Protein AF-A0A0W0WIA1-F1 (afdb_monomer)

Organism: NCBI:txid454

Nearest PDB structures (foldseek):
  8snb-assembly1_1G  TM=1.766E-01  e=4.966E-01  Strongylocentrotus purpuratus
  8otz-assembly1_DW  TM=2.487E-01  e=2.994E+00  Bos taurus
  8snb-assembly1_8K  TM=1.012E-01  e=5.108E+00  Strongylocentrotus purpuratus

Structure (mmCIF, N/CA/C/O backbone):
data_AF-A0A0W0WIA1-F1
#
_entry.id   AF-A0A0W0WIA1-F1
#
loop_
_atom_site.group_PDB
_atom_site.id
_atom_site.type_symbol
_atom_site.label_atom_id
_atom_site.label_alt_id
_atom_site.label_comp_id
_atom_site.label_asym_id
_atom_site.label_entity_id
_atom_site.label_seq_id
_atom_site.pdbx_PDB_ins_code
_atom_site.Cartn_x
_atom_site.Cartn_y
_atom_site.Cartn_z
_atom_site.occupancy
_atom_site.B_iso_or_equiv
_atom_site.auth_seq_id
_atom_site.auth_comp_id
_atom_site.auth_asym_id
_atom_site.auth_atom_id
_atom_site.pdbx_PDB_model_num
ATOM 1 N N . MET A 1 1 ? 5.884 21.053 -54.380 1.00 35.47 1 MET A N 1
ATOM 2 C CA . MET A 1 1 ? 6.391 19.941 -53.548 1.00 35.47 1 MET A CA 1
ATOM 3 C C . MET A 1 1 ? 7.434 19.181 -54.350 1.00 35.47 1 MET A C 1
ATOM 5 O O . MET A 1 1 ? 7.081 18.712 -55.430 1.00 35.47 1 MET A O 1
ATOM 9 N N . PRO A 1 2 ? 8.700 19.106 -53.910 1.00 33.28 2 PRO A N 1
ATOM 10 C CA . PRO A 1 2 ? 9.662 18.231 -54.563 1.00 33.28 2 PRO A CA 1
ATOM 11 C C . PRO A 1 2 ? 9.172 16.791 -54.382 1.00 33.28 2 PRO A C 1
ATOM 13 O O . PRO A 1 2 ? 8.945 16.342 -53.260 1.00 33.28 2 PRO A O 1
ATOM 16 N N . ARG A 1 3 ? 8.930 16.089 -55.493 1.00 38.84 3 ARG A N 1
ATOM 17 C CA . ARG A 1 3 ? 8.660 14.649 -55.464 1.00 38.84 3 ARG A CA 1
ATOM 18 C C . ARG A 1 3 ? 9.883 13.995 -54.819 1.00 38.84 3 ARG A C 1
ATOM 20 O O . ARG A 1 3 ? 10.984 14.177 -55.338 1.00 38.84 3 ARG A O 1
ATOM 27 N N . LYS A 1 4 ? 9.708 13.294 -53.688 1.00 46.59 4 LYS A N 1
ATOM 28 C CA . LYS A 1 4 ? 10.767 12.440 -53.128 1.00 46.59 4 LYS A CA 1
ATOM 29 C C . LYS A 1 4 ? 11.267 11.559 -54.275 1.00 46.59 4 LYS A C 1
ATOM 31 O O . LYS A 1 4 ? 10.454 10.902 -54.929 1.00 46.59 4 LYS A O 1
ATOM 36 N N . LYS A 1 5 ? 12.570 11.623 -54.577 1.00 51.78 5 LYS A N 1
ATOM 37 C CA . LYS A 1 5 ? 13.193 10.678 -55.511 1.00 51.78 5 LYS A CA 1
ATOM 38 C C . LYS A 1 5 ? 12.833 9.264 -55.030 1.00 51.78 5 LYS A C 1
ATOM 40 O O . LYS A 1 5 ? 12.842 9.053 -53.817 1.00 51.78 5 LYS A O 1
ATOM 45 N N . PRO A 1 6 ? 12.473 8.337 -55.932 1.00 51.72 6 PRO A N 1
ATOM 46 C CA . PRO A 1 6 ? 12.268 6.951 -55.537 1.00 51.72 6 PRO A CA 1
ATOM 47 C C . PRO A 1 6 ? 13.559 6.449 -54.883 1.00 51.72 6 PRO A C 1
ATOM 49 O O . PRO A 1 6 ? 14.628 6.578 -55.481 1.00 51.72 6 PRO A O 1
ATOM 52 N N . GLU A 1 7 ? 13.452 5.957 -53.647 1.00 66.31 7 GLU A N 1
ATOM 53 C CA . GLU A 1 7 ? 14.578 5.354 -52.932 1.00 66.31 7 GLU A CA 1
ATOM 54 C C . GLU A 1 7 ? 15.141 4.210 -53.772 1.00 66.31 7 GLU A C 1
ATOM 56 O O . GLU A 1 7 ? 14.407 3.369 -54.303 1.00 66.31 7 GLU A O 1
ATOM 61 N N . THR A 1 8 ? 16.459 4.193 -53.917 1.00 78.38 8 THR A N 1
ATOM 62 C CA . THR A 1 8 ? 17.151 3.087 -54.570 1.00 78.38 8 THR A CA 1
ATOM 63 C C . THR A 1 8 ? 16.994 1.810 -53.737 1.00 78.38 8 THR A C 1
ATOM 65 O O . THR A 1 8 ? 16.827 1.850 -52.516 1.00 78.38 8 THR A O 1
ATOM 68 N N . ILE A 1 9 ? 17.076 0.640 -54.381 1.00 72.25 9 ILE A N 1
ATOM 69 C CA . ILE A 1 9 ? 17.008 -0.661 -53.686 1.00 72.25 9 ILE A CA 1
ATOM 70 C C . ILE A 1 9 ? 18.070 -0.738 -52.571 1.00 72.25 9 ILE A C 1
ATOM 72 O O . ILE A 1 9 ? 17.806 -1.285 -51.504 1.00 72.25 9 ILE A O 1
ATOM 76 N N . GLN A 1 10 ? 19.242 -0.133 -52.788 1.00 74.94 10 GLN A N 1
ATOM 77 C CA . GLN A 1 10 ? 20.321 -0.054 -51.804 1.00 74.94 10 GLN A CA 1
ATOM 78 C C . GLN A 1 10 ? 19.952 0.803 -50.584 1.00 74.94 10 GLN A C 1
ATOM 80 O O . GLN A 1 10 ? 20.136 0.348 -49.458 1.00 74.94 10 GLN A O 1
ATOM 85 N N . GLU A 1 11 ? 19.385 1.997 -50.781 1.00 79.44 11 GLU A N 1
ATOM 86 C CA . GLU A 1 11 ? 18.930 2.863 -49.680 1.00 79.44 11 GLU A CA 1
ATOM 87 C C . GLU A 1 11 ? 17.856 2.178 -48.826 1.00 79.44 11 GLU A C 1
ATOM 89 O O . GLU A 1 11 ? 17.902 2.251 -47.598 1.00 79.44 11 GLU A O 1
ATOM 94 N N . ARG A 1 12 ? 16.938 1.437 -49.459 1.00 78.44 12 ARG A N 1
ATOM 95 C CA . ARG A 1 12 ? 15.895 0.684 -48.749 1.00 78.44 12 ARG A CA 1
ATOM 96 C C . ARG A 1 12 ? 16.471 -0.445 -47.891 1.00 78.44 12 ARG A C 1
ATOM 98 O O . ARG A 1 12 ? 16.040 -0.629 -46.757 1.00 78.44 12 ARG A O 1
ATOM 105 N N . VAL A 1 13 ? 17.453 -1.186 -48.408 1.00 82.00 13 VAL A N 1
ATOM 106 C CA . VAL A 1 13 ? 18.125 -2.259 -47.654 1.00 82.00 13 VAL A CA 1
ATOM 107 C C . VAL A 1 13 ? 18.899 -1.689 -46.462 1.00 82.00 13 VAL A C 1
ATOM 109 O O . VAL A 1 13 ? 18.760 -2.201 -45.355 1.00 82.00 13 VAL A O 1
ATOM 112 N N . LEU A 1 14 ? 19.654 -0.602 -46.652 1.00 84.06 14 LEU A N 1
ATOM 113 C CA . LEU A 1 14 ? 20.387 0.058 -45.564 1.00 84.06 14 LEU A CA 1
ATOM 114 C C . LEU A 1 14 ? 19.444 0.634 -44.500 1.00 84.06 14 LEU A C 1
ATOM 116 O O . LEU A 1 14 ? 19.722 0.529 -43.309 1.00 84.06 14 LEU A O 1
ATOM 120 N N . SER A 1 15 ? 18.304 1.190 -44.917 1.00 85.25 15 SER A N 1
ATOM 121 C CA . SER A 1 15 ? 17.262 1.662 -44.002 1.00 85.25 15 SER A CA 1
ATOM 122 C C . SER A 1 15 ? 16.699 0.519 -43.151 1.00 85.25 15 SER A C 1
ATOM 124 O O . SER A 1 15 ? 16.666 0.639 -41.931 1.00 85.25 15 SER A O 1
ATOM 126 N N . ASN A 1 16 ? 16.364 -0.628 -43.752 1.00 85.75 16 ASN A N 1
ATOM 127 C CA . ASN A 1 16 ? 15.855 -1.790 -43.010 1.00 85.75 16 ASN A CA 1
ATOM 128 C C . ASN A 1 16 ? 16.878 -2.353 -42.005 1.00 85.75 16 ASN A C 1
ATOM 130 O O . ASN A 1 16 ? 16.512 -2.785 -40.910 1.00 85.75 16 ASN A O 1
ATOM 134 N N . ILE A 1 17 ? 18.166 -2.355 -42.365 1.00 85.56 17 ILE A N 1
ATOM 135 C CA . ILE A 1 17 ? 19.243 -2.759 -41.450 1.00 85.56 17 ILE A CA 1
ATOM 136 C C . ILE A 1 17 ? 19.330 -1.769 -40.286 1.00 85.56 17 ILE A C 1
ATOM 138 O O . ILE A 1 17 ? 19.415 -2.181 -39.131 1.00 85.56 17 ILE A O 1
ATOM 142 N N . ALA A 1 18 ? 19.259 -0.468 -40.571 1.00 88.38 18 ALA A N 1
ATOM 143 C CA . ALA A 1 18 ? 19.249 0.556 -39.539 1.00 88.38 18 ALA A CA 1
ATOM 144 C C . ALA A 1 18 ? 18.020 0.428 -38.615 1.00 88.38 18 ALA A C 1
ATOM 146 O O . ALA A 1 18 ? 18.180 0.552 -37.407 1.00 88.38 18 ALA A O 1
ATOM 147 N N . ASP A 1 19 ? 16.833 0.102 -39.138 1.00 87.94 19 ASP A N 1
ATOM 148 C CA . ASP A 1 19 ? 15.641 -0.202 -38.325 1.00 87.94 19 ASP A CA 1
ATOM 149 C C . ASP A 1 19 ? 15.857 -1.401 -37.402 1.00 87.94 19 ASP A C 1
ATOM 151 O O . ASP A 1 19 ? 15.547 -1.338 -36.214 1.00 87.94 19 ASP A O 1
ATOM 155 N N . SER A 1 20 ? 16.436 -2.480 -37.932 1.00 88.12 20 SER A N 1
ATOM 156 C CA . SER A 1 20 ? 16.718 -3.695 -37.158 1.00 88.12 20 SER A CA 1
ATOM 157 C C . SER A 1 20 ? 17.734 -3.429 -36.044 1.00 88.12 20 SER A C 1
ATOM 159 O O . SER A 1 20 ? 17.595 -3.939 -34.934 1.00 88.12 20 SER A O 1
ATOM 161 N N . LEU A 1 21 ? 18.729 -2.580 -36.316 1.00 88.75 21 LEU A N 1
ATOM 162 C CA . LEU A 1 21 ? 19.681 -2.120 -35.311 1.00 88.75 21 LEU A CA 1
ATOM 163 C C . LEU A 1 21 ? 19.013 -1.265 -34.236 1.00 88.75 21 LEU A C 1
ATOM 165 O O . LEU A 1 21 ? 19.286 -1.479 -33.062 1.00 88.75 21 LEU A O 1
ATOM 169 N N . ILE A 1 22 ? 18.137 -0.324 -34.599 1.00 91.25 22 ILE A N 1
ATOM 170 C CA . ILE A 1 22 ? 17.403 0.458 -33.596 1.00 91.25 22 ILE A CA 1
ATOM 171 C C . ILE A 1 22 ? 16.539 -0.460 -32.734 1.00 91.25 22 ILE A C 1
ATOM 173 O O . ILE A 1 22 ? 16.640 -0.371 -31.516 1.00 91.25 22 ILE A O 1
ATOM 177 N N . ALA A 1 23 ? 15.798 -1.395 -33.336 1.00 89.56 23 ALA A N 1
ATOM 178 C CA . ALA A 1 23 ? 14.988 -2.367 -32.604 1.00 89.56 23 ALA A CA 1
ATOM 179 C C . ALA A 1 23 ? 15.821 -3.178 -31.595 1.00 89.56 23 ALA A C 1
ATOM 181 O O . ALA A 1 23 ? 15.417 -3.332 -30.443 1.00 89.56 23 ALA A O 1
ATOM 182 N N . PHE A 1 24 ? 17.012 -3.629 -32.002 1.00 89.88 24 PHE A N 1
ATOM 183 C CA . PHE A 1 24 ? 17.968 -4.299 -31.119 1.00 89.88 24 PHE A CA 1
ATOM 184 C C . PHE A 1 24 ? 18.454 -3.394 -29.980 1.00 89.88 24 PHE A C 1
ATOM 186 O O . PHE A 1 24 ? 18.481 -3.815 -28.827 1.00 89.88 24 PHE A O 1
ATOM 193 N N . LEU A 1 25 ? 18.801 -2.138 -30.269 1.00 88.06 25 LEU A N 1
ATOM 194 C CA . LEU A 1 25 ? 19.278 -1.195 -29.254 1.00 88.06 25 LEU A CA 1
ATOM 195 C C . LEU A 1 25 ? 18.180 -0.802 -28.252 1.00 88.06 25 LEU A C 1
ATOM 197 O O . LEU A 1 25 ? 18.484 -0.510 -27.091 1.00 88.06 25 LEU A O 1
ATOM 201 N N . THR A 1 26 ? 16.916 -0.838 -28.673 1.00 88.44 26 THR A N 1
ATOM 202 C CA . THR A 1 26 ? 15.736 -0.573 -27.837 1.00 88.44 26 THR A CA 1
ATOM 203 C C . THR A 1 26 ? 15.188 -1.803 -27.109 1.00 88.44 26 THR A C 1
ATOM 205 O O . THR A 1 26 ? 14.186 -1.680 -26.415 1.00 88.44 26 THR A O 1
ATOM 208 N N . ASP A 1 27 ? 15.815 -2.976 -27.234 1.00 87.00 27 ASP A N 1
ATOM 209 C CA . ASP A 1 27 ? 15.353 -4.197 -26.564 1.00 87.00 27 ASP A CA 1
ATOM 210 C C . ASP A 1 27 ? 15.426 -4.056 -25.028 1.00 87.00 27 ASP A C 1
ATOM 212 O O . ASP A 1 27 ? 16.507 -3.936 -24.444 1.00 87.00 27 ASP A O 1
ATOM 216 N N . GLU A 1 28 ? 14.269 -4.051 -24.361 1.00 83.19 28 GLU A N 1
ATOM 217 C CA . GLU A 1 28 ? 14.156 -3.922 -22.899 1.00 83.19 28 GLU A CA 1
ATOM 218 C C . GLU A 1 28 ? 14.545 -5.201 -22.147 1.00 83.19 28 GLU A C 1
ATOM 220 O O . GLU A 1 28 ? 14.686 -5.180 -20.923 1.00 83.19 28 GLU A O 1
ATOM 225 N N . SER A 1 29 ? 14.736 -6.320 -22.851 1.00 87.25 29 SER A N 1
ATOM 226 C CA . SER A 1 29 ? 15.112 -7.578 -22.221 1.00 87.25 29 SER A CA 1
ATOM 227 C C . SER A 1 29 ? 16.531 -7.534 -21.647 1.00 87.25 29 SER A C 1
ATOM 229 O O . SER A 1 29 ? 17.447 -6.897 -22.177 1.00 87.25 29 SER A O 1
ATOM 231 N N . GLU A 1 30 ? 16.739 -8.274 -20.557 1.00 84.44 30 GLU A N 1
ATOM 232 C CA . GLU A 1 30 ? 18.055 -8.411 -19.926 1.00 84.44 30 GLU A CA 1
ATOM 233 C C . GLU A 1 30 ? 19.088 -9.027 -20.885 1.00 84.44 30 GLU A C 1
ATOM 235 O O . GLU A 1 30 ? 20.228 -8.568 -20.949 1.00 84.44 30 GLU A O 1
ATOM 240 N N . ASN A 1 31 ? 18.652 -9.982 -21.712 1.00 85.25 31 ASN A N 1
ATOM 241 C CA . ASN A 1 31 ? 19.454 -10.594 -22.773 1.00 85.25 31 ASN A CA 1
ATOM 242 C C . ASN A 1 31 ? 19.851 -9.573 -23.857 1.00 85.25 31 ASN A C 1
ATOM 244 O O . ASN A 1 31 ? 21.008 -9.526 -24.274 1.00 85.25 31 ASN A O 1
ATOM 248 N N . GLY A 1 32 ? 18.920 -8.718 -24.296 1.00 84.12 32 GLY A N 1
ATOM 249 C CA . GLY A 1 32 ? 19.206 -7.631 -25.235 1.00 84.12 32 GLY A CA 1
ATOM 250 C C . GLY A 1 32 ? 20.250 -6.660 -24.683 1.00 84.12 32 GLY A C 1
ATOM 251 O O . GLY A 1 32 ? 21.238 -6.349 -25.353 1.00 84.12 32 GLY A O 1
ATOM 252 N N . ARG A 1 33 ? 20.105 -6.264 -23.412 1.00 84.50 33 ARG A N 1
ATOM 253 C CA . ARG A 1 33 ? 21.084 -5.419 -22.710 1.00 84.50 33 ARG A CA 1
ATOM 254 C C . ARG A 1 33 ? 22.470 -6.067 -22.642 1.00 84.50 33 ARG A C 1
ATOM 256 O O . ARG A 1 33 ? 23.455 -5.408 -22.972 1.00 84.50 33 ARG A O 1
ATOM 263 N N . GLU A 1 34 ? 22.565 -7.341 -22.257 1.00 87.44 34 GLU A N 1
ATOM 264 C CA . GLU A 1 34 ? 23.847 -8.061 -22.213 1.00 87.44 34 GLU A CA 1
ATOM 265 C C . GLU A 1 34 ? 24.524 -8.122 -23.584 1.00 87.44 34 GLU A C 1
ATOM 267 O O . GLU A 1 34 ? 25.736 -7.917 -23.681 1.00 87.44 34 GLU A O 1
ATOM 272 N N . LYS A 1 35 ? 23.764 -8.350 -24.660 1.00 88.19 35 LYS A N 1
ATOM 273 C CA . LYS A 1 35 ? 24.311 -8.360 -26.025 1.00 88.19 35 LYS A CA 1
ATOM 274 C C . LYS A 1 35 ? 24.894 -7.004 -26.420 1.00 88.19 35 LYS A C 1
ATOM 276 O O . LYS A 1 35 ? 25.988 -6.961 -26.983 1.00 88.19 35 LYS A O 1
ATOM 281 N N . ILE A 1 36 ? 24.210 -5.908 -26.090 1.00 88.06 36 ILE A N 1
ATOM 282 C CA . ILE A 1 36 ? 24.698 -4.542 -26.343 1.00 88.06 36 ILE A CA 1
ATOM 283 C C . ILE A 1 36 ? 25.981 -4.276 -25.545 1.00 88.06 36 ILE A C 1
ATOM 285 O O . ILE A 1 36 ? 26.971 -3.810 -26.111 1.00 88.06 36 ILE A O 1
ATOM 289 N N . LEU A 1 37 ? 25.997 -4.616 -24.253 1.00 88.25 37 LEU A N 1
ATOM 290 C CA . LEU A 1 37 ? 27.172 -4.446 -23.391 1.00 88.25 37 LEU A CA 1
ATOM 291 C C . LEU A 1 37 ? 28.364 -5.274 -23.881 1.00 88.25 37 LEU A C 1
ATOM 293 O O . LEU A 1 37 ? 29.489 -4.776 -23.929 1.00 88.25 37 LEU A O 1
ATOM 297 N N . ASN A 1 38 ? 28.131 -6.519 -24.293 1.00 89.00 38 ASN A N 1
ATOM 298 C CA . ASN A 1 38 ? 29.171 -7.378 -24.849 1.00 89.00 38 ASN A CA 1
ATOM 299 C C . ASN A 1 38 ? 29.735 -6.811 -26.156 1.00 89.00 38 ASN A C 1
ATOM 301 O O . ASN A 1 38 ? 30.953 -6.780 -26.320 1.00 89.00 38 ASN A O 1
ATOM 305 N N . ALA A 1 39 ? 28.887 -6.292 -27.048 1.00 87.88 39 ALA A N 1
ATOM 306 C CA . ALA A 1 39 ? 29.333 -5.632 -28.272 1.00 87.88 39 ALA A CA 1
ATOM 307 C C . ALA A 1 39 ? 30.189 -4.384 -27.984 1.00 87.88 39 ALA A C 1
ATOM 309 O O . ALA A 1 39 ? 31.233 -4.203 -28.609 1.00 87.88 39 ALA A O 1
ATOM 310 N N . ILE A 1 40 ? 29.814 -3.568 -26.991 1.00 87.44 40 ILE A N 1
ATOM 311 C CA . ILE A 1 40 ? 30.606 -2.404 -26.551 1.00 87.44 40 ILE A CA 1
ATOM 312 C C . ILE A 1 40 ? 31.963 -2.842 -25.986 1.00 87.44 40 ILE A C 1
ATOM 314 O O . ILE A 1 40 ? 32.997 -2.281 -26.354 1.00 87.44 40 ILE A O 1
ATOM 318 N N . LYS A 1 41 ? 31.984 -3.879 -25.139 1.00 86.69 41 LYS A N 1
ATOM 319 C CA . LYS A 1 41 ? 33.218 -4.436 -24.560 1.00 86.69 41 LYS A CA 1
ATOM 320 C C . LYS A 1 41 ? 34.159 -4.977 -25.635 1.00 86.69 41 LYS A C 1
ATOM 322 O O . LYS A 1 41 ? 35.362 -4.726 -25.568 1.00 86.69 41 LYS A O 1
ATOM 327 N N . LEU A 1 42 ? 33.630 -5.711 -26.614 1.00 86.12 42 LEU A N 1
ATOM 328 C CA . LEU A 1 42 ? 34.411 -6.255 -27.728 1.00 86.12 42 LEU A CA 1
ATOM 329 C C . LEU A 1 42 ? 34.953 -5.133 -28.622 1.00 86.12 42 LEU A C 1
ATOM 331 O O . LEU A 1 42 ? 36.154 -5.090 -28.875 1.00 86.12 42 LEU A O 1
ATOM 335 N N . ALA A 1 43 ? 34.118 -4.154 -28.983 1.00 85.06 43 ALA A N 1
ATOM 336 C CA . ALA A 1 43 ? 34.552 -2.984 -29.745 1.00 85.06 43 ALA A CA 1
ATOM 337 C C . ALA A 1 43 ? 35.655 -2.190 -29.028 1.00 85.06 43 ALA A C 1
ATOM 339 O O . ALA A 1 43 ? 36.611 -1.739 -29.657 1.00 85.06 43 ALA A O 1
ATOM 340 N N . GLY A 1 44 ? 35.550 -2.039 -27.704 1.00 82.00 44 GLY A N 1
ATOM 341 C CA . GLY A 1 44 ? 36.556 -1.369 -26.881 1.00 82.00 44 GLY A CA 1
ATOM 342 C C . GLY A 1 44 ? 37.894 -2.109 -26.809 1.00 82.00 44 GLY A C 1
ATOM 343 O O . GLY A 1 44 ? 38.934 -1.458 -26.701 1.00 82.00 44 GLY A O 1
ATOM 344 N N . ARG A 1 45 ? 37.889 -3.448 -26.881 1.00 81.19 45 ARG A N 1
ATOM 345 C CA . ARG A 1 45 ? 39.109 -4.278 -26.912 1.00 81.19 45 ARG A CA 1
ATOM 346 C C . ARG A 1 45 ? 39.798 -4.239 -28.274 1.00 81.19 45 ARG A C 1
ATOM 348 O O . ARG A 1 45 ? 41.021 -4.123 -28.324 1.00 81.19 45 ARG A O 1
ATOM 355 N N . ASP A 1 46 ? 39.019 -4.299 -29.348 1.00 78.12 46 ASP A N 1
ATOM 356 C CA . ASP A 1 46 ? 39.540 -4.436 -30.713 1.00 78.12 46 ASP A CA 1
ATOM 357 C C . ASP A 1 46 ? 39.909 -3.095 -31.356 1.00 78.12 46 ASP A C 1
ATOM 359 O O . ASP A 1 46 ? 40.641 -3.048 -32.347 1.00 78.12 46 ASP A O 1
ATOM 363 N N . TYR A 1 47 ? 39.484 -1.984 -30.752 1.00 73.31 47 TYR A N 1
ATOM 364 C CA . TYR A 1 47 ? 39.902 -0.644 -31.143 1.00 73.31 47 TYR A CA 1
ATOM 365 C C . TYR A 1 47 ? 41.388 -0.385 -30.823 1.00 73.31 47 TYR A C 1
ATOM 367 O O . TYR A 1 47 ? 41.762 0.163 -29.781 1.00 73.31 47 TYR A O 1
ATOM 375 N N . LYS A 1 48 ? 42.249 -0.757 -31.775 1.00 63.91 48 LYS A N 1
ATOM 376 C CA . LYS A 1 48 ? 43.673 -0.404 -31.833 1.00 63.91 48 LYS A CA 1
ATOM 377 C C . LYS A 1 48 ? 43.805 0.952 -32.532 1.00 63.91 48 LYS A C 1
ATOM 379 O O . LYS A 1 48 ? 43.769 1.025 -33.755 1.00 63.91 48 LYS A O 1
ATOM 384 N N . GLY A 1 49 ? 43.872 2.038 -31.763 1.00 55.56 49 GLY A N 1
ATOM 385 C CA . GLY A 1 49 ? 44.070 3.378 -32.326 1.00 55.56 49 GLY A CA 1
ATOM 386 C C . GLY A 1 49 ? 45.384 3.473 -33.115 1.00 55.56 49 GLY A C 1
ATOM 387 O O . GLY A 1 49 ? 46.357 2.813 -32.764 1.00 55.56 49 GLY A O 1
ATOM 388 N N . GLU A 1 50 ? 45.422 4.288 -34.170 1.00 50.12 50 GLU A N 1
ATOM 389 C CA . GLU A 1 50 ? 46.655 4.567 -34.921 1.00 50.12 50 GLU A CA 1
ATOM 390 C C . GLU A 1 50 ? 47.712 5.193 -33.985 1.00 50.12 50 GLU A C 1
ATOM 392 O O . GLU A 1 50 ? 47.477 6.236 -33.366 1.00 50.12 50 GLU A O 1
ATOM 397 N N . GLU A 1 51 ? 48.867 4.534 -33.850 1.00 44.50 51 GLU A N 1
ATOM 398 C CA . GLU A 1 51 ? 49.970 4.922 -32.963 1.00 44.50 51 GLU A CA 1
ATOM 399 C C . GLU A 1 51 ? 50.697 6.175 -33.481 1.00 44.50 51 GLU A C 1
ATOM 401 O O . GLU A 1 51 ? 51.744 6.097 -34.117 1.00 44.50 51 GLU A O 1
ATOM 406 N N . TYR A 1 52 ? 50.169 7.363 -33.180 1.00 49.25 52 TYR A N 1
ATOM 407 C CA . TYR A 1 52 ? 50.930 8.610 -33.298 1.00 49.25 52 TYR A CA 1
ATOM 408 C C . TYR A 1 52 ? 50.816 9.436 -32.012 1.00 49.25 52 TYR A C 1
ATOM 410 O O . TYR A 1 52 ? 49.752 9.575 -31.421 1.00 49.25 52 TYR A O 1
ATOM 418 N N . ASN A 1 53 ? 51.928 10.011 -31.554 1.00 45.47 53 ASN A N 1
ATOM 419 C CA . ASN A 1 53 ? 52.092 10.547 -30.192 1.00 45.47 53 ASN A CA 1
ATOM 420 C C . ASN A 1 53 ? 51.150 11.719 -29.809 1.00 45.47 53 ASN A C 1
ATOM 422 O O . ASN A 1 53 ? 50.936 11.978 -28.629 1.00 45.47 53 ASN A O 1
ATOM 426 N N . TRP A 1 54 ? 50.534 12.406 -30.780 1.00 51.25 54 TRP A N 1
ATOM 427 C CA . TRP A 1 54 ? 49.499 13.428 -30.541 1.00 51.25 54 TRP A CA 1
ATOM 428 C C . TRP A 1 54 ? 48.068 12.847 -30.466 1.00 51.25 54 TRP A C 1
ATOM 430 O O . TRP A 1 54 ? 47.159 13.524 -29.990 1.00 51.25 54 TRP A O 1
ATOM 440 N N . LEU A 1 55 ? 47.868 11.579 -30.861 1.00 49.72 55 LEU A N 1
ATOM 441 C CA . LEU A 1 55 ? 46.627 10.815 -30.672 1.00 49.72 55 LEU A CA 1
ATOM 442 C C . LEU A 1 55 ? 46.461 10.265 -29.245 1.00 49.72 55 LEU A C 1
ATOM 444 O O . LEU A 1 55 ? 45.369 9.811 -28.914 1.00 49.72 55 LEU A O 1
ATOM 448 N N . PHE A 1 56 ? 47.468 10.338 -28.365 1.00 49.81 56 PHE A N 1
ATOM 449 C CA . PHE A 1 56 ? 47.359 9.841 -26.980 1.00 49.81 56 PHE A CA 1
ATOM 450 C C . PHE A 1 56 ? 46.228 10.519 -26.180 1.00 49.81 56 PHE A C 1
ATOM 452 O O . PHE A 1 56 ? 45.532 9.866 -25.399 1.00 49.81 56 PHE A O 1
ATOM 459 N N . THR A 1 57 ? 45.991 11.817 -26.400 1.00 53.00 57 THR A N 1
ATOM 460 C CA . THR A 1 57 ? 44.871 12.568 -25.802 1.00 53.00 57 THR A CA 1
ATOM 461 C C . THR A 1 57 ? 43.523 12.232 -26.445 1.00 53.00 57 THR A C 1
ATOM 463 O O . THR A 1 57 ? 42.509 12.207 -25.750 1.00 53.00 57 THR A O 1
ATOM 466 N N . TYR A 1 58 ? 43.492 11.932 -27.745 1.00 52.38 58 TYR A N 1
ATOM 467 C CA . TYR A 1 58 ? 42.279 11.530 -28.467 1.00 52.38 58 TYR A CA 1
ATOM 468 C C . TYR A 1 58 ? 41.852 10.088 -28.121 1.00 52.38 58 TYR A C 1
ATOM 470 O O . TYR A 1 58 ? 40.670 9.814 -27.913 1.00 52.38 58 TYR A O 1
ATOM 478 N N . TRP A 1 59 ? 42.818 9.179 -27.956 1.00 54.09 59 TRP A N 1
ATOM 479 C CA . TRP A 1 59 ? 42.598 7.786 -27.560 1.00 54.09 59 TRP A CA 1
ATOM 480 C C . TRP A 1 59 ? 42.057 7.663 -26.131 1.00 54.09 59 TRP A C 1
ATOM 482 O O . TRP A 1 59 ? 41.076 6.949 -25.916 1.00 54.09 59 TRP A O 1
ATOM 492 N N . ARG A 1 60 ? 42.613 8.418 -25.167 1.00 53.94 60 ARG A N 1
ATOM 493 C CA . ARG A 1 60 ? 42.071 8.470 -23.795 1.00 53.94 60 ARG A CA 1
ATOM 494 C C . ARG A 1 60 ? 40.618 8.935 -23.769 1.00 53.94 60 ARG A C 1
ATOM 496 O O . ARG A 1 60 ? 39.796 8.255 -23.168 1.00 53.94 60 ARG A O 1
ATOM 503 N N . LYS A 1 61 ? 40.280 10.002 -24.503 1.00 63.34 61 LYS A N 1
ATOM 504 C CA . LYS A 1 61 ? 38.903 10.521 -24.567 1.00 63.34 61 LYS A CA 1
ATOM 505 C C . LYS A 1 61 ? 37.905 9.495 -25.105 1.00 63.34 61 LYS A C 1
ATOM 507 O O . LYS A 1 61 ? 36.809 9.379 -24.573 1.00 63.34 61 LYS A O 1
ATOM 512 N N . ARG A 1 62 ? 38.262 8.720 -26.135 1.00 67.50 62 ARG A N 1
ATOM 513 C CA . ARG A 1 62 ? 37.339 7.733 -26.731 1.00 67.50 62 ARG A CA 1
ATOM 514 C C . ARG A 1 62 ? 37.227 6.451 -25.910 1.00 67.50 62 ARG A C 1
ATOM 516 O O . ARG A 1 62 ? 36.129 5.916 -25.797 1.00 67.50 62 ARG A O 1
ATOM 523 N N . LYS A 1 63 ? 38.316 6.009 -25.273 1.00 67.50 63 LYS A N 1
ATOM 524 C CA . LYS A 1 63 ? 38.266 4.919 -24.290 1.00 67.50 63 LYS A CA 1
ATOM 525 C C . LYS A 1 63 ? 37.417 5.308 -23.078 1.00 67.50 63 LYS A C 1
ATOM 527 O O . LYS A 1 63 ? 36.591 4.518 -22.646 1.00 67.50 63 LYS A O 1
ATOM 532 N N . GLU A 1 64 ? 37.557 6.539 -22.587 1.00 69.69 64 GLU A N 1
ATOM 533 C CA . GLU A 1 64 ? 36.704 7.084 -21.528 1.00 69.69 64 GLU A CA 1
ATOM 534 C C . GLU A 1 64 ? 35.236 7.141 -21.961 1.00 69.69 64 GLU A C 1
ATOM 536 O O . GLU A 1 64 ? 34.385 6.686 -21.206 1.00 69.69 64 GLU A O 1
ATOM 541 N N . ILE A 1 65 ? 34.921 7.619 -23.171 1.00 72.25 65 ILE A N 1
ATOM 542 C CA . ILE A 1 65 ? 33.549 7.614 -23.709 1.00 72.25 65 ILE A CA 1
ATOM 543 C C . ILE A 1 65 ? 32.982 6.188 -23.775 1.00 72.25 65 ILE A C 1
ATOM 545 O O . ILE A 1 65 ? 31.830 5.985 -23.400 1.00 72.25 65 ILE A O 1
ATOM 549 N N . ALA A 1 66 ? 33.775 5.195 -24.190 1.00 73.75 66 ALA A N 1
ATOM 550 C CA . ALA A 1 66 ? 33.360 3.792 -24.203 1.00 73.75 66 ALA A CA 1
ATOM 551 C C . ALA A 1 66 ? 33.067 3.264 -22.788 1.00 73.75 66 ALA A C 1
ATOM 553 O O . ALA A 1 66 ? 31.996 2.709 -22.568 1.00 73.75 66 ALA A O 1
ATOM 554 N N . THR A 1 67 ? 33.952 3.512 -21.814 1.00 75.81 67 THR A N 1
ATOM 555 C CA . THR A 1 67 ? 33.735 3.115 -20.409 1.00 75.81 67 THR A CA 1
ATOM 556 C C . THR A 1 67 ? 32.527 3.822 -19.782 1.00 75.81 67 THR A C 1
ATOM 558 O O . THR A 1 67 ? 31.796 3.215 -19.006 1.00 75.81 67 THR A O 1
ATOM 561 N N . HIS A 1 68 ? 32.292 5.097 -20.109 1.00 78.12 68 HIS A N 1
ATOM 562 C CA . HIS A 1 68 ? 31.107 5.825 -19.640 1.00 78.12 68 HIS A CA 1
ATOM 563 C C . HIS A 1 68 ? 29.830 5.300 -20.294 1.00 78.12 68 HIS A C 1
ATOM 565 O O . HIS A 1 68 ? 28.831 5.144 -19.611 1.00 78.12 68 HIS A O 1
ATOM 571 N N . THR A 1 69 ? 29.868 4.974 -21.587 1.00 78.50 69 THR A N 1
ATOM 572 C CA . THR A 1 69 ? 28.725 4.383 -22.299 1.00 78.50 69 THR A CA 1
ATOM 573 C C . THR A 1 69 ? 28.391 3.001 -21.743 1.00 78.50 69 THR A C 1
ATOM 575 O O . THR A 1 69 ? 27.225 2.690 -21.549 1.00 78.50 69 THR A O 1
ATOM 578 N N . GLU A 1 70 ? 29.402 2.182 -21.446 1.00 81.69 70 GLU A N 1
ATOM 579 C CA . GLU A 1 70 ? 29.226 0.890 -20.780 1.00 81.69 70 GLU A CA 1
ATOM 580 C C . GLU A 1 70 ? 28.545 1.060 -19.419 1.00 81.69 70 GLU A C 1
ATOM 582 O O . GLU A 1 70 ? 27.533 0.415 -19.168 1.00 81.69 70 GLU A O 1
ATOM 587 N N . ARG A 1 71 ? 29.039 1.985 -18.586 1.00 80.94 71 ARG A N 1
ATOM 588 C CA . ARG A 1 71 ? 28.450 2.286 -17.275 1.00 80.94 71 ARG A CA 1
ATOM 589 C C . ARG A 1 71 ? 27.012 2.803 -17.386 1.00 80.94 71 ARG A C 1
ATOM 591 O O . ARG A 1 71 ? 26.136 2.282 -16.714 1.00 80.94 71 ARG A O 1
ATOM 598 N N . ASP A 1 72 ? 26.755 3.773 -18.265 1.00 80.81 72 ASP A N 1
ATOM 599 C CA . ASP A 1 72 ? 25.424 4.367 -18.462 1.00 80.81 72 ASP A CA 1
ATOM 600 C C . ASP A 1 72 ? 24.382 3.310 -18.904 1.00 80.81 72 ASP A C 1
ATOM 602 O O . ASP A 1 72 ? 23.197 3.418 -18.575 1.00 80.81 72 ASP A O 1
ATOM 606 N N . ILE A 1 73 ? 24.811 2.280 -19.644 1.00 81.44 73 ILE A N 1
ATOM 607 C CA . ILE A 1 73 ? 23.954 1.179 -20.113 1.00 81.44 73 ILE A CA 1
ATOM 608 C C . ILE A 1 73 ? 23.809 0.070 -19.059 1.00 81.44 73 ILE A C 1
ATOM 610 O O . ILE A 1 73 ? 22.747 -0.546 -18.979 1.00 81.44 73 ILE A O 1
ATOM 614 N N . ASP A 1 74 ? 24.840 -0.187 -18.254 1.00 81.25 74 ASP A N 1
ATOM 615 C CA . ASP A 1 74 ? 24.797 -1.172 -17.165 1.00 81.25 74 ASP A CA 1
ATOM 616 C C . ASP A 1 74 ? 23.909 -0.683 -16.006 1.00 81.25 74 ASP A C 1
ATOM 618 O O . ASP A 1 74 ? 23.011 -1.397 -15.551 1.00 81.25 74 ASP A O 1
ATOM 622 N N . ASP A 1 75 ? 24.071 0.590 -15.627 1.00 78.81 75 ASP A N 1
ATOM 623 C CA . ASP A 1 75 ? 23.381 1.235 -14.504 1.00 78.81 75 ASP A CA 1
ATOM 624 C C . ASP A 1 75 ? 21.893 1.528 -14.784 1.00 78.81 75 ASP A C 1
ATOM 626 O O . ASP A 1 75 ? 21.133 1.821 -13.856 1.00 78.81 75 ASP A O 1
ATOM 630 N N . SER A 1 76 ? 21.440 1.467 -16.045 1.00 70.94 76 SER A N 1
ATOM 631 C CA . SER A 1 76 ? 20.064 1.816 -16.416 1.00 70.94 76 SER A CA 1
ATOM 632 C C . SER A 1 76 ? 19.346 0.732 -17.231 1.00 70.94 76 SER A C 1
ATOM 634 O O . SER A 1 76 ? 19.742 0.341 -18.326 1.00 70.94 76 SER A O 1
ATOM 636 N N . LEU A 1 77 ? 18.203 0.272 -16.711 1.00 70.69 77 LEU A N 1
ATOM 637 C CA . LEU A 1 77 ? 17.284 -0.627 -17.430 1.00 70.69 77 LEU A CA 1
ATOM 638 C C . LEU A 1 77 ? 16.433 0.105 -18.480 1.00 70.69 77 LEU A C 1
ATOM 640 O O . LEU A 1 77 ? 15.794 -0.527 -19.313 1.00 70.69 77 LEU A O 1
ATOM 644 N N . SER A 1 78 ? 16.409 1.437 -18.451 1.00 80.44 78 SER A N 1
ATOM 645 C CA . SER A 1 78 ? 15.537 2.239 -19.311 1.00 80.44 78 SER A CA 1
ATOM 646 C C . SER A 1 78 ? 16.147 2.527 -20.689 1.00 80.44 78 SER A C 1
ATOM 648 O O . SER A 1 78 ? 17.346 2.775 -20.810 1.00 80.44 78 SER A O 1
ATOM 650 N N . ILE A 1 79 ? 15.302 2.577 -21.724 1.00 86.06 79 ILE A N 1
ATOM 651 C CA . ILE A 1 79 ? 15.704 2.810 -23.124 1.00 86.06 79 ILE A CA 1
ATOM 652 C C . ILE A 1 79 ? 16.343 4.195 -23.328 1.00 86.06 79 ILE A C 1
ATOM 654 O O . ILE A 1 79 ? 17.316 4.330 -24.066 1.00 86.06 79 ILE A O 1
ATOM 658 N N . ILE A 1 80 ? 15.819 5.241 -22.679 1.00 86.12 80 ILE A N 1
ATOM 659 C CA . ILE A 1 80 ? 16.226 6.632 -22.951 1.00 86.12 80 ILE A CA 1
ATOM 660 C C . ILE A 1 80 ? 17.701 6.895 -22.603 1.00 86.12 80 ILE A C 1
ATOM 662 O O . ILE A 1 80 ? 18.422 7.352 -23.490 1.00 86.12 80 ILE A O 1
ATOM 666 N N . PRO A 1 81 ? 18.203 6.602 -21.386 1.00 86.06 81 PRO A N 1
ATOM 667 C CA . PRO A 1 81 ? 19.617 6.794 -21.061 1.00 86.06 81 PRO A CA 1
ATOM 668 C C . PRO A 1 81 ? 20.543 5.960 -21.949 1.00 86.06 81 PRO A C 1
ATOM 670 O O . PRO A 1 81 ? 21.588 6.452 -22.367 1.00 86.06 81 PRO A O 1
ATOM 673 N N . ARG A 1 82 ? 20.125 4.747 -22.332 1.00 86.50 82 ARG A N 1
ATOM 674 C CA . ARG A 1 82 ? 20.854 3.898 -23.280 1.00 86.50 82 ARG A CA 1
ATOM 675 C C . ARG A 1 82 ? 20.972 4.551 -24.659 1.00 86.50 82 ARG A C 1
ATOM 677 O O . ARG A 1 82 ? 22.079 4.685 -25.179 1.00 86.50 82 ARG A O 1
ATOM 684 N N . LEU A 1 83 ? 19.861 5.003 -25.243 1.00 87.94 83 LEU A N 1
ATOM 685 C CA . LEU A 1 83 ? 19.872 5.712 -26.526 1.00 87.94 83 LEU A CA 1
ATOM 686 C C . LEU A 1 83 ? 20.647 7.032 -26.438 1.00 87.94 83 LEU A C 1
ATOM 688 O O . LEU A 1 83 ? 21.350 7.379 -27.380 1.00 87.94 83 LEU A O 1
ATOM 692 N N . GLN A 1 84 ? 20.586 7.748 -25.311 1.00 87.94 84 GLN A N 1
ATOM 693 C CA . GLN A 1 84 ? 21.384 8.956 -25.076 1.00 87.94 84 GLN A CA 1
ATOM 694 C C . GLN A 1 84 ? 22.884 8.652 -25.017 1.00 87.94 84 GLN A C 1
ATOM 696 O O . GLN A 1 84 ? 23.673 9.388 -25.608 1.00 87.94 84 GLN A O 1
ATOM 701 N N . ALA A 1 85 ? 23.287 7.581 -24.332 1.00 87.06 85 ALA A N 1
ATOM 702 C CA . ALA A 1 85 ? 24.677 7.149 -24.261 1.00 87.06 85 ALA A CA 1
ATOM 703 C C . ALA A 1 85 ? 25.203 6.779 -25.657 1.00 87.06 85 ALA A C 1
ATOM 705 O O . ALA A 1 85 ? 26.244 7.275 -26.083 1.00 87.06 85 ALA A O 1
ATOM 706 N N . LEU A 1 86 ? 24.431 6.016 -26.434 1.00 87.81 86 LEU A N 1
ATOM 707 C CA . LEU A 1 86 ? 24.785 5.653 -27.811 1.00 87.81 86 LEU A CA 1
ATOM 708 C C . LEU A 1 86 ? 24.786 6.864 -28.756 1.00 87.81 86 LEU A C 1
ATOM 710 O O . LEU A 1 86 ? 25.688 7.006 -29.582 1.00 87.81 86 LEU A O 1
ATOM 714 N N . ALA A 1 87 ? 23.833 7.783 -28.605 1.00 87.25 87 ALA A N 1
ATOM 715 C CA . ALA A 1 87 ? 23.792 9.039 -29.345 1.00 87.25 87 ALA A CA 1
ATOM 716 C C . ALA A 1 87 ? 25.054 9.881 -29.094 1.00 87.25 87 ALA A C 1
ATOM 718 O O . ALA A 1 87 ? 25.635 10.394 -30.050 1.00 87.25 87 ALA A O 1
ATOM 719 N N . LYS A 1 88 ? 25.544 9.958 -27.846 1.00 86.56 88 LYS A N 1
ATOM 720 C CA . LYS A 1 88 ? 26.825 10.618 -27.525 1.00 86.56 88 LYS A CA 1
ATOM 721 C C . LYS A 1 88 ? 28.013 9.962 -28.234 1.00 86.56 88 LYS A C 1
ATOM 723 O O . LYS A 1 88 ? 28.971 10.653 -28.541 1.00 86.56 88 LYS A O 1
ATOM 728 N N . VAL A 1 89 ? 27.980 8.658 -28.509 1.00 85.69 89 VAL A N 1
ATOM 729 C CA . VAL A 1 89 ? 29.075 7.965 -29.212 1.00 85.69 89 VAL A CA 1
ATOM 730 C C . VAL A 1 89 ? 29.036 8.227 -30.720 1.00 85.69 89 VAL A C 1
ATOM 732 O O . VAL A 1 89 ? 30.057 8.597 -31.310 1.00 85.69 89 VAL A O 1
ATOM 735 N N . PHE A 1 90 ? 27.867 8.037 -31.342 1.00 86.31 90 PHE A N 1
ATOM 736 C CA . PHE A 1 90 ? 27.713 8.026 -32.802 1.00 86.31 90 PHE A CA 1
ATOM 737 C C . PHE A 1 90 ? 27.468 9.396 -33.435 1.00 86.31 90 PHE A C 1
ATOM 739 O O . PHE A 1 90 ? 27.786 9.582 -34.614 1.00 86.31 90 PHE A O 1
ATOM 746 N N . LEU A 1 91 ? 26.901 10.341 -32.681 1.00 84.38 91 LEU A N 1
ATOM 747 C CA . LEU A 1 91 ? 26.583 11.691 -33.159 1.00 84.38 91 LEU A CA 1
ATOM 748 C C . LEU A 1 91 ? 27.638 12.726 -32.759 1.00 84.38 91 LEU A C 1
ATOM 750 O O . LEU A 1 91 ? 27.545 13.877 -33.179 1.00 84.38 91 LEU A O 1
ATOM 754 N N . ASP A 1 92 ? 28.632 12.335 -31.960 1.00 81.06 92 ASP A N 1
ATOM 755 C CA . ASP A 1 92 ? 29.744 13.209 -31.605 1.00 81.06 92 ASP A CA 1
ATOM 756 C C . ASP A 1 92 ? 30.543 13.581 -32.869 1.00 81.06 92 ASP A C 1
ATOM 758 O O . ASP A 1 92 ? 31.063 12.688 -33.550 1.00 81.06 92 ASP A O 1
ATOM 762 N N . PRO A 1 93 ? 30.672 14.884 -33.193 1.00 72.50 93 PRO A N 1
ATOM 763 C CA . PRO A 1 93 ? 31.396 15.349 -34.374 1.00 72.50 93 PRO A CA 1
ATOM 764 C C . PRO A 1 93 ? 32.888 14.999 -34.334 1.00 72.50 93 PRO A C 1
ATOM 766 O O . PRO A 1 93 ? 33.551 15.011 -35.370 1.00 72.50 93 PRO A O 1
ATOM 769 N N . THR A 1 94 ? 33.432 14.674 -33.158 1.00 69.56 94 THR A N 1
ATOM 770 C CA . THR A 1 94 ? 34.811 14.205 -33.020 1.00 69.56 94 THR A CA 1
ATOM 771 C C . THR A 1 94 ? 34.973 12.730 -33.390 1.00 69.56 94 THR A C 1
ATOM 773 O O . THR A 1 94 ? 36.102 12.292 -33.595 1.00 69.56 94 THR A O 1
ATOM 776 N N . GLY A 1 95 ? 33.884 11.962 -33.517 1.00 68.94 95 GLY A N 1
ATOM 777 C CA . GLY A 1 95 ? 33.889 10.550 -33.892 1.00 68.94 95 GLY A CA 1
ATOM 778 C C . GLY A 1 95 ? 33.994 10.338 -35.405 1.00 68.94 95 GLY A C 1
ATOM 779 O O . GLY A 1 95 ? 33.054 10.602 -36.153 1.00 68.94 95 GLY A O 1
ATOM 780 N N . GLY A 1 96 ? 35.132 9.814 -35.867 1.00 76.94 96 GLY A N 1
ATOM 781 C CA . GLY A 1 96 ? 35.308 9.416 -37.267 1.00 76.94 96 GLY A CA 1
ATOM 782 C C . GLY A 1 96 ? 34.501 8.165 -37.646 1.00 76.94 96 GLY A C 1
ATOM 783 O O . GLY A 1 96 ? 34.060 7.427 -36.772 1.00 76.94 96 GLY A O 1
ATOM 784 N N . TRP A 1 97 ? 34.362 7.928 -38.955 1.00 79.75 97 TRP A N 1
ATOM 785 C CA . TRP A 1 97 ? 33.724 6.740 -39.561 1.00 79.75 97 TRP A CA 1
ATOM 786 C C . TRP A 1 97 ? 34.674 5.976 -40.496 1.00 79.75 97 TRP A C 1
ATOM 788 O O . TRP A 1 97 ? 34.263 5.258 -41.403 1.00 79.75 97 TRP A O 1
ATOM 798 N N . LYS A 1 98 ? 35.984 6.154 -40.301 1.00 78.69 98 LYS A N 1
ATOM 799 C CA . LYS A 1 98 ? 37.016 5.412 -41.040 1.00 78.69 98 LYS A CA 1
ATOM 800 C C . LYS A 1 98 ? 37.001 3.937 -40.625 1.00 78.69 98 LYS A C 1
ATOM 802 O O . LYS A 1 98 ? 36.534 3.616 -39.534 1.00 78.69 98 LYS A O 1
ATOM 807 N N . SER A 1 99 ? 37.566 3.053 -41.444 1.00 69.00 99 SER A N 1
ATOM 808 C CA . SER A 1 99 ? 37.689 1.615 -41.135 1.00 69.00 99 SER A CA 1
ATOM 809 C C . SER A 1 99 ? 38.382 1.332 -39.794 1.00 69.00 99 SER A C 1
ATOM 811 O O . SER A 1 99 ? 38.070 0.344 -39.144 1.00 69.00 99 SER A O 1
ATOM 813 N N . THR A 1 100 ? 39.274 2.224 -39.354 1.00 70.12 100 THR A N 1
ATOM 814 C CA . THR A 1 100 ? 39.998 2.152 -38.074 1.00 70.12 100 THR A CA 1
ATOM 815 C C . THR A 1 100 ? 39.297 2.875 -36.919 1.00 70.12 100 THR A C 1
ATOM 817 O O . THR A 1 100 ? 39.836 2.944 -35.819 1.00 70.12 100 THR A O 1
ATOM 820 N N . SER A 1 101 ? 38.115 3.462 -37.139 1.00 78.88 101 SER A N 1
ATOM 821 C CA . SER A 1 101 ? 37.428 4.279 -36.134 1.00 78.88 101 SER A CA 1
ATOM 822 C C . SER A 1 101 ? 36.559 3.455 -35.185 1.00 78.88 101 SER A C 1
ATOM 824 O O . SER A 1 101 ? 35.890 2.510 -35.596 1.00 78.88 101 SER A O 1
ATOM 826 N N . TYR A 1 102 ? 36.481 3.895 -33.926 1.00 82.00 102 TYR A N 1
ATOM 827 C CA . TYR A 1 102 ? 35.663 3.237 -32.904 1.00 82.00 102 TYR A CA 1
ATOM 828 C C . TYR A 1 102 ? 34.179 3.137 -33.288 1.00 82.00 102 TYR A C 1
ATOM 830 O O . TYR A 1 102 ? 33.548 2.137 -32.978 1.00 82.00 102 TYR A O 1
ATOM 838 N N . ASN A 1 103 ? 33.617 4.132 -33.990 1.00 85.69 103 ASN A N 1
ATOM 839 C CA . ASN A 1 103 ? 32.210 4.090 -34.414 1.00 85.69 103 ASN A CA 1
ATOM 840 C C . ASN A 1 103 ? 31.963 2.975 -35.433 1.00 85.69 103 ASN A C 1
ATOM 842 O O . ASN A 1 103 ? 30.990 2.238 -35.305 1.00 85.69 103 ASN A O 1
ATOM 846 N N . THR A 1 104 ? 32.856 2.831 -36.414 1.00 83.31 104 THR A N 1
ATOM 847 C CA . THR A 1 104 ? 32.781 1.765 -37.420 1.00 83.31 104 THR A CA 1
ATOM 848 C C . THR A 1 104 ? 32.957 0.397 -36.767 1.00 83.31 104 THR A C 1
ATOM 850 O O . THR A 1 104 ? 32.158 -0.501 -37.015 1.00 83.31 104 THR A O 1
ATOM 853 N N . THR A 1 105 ? 33.937 0.253 -35.868 1.00 84.31 105 THR A N 1
ATOM 854 C CA . THR A 1 105 ? 34.153 -0.981 -35.096 1.00 84.31 105 THR A CA 1
ATOM 855 C C . THR A 1 105 ? 32.939 -1.326 -34.231 1.00 84.31 105 THR A C 1
ATOM 857 O O . THR A 1 105 ? 32.479 -2.461 -34.239 1.00 84.31 105 THR A O 1
ATOM 860 N N . LEU A 1 106 ? 32.367 -0.355 -33.519 1.00 87.38 106 LEU A N 1
ATOM 861 C CA . LEU A 1 106 ? 31.208 -0.579 -32.658 1.00 87.38 106 LEU A CA 1
ATOM 862 C C . LEU A 1 106 ? 29.954 -0.951 -33.457 1.00 87.38 106 LEU A C 1
ATOM 864 O O . LEU A 1 106 ? 29.262 -1.900 -33.096 1.00 87.38 106 LEU A O 1
ATOM 868 N N . LEU A 1 107 ? 29.680 -0.247 -34.559 1.00 86.81 107 LEU A N 1
ATOM 869 C CA . LEU A 1 107 ? 28.546 -0.564 -35.430 1.00 86.81 107 LEU A CA 1
ATOM 870 C C . LEU A 1 107 ? 28.682 -1.969 -36.031 1.00 86.81 107 LEU A C 1
ATOM 872 O O . LEU A 1 107 ? 27.700 -2.697 -36.144 1.00 86.81 107 LEU A O 1
ATOM 876 N N . PHE A 1 108 ? 29.910 -2.378 -36.344 1.00 85.69 108 PHE A N 1
ATOM 877 C CA . PHE A 1 108 ? 30.219 -3.724 -36.804 1.00 85.69 108 PHE A CA 1
ATOM 878 C C . PHE A 1 108 ? 29.928 -4.796 -35.740 1.00 85.69 108 PHE A C 1
ATOM 880 O O . PHE A 1 108 ? 29.274 -5.793 -36.045 1.00 85.69 108 PHE A O 1
ATOM 887 N N . TYR A 1 109 ? 30.314 -4.576 -34.478 1.00 87.25 109 TYR A N 1
ATOM 888 C CA . TYR A 1 109 ? 29.951 -5.494 -33.391 1.00 87.25 109 TYR A CA 1
ATOM 889 C C . TYR A 1 109 ? 28.452 -5.521 -33.096 1.00 87.25 109 TYR A C 1
ATOM 891 O O . TYR A 1 109 ? 27.941 -6.576 -32.730 1.00 87.25 109 TYR A O 1
ATOM 899 N N . PHE A 1 110 ? 27.724 -4.417 -33.282 1.00 88.94 110 PHE A N 1
ATOM 900 C CA . PHE A 1 110 ? 26.263 -4.439 -33.170 1.00 88.94 110 PHE A CA 1
ATOM 901 C C . PHE A 1 110 ? 25.601 -5.260 -34.274 1.00 88.94 110 PHE A C 1
ATOM 903 O O . PHE A 1 110 ? 24.684 -6.022 -33.981 1.00 88.94 110 PHE A O 1
ATOM 910 N N . LEU A 1 111 ? 26.090 -5.172 -35.514 1.00 85.00 111 LEU A N 1
ATOM 911 C CA . LEU A 1 111 ? 25.618 -6.030 -36.604 1.00 85.00 111 LEU A CA 1
ATOM 912 C C . LEU A 1 111 ? 25.918 -7.511 -36.328 1.00 85.00 111 LEU A C 1
ATOM 914 O O . LEU A 1 111 ? 25.036 -8.349 -36.480 1.00 85.00 111 LEU A O 1
ATOM 918 N N . GLY A 1 112 ? 27.122 -7.830 -35.840 1.00 83.31 112 GLY A N 1
ATOM 919 C CA . GLY A 1 112 ? 27.461 -9.194 -35.422 1.00 83.31 112 GLY A CA 1
ATOM 920 C C . GLY A 1 112 ? 26.570 -9.697 -34.281 1.00 83.31 112 GLY A C 1
ATOM 921 O O . GLY A 1 112 ? 26.039 -10.803 -34.346 1.00 83.31 112 GLY A O 1
ATOM 922 N N . ALA A 1 113 ? 26.327 -8.866 -33.265 1.00 84.81 113 ALA A N 1
ATOM 923 C CA . ALA A 1 113 ? 25.459 -9.206 -32.139 1.00 84.81 113 ALA A CA 1
ATOM 924 C C . ALA A 1 113 ? 23.993 -9.420 -32.556 1.00 84.81 113 ALA A C 1
ATOM 926 O O . ALA A 1 113 ? 23.339 -10.316 -32.017 1.00 84.81 113 ALA A O 1
ATOM 927 N N . LEU A 1 114 ? 23.497 -8.651 -33.532 1.00 82.12 114 LEU A N 1
ATOM 928 C CA . LEU A 1 114 ? 22.174 -8.833 -34.134 1.00 82.12 114 LEU A CA 1
ATOM 929 C C . LEU A 1 114 ? 22.046 -10.215 -34.801 1.00 82.12 114 LEU A C 1
ATOM 931 O O . LEU A 1 114 ? 21.025 -10.882 -34.651 1.00 82.12 114 LEU A O 1
ATOM 935 N N . GLU A 1 115 ? 23.102 -10.677 -35.475 1.00 77.50 115 GLU A N 1
ATOM 936 C CA . GLU A 1 115 ? 23.171 -11.993 -36.130 1.00 77.50 115 GLU A CA 1
ATOM 937 C C . GLU A 1 115 ? 23.560 -13.142 -35.175 1.00 77.50 115 GLU A C 1
ATOM 939 O O . GLU A 1 115 ? 23.690 -14.290 -35.598 1.00 77.50 115 GLU A O 1
ATOM 944 N N . ASN A 1 116 ? 23.740 -12.864 -33.876 1.00 76.56 116 ASN A N 1
ATOM 945 C CA . ASN A 1 116 ? 24.321 -13.781 -32.881 1.00 76.56 116 ASN A CA 1
ATOM 946 C C . ASN A 1 116 ? 25.728 -14.298 -33.251 1.00 76.56 116 ASN A C 1
ATOM 948 O O . ASN A 1 116 ? 26.159 -15.347 -32.769 1.00 76.56 116 ASN A O 1
ATOM 952 N N . ASN A 1 117 ? 26.464 -13.555 -34.078 1.00 68.88 117 ASN A N 1
ATOM 953 C CA . ASN A 1 117 ? 27.848 -13.831 -34.424 1.00 68.88 117 ASN A CA 1
ATOM 954 C C . ASN A 1 117 ? 28.785 -12.982 -33.553 1.00 68.88 117 ASN A C 1
ATOM 956 O O . ASN A 1 117 ? 28.918 -11.772 -33.733 1.00 68.88 117 ASN A O 1
ATOM 960 N N . THR A 1 118 ? 29.451 -13.625 -32.596 1.00 57.66 118 THR A N 1
ATOM 961 C CA . THR A 1 118 ? 30.355 -12.962 -31.644 1.00 57.66 118 THR A CA 1
ATOM 962 C C . THR A 1 118 ? 31.714 -12.591 -32.239 1.00 57.66 118 THR A C 1
ATOM 964 O O . THR A 1 118 ? 32.413 -11.770 -31.649 1.00 57.66 118 THR A O 1
ATOM 967 N N . ASN A 1 119 ? 32.068 -13.136 -33.410 1.00 61.69 119 ASN A N 1
ATOM 968 C CA . ASN A 1 119 ? 33.323 -12.868 -34.115 1.00 61.69 119 ASN A CA 1
ATOM 969 C C . ASN A 1 119 ? 33.049 -12.498 -35.584 1.00 61.69 119 ASN A C 1
ATOM 971 O O . ASN A 1 119 ? 33.333 -13.287 -36.494 1.00 61.69 119 ASN A O 1
ATOM 975 N N . PRO A 1 120 ? 32.475 -11.313 -35.840 1.00 60.12 120 PRO A N 1
ATOM 976 C CA . PRO A 1 120 ? 32.188 -10.884 -37.198 1.00 60.12 120 PRO A CA 1
ATOM 977 C C . PRO A 1 120 ? 33.501 -10.762 -38.001 1.00 60.12 120 PRO A C 1
ATOM 979 O O . PRO A 1 120 ? 34.494 -10.199 -37.542 1.00 60.12 120 PRO A O 1
ATOM 982 N N . THR A 1 121 ? 33.541 -11.372 -39.190 1.00 56.22 121 THR A N 1
ATOM 983 C CA . THR A 1 121 ? 34.751 -11.460 -40.029 1.00 56.22 121 THR A CA 1
ATOM 984 C C . THR A 1 121 ? 35.119 -10.083 -40.580 1.00 56.22 121 THR A C 1
ATOM 986 O O . THR A 1 121 ? 34.286 -9.445 -41.217 1.00 56.22 121 THR A O 1
ATOM 989 N N . THR A 1 122 ? 36.361 -9.631 -40.378 1.00 58.19 122 THR A N 1
ATOM 990 C CA . THR A 1 122 ? 36.920 -8.349 -40.863 1.00 58.19 122 THR A CA 1
ATOM 991 C C . THR A 1 122 ? 37.142 -8.333 -42.383 1.00 58.19 122 THR A C 1
ATOM 993 O O . THR A 1 122 ? 38.227 -8.041 -42.883 1.00 58.19 122 THR A O 1
ATOM 996 N N . ASP A 1 123 ? 36.103 -8.662 -43.146 1.00 61.59 123 ASP A N 1
ATOM 997 C CA . ASP A 1 123 ? 36.104 -8.562 -44.599 1.00 61.59 123 ASP A CA 1
ATOM 998 C C . ASP A 1 123 ? 36.103 -7.070 -45.011 1.00 61.59 123 ASP A C 1
ATOM 1000 O O . ASP A 1 123 ? 35.240 -6.301 -44.567 1.00 61.59 123 ASP A O 1
ATOM 1004 N N . PRO A 1 124 ? 37.039 -6.627 -45.872 1.00 60.72 124 PRO A N 1
ATOM 1005 C CA . PRO A 1 124 ? 37.035 -5.289 -46.464 1.00 60.72 124 PRO A CA 1
ATOM 1006 C C . PRO A 1 124 ? 35.686 -4.867 -47.070 1.00 60.72 124 PRO A C 1
ATOM 1008 O O . PRO A 1 124 ? 35.359 -3.679 -47.064 1.00 60.72 124 PRO A O 1
ATOM 1011 N N . PHE A 1 125 ? 34.881 -5.820 -47.552 1.00 60.34 125 PHE A N 1
ATOM 1012 C CA . PHE A 1 125 ? 33.539 -5.575 -48.076 1.00 60.34 125 PHE A CA 1
ATOM 1013 C C . PHE A 1 125 ? 32.560 -5.091 -46.993 1.00 60.34 125 PHE A C 1
ATOM 1015 O O . PHE A 1 125 ? 31.785 -4.164 -47.235 1.00 60.34 125 PHE A O 1
ATOM 1022 N N . PHE A 1 126 ? 32.638 -5.629 -45.773 1.00 64.50 126 PHE A N 1
ATOM 1023 C CA . PHE A 1 126 ? 31.785 -5.208 -44.656 1.00 64.50 126 PHE A CA 1
ATOM 1024 C C . PHE A 1 126 ? 32.071 -3.769 -44.214 1.00 64.50 126 PHE A C 1
ATOM 1026 O O . PHE A 1 126 ? 31.140 -3.031 -43.899 1.00 64.50 126 PHE A O 1
ATOM 1033 N N . ASN A 1 127 ? 33.326 -3.317 -44.289 1.00 67.62 127 ASN A N 1
ATOM 1034 C CA . ASN A 1 127 ? 33.679 -1.925 -43.984 1.00 67.62 127 ASN A CA 1
ATOM 1035 C C . ASN A 1 127 ? 32.987 -0.918 -44.920 1.00 67.62 127 ASN A C 1
ATOM 1037 O O . ASN A 1 127 ? 32.635 0.176 -44.480 1.00 67.62 127 ASN A O 1
ATOM 1041 N N . SER A 1 128 ? 32.758 -1.287 -46.188 1.00 71.88 128 SER A N 1
ATOM 1042 C CA . SER A 1 128 ? 32.026 -0.435 -47.139 1.00 71.88 128 SER A CA 1
ATOM 1043 C C . SER A 1 128 ? 30.539 -0.313 -46.783 1.00 71.88 128 SER A C 1
ATOM 1045 O O . SER A 1 128 ? 29.982 0.780 -46.817 1.00 71.88 128 SER A O 1
ATOM 1047 N N . ILE A 1 129 ? 29.923 -1.408 -46.326 1.00 73.12 129 ILE A N 1
ATOM 1048 C CA . ILE A 1 129 ? 28.517 -1.435 -45.902 1.00 73.12 129 ILE A CA 1
ATOM 1049 C C . ILE A 1 129 ? 28.318 -0.627 -44.617 1.00 73.12 129 ILE A C 1
ATOM 1051 O O . ILE A 1 129 ? 27.358 0.130 -44.517 1.00 73.12 129 ILE A O 1
ATOM 1055 N N . VAL A 1 130 ? 29.225 -0.752 -43.642 1.00 77.94 130 VAL A N 1
ATOM 1056 C CA . VAL A 1 130 ? 29.154 -0.004 -42.373 1.00 77.94 130 VAL A CA 1
ATOM 1057 C C . VAL A 1 130 ? 29.267 1.505 -42.614 1.00 77.94 130 VAL A C 1
ATOM 1059 O O . VAL A 1 130 ? 28.580 2.285 -41.954 1.00 77.94 130 VAL A O 1
ATOM 1062 N N . TYR A 1 131 ? 30.087 1.921 -43.583 1.00 79.88 131 TYR A N 1
ATOM 1063 C CA . TYR A 1 131 ? 30.199 3.323 -43.977 1.00 79.88 131 TYR A CA 1
ATOM 1064 C C . TYR A 1 131 ? 28.894 3.853 -44.590 1.00 79.88 131 TYR A C 1
ATOM 1066 O O . TYR A 1 131 ? 28.389 4.888 -44.154 1.00 79.88 131 TYR A O 1
ATOM 1074 N N . ASP A 1 132 ? 28.308 3.112 -45.533 1.00 83.44 132 ASP A N 1
ATOM 1075 C CA . ASP A 1 132 ? 27.040 3.483 -46.173 1.00 83.44 132 ASP A CA 1
ATOM 1076 C C . ASP A 1 132 ? 25.851 3.452 -45.188 1.00 83.44 132 ASP A C 1
ATOM 1078 O O . ASP A 1 132 ? 24.892 4.214 -45.330 1.00 83.44 132 ASP A O 1
ATOM 1082 N N . LEU A 1 133 ? 25.917 2.599 -44.160 1.00 85.25 133 LEU A N 1
ATOM 1083 C CA . LEU A 1 133 ? 24.907 2.465 -43.107 1.00 85.25 133 LEU A CA 1
ATOM 1084 C C . LEU A 1 133 ? 24.966 3.585 -42.059 1.00 85.25 133 LEU A C 1
ATOM 1086 O O . LEU A 1 133 ? 23.963 3.846 -41.392 1.00 85.25 133 LEU A O 1
ATOM 1090 N N . ALA A 1 134 ? 26.109 4.258 -41.912 1.00 86.06 134 ALA A N 1
ATOM 1091 C CA . ALA A 1 134 ? 26.345 5.226 -40.845 1.00 86.06 134 ALA A CA 1
ATOM 1092 C C . ALA A 1 134 ? 25.295 6.346 -40.813 1.00 86.06 134 ALA A C 1
ATOM 1094 O O . ALA A 1 134 ? 24.738 6.650 -39.760 1.00 86.06 134 ALA A O 1
ATOM 1095 N N . GLU A 1 135 ? 24.998 6.956 -41.960 1.00 87.94 135 GLU A N 1
ATOM 1096 C CA . GLU A 1 135 ? 24.043 8.066 -42.038 1.00 87.94 135 GLU A CA 1
ATOM 1097 C C . GLU A 1 135 ? 22.580 7.638 -41.830 1.00 87.94 135 GLU A C 1
ATOM 1099 O O . GLU A 1 135 ? 21.901 8.258 -41.006 1.00 87.94 135 GLU A O 1
ATOM 1104 N N . PRO A 1 136 ? 22.073 6.576 -42.489 1.00 87.25 136 PRO A N 1
ATOM 1105 C CA . PRO A 1 136 ? 20.762 6.011 -42.168 1.00 87.25 136 PRO A CA 1
ATOM 1106 C C . PRO A 1 136 ? 20.609 5.658 -40.683 1.00 87.25 136 PRO A C 1
ATOM 1108 O O . PRO A 1 136 ? 19.590 5.986 -40.076 1.00 87.25 136 PRO A O 1
ATOM 1111 N N . PHE A 1 137 ? 21.636 5.047 -40.086 1.00 89.31 137 PHE A N 1
ATOM 1112 C CA . PHE A 1 137 ? 21.632 4.662 -38.679 1.00 89.31 137 PHE A CA 1
ATOM 1113 C C . PHE A 1 137 ? 21.598 5.870 -37.740 1.00 89.31 137 PHE A C 1
ATOM 1115 O O . PHE A 1 137 ? 20.746 5.923 -36.857 1.00 89.31 137 PHE A O 1
ATOM 1122 N N . LYS A 1 138 ? 22.457 6.878 -37.948 1.00 89.50 138 LYS A N 1
ATOM 1123 C CA . LYS A 1 138 ? 22.454 8.106 -37.132 1.00 89.50 138 LYS A CA 1
ATOM 1124 C C . LYS A 1 138 ? 21.099 8.801 -37.135 1.00 89.50 138 LYS A C 1
ATOM 1126 O O . LYS A 1 138 ? 20.640 9.212 -36.072 1.00 89.50 138 LYS A O 1
ATOM 1131 N N . ARG A 1 139 ? 20.465 8.928 -38.308 1.00 90.00 139 ARG A N 1
ATOM 1132 C CA . ARG A 1 139 ? 19.145 9.566 -38.422 1.00 90.00 139 ARG A CA 1
ATOM 1133 C C . ARG A 1 139 ? 18.101 8.798 -37.627 1.00 90.00 139 ARG A C 1
ATOM 1135 O O . ARG A 1 139 ? 17.451 9.384 -36.775 1.00 90.00 139 ARG A O 1
ATOM 1142 N N . LYS A 1 140 ? 18.013 7.479 -37.816 1.00 91.19 140 LYS A N 1
ATOM 1143 C CA . LYS A 1 140 ? 17.049 6.658 -37.072 1.00 91.19 140 LYS A CA 1
ATOM 1144 C C . LYS A 1 140 ? 17.323 6.630 -35.568 1.00 91.19 140 LYS A C 1
ATOM 1146 O O . LYS A 1 140 ? 16.381 6.615 -34.785 1.00 91.19 140 LYS A O 1
ATOM 1151 N N . LEU A 1 141 ? 18.590 6.680 -35.155 1.00 90.50 141 LEU A N 1
ATOM 1152 C CA . LEU A 1 141 ? 18.967 6.796 -33.745 1.00 90.50 141 LEU A CA 1
ATOM 1153 C C . LEU A 1 141 ? 18.482 8.123 -33.143 1.00 90.50 141 LEU A C 1
ATOM 1155 O O . LEU A 1 141 ? 17.945 8.136 -32.037 1.00 90.50 141 LEU A O 1
ATOM 1159 N N . GLN A 1 142 ? 18.649 9.232 -33.870 1.00 91.12 142 GLN A N 1
ATOM 1160 C CA . GLN A 1 142 ? 18.136 10.545 -33.469 1.00 91.12 142 GLN A CA 1
ATOM 1161 C C . GLN A 1 142 ? 16.606 10.570 -33.416 1.00 91.12 142 GLN A C 1
ATOM 1163 O O . GLN A 1 142 ? 16.051 11.049 -32.427 1.00 91.12 142 GLN A O 1
ATOM 1168 N N . ASP A 1 143 ? 15.943 10.036 -34.442 1.00 90.81 143 ASP A N 1
ATOM 1169 C CA . ASP A 1 143 ? 14.483 9.989 -34.541 1.00 90.81 143 ASP A CA 1
ATOM 1170 C C . ASP A 1 143 ? 13.882 9.159 -33.397 1.00 90.81 143 ASP A C 1
ATOM 1172 O O . ASP A 1 143 ? 12.999 9.639 -32.687 1.00 90.81 143 ASP A O 1
ATOM 1176 N N . SER A 1 144 ? 14.428 7.965 -33.139 1.00 90.25 144 SER A N 1
ATOM 1177 C CA . SER A 1 144 ? 13.998 7.091 -32.039 1.00 90.25 144 SER A CA 1
ATOM 1178 C C . SER A 1 144 ? 14.209 7.748 -30.672 1.00 90.25 144 SER A C 1
ATOM 1180 O O . SER A 1 144 ? 13.304 7.764 -29.836 1.00 90.25 144 SER A O 1
ATOM 1182 N N . LEU A 1 145 ? 15.371 8.373 -30.442 1.00 91.06 145 LEU A N 1
ATOM 1183 C CA . LEU A 1 145 ? 15.618 9.111 -29.202 1.00 91.06 145 LEU A CA 1
ATOM 1184 C C . LEU A 1 145 ? 14.610 10.257 -29.020 1.00 91.06 145 LEU A C 1
ATOM 1186 O O . LEU A 1 145 ? 14.101 10.468 -27.918 1.00 91.06 145 LEU A O 1
ATOM 1190 N N . HIS A 1 146 ? 14.312 10.998 -30.088 1.00 90.56 146 HIS A N 1
ATOM 1191 C CA . HIS A 1 146 ? 13.345 12.089 -30.053 1.00 90.56 146 HIS A CA 1
ATOM 1192 C C . HIS A 1 146 ? 11.926 11.594 -29.741 1.00 90.56 146 HIS A C 1
ATOM 1194 O O . HIS A 1 146 ? 11.256 12.166 -28.879 1.00 90.56 146 HIS A O 1
ATOM 1200 N N . GLU A 1 147 ? 11.494 10.507 -30.379 1.00 90.56 147 GLU A N 1
ATOM 1201 C CA . GLU A 1 147 ? 10.190 9.876 -30.163 1.00 90.56 147 GLU A CA 1
ATOM 1202 C C . GLU A 1 147 ? 10.010 9.408 -28.712 1.00 90.56 147 GLU A C 1
ATOM 1204 O O . GLU A 1 147 ? 8.999 9.724 -28.072 1.00 90.56 147 GLU A O 1
ATOM 1209 N N . HIS A 1 148 ? 11.011 8.730 -28.144 1.00 88.94 148 HIS A N 1
ATOM 1210 C CA . HIS A 1 148 ? 10.960 8.287 -26.750 1.00 88.94 148 HIS A CA 1
ATOM 1211 C C . HIS A 1 148 ? 10.938 9.464 -25.764 1.00 88.94 148 HIS A C 1
ATOM 1213 O O . HIS A 1 148 ? 10.193 9.428 -24.781 1.00 88.94 148 HIS A O 1
ATOM 1219 N N . LEU A 1 149 ? 11.693 10.537 -26.031 1.00 89.25 149 LEU A N 1
ATOM 1220 C CA . LEU A 1 149 ? 11.673 11.747 -25.201 1.00 89.25 149 LEU A CA 1
ATOM 1221 C C . LEU A 1 149 ? 10.318 12.469 -25.255 1.00 89.25 149 LEU A C 1
ATOM 1223 O O . LEU A 1 149 ? 9.841 12.946 -24.224 1.00 89.25 149 LEU A O 1
ATOM 1227 N N . ILE A 1 150 ? 9.682 12.549 -26.429 1.00 90.25 150 ILE A N 1
ATOM 1228 C CA . ILE A 1 150 ? 8.327 13.108 -26.565 1.00 90.25 150 ILE A CA 1
ATOM 1229 C C . ILE A 1 150 ? 7.325 12.251 -25.793 1.00 90.25 150 ILE A C 1
ATOM 1231 O O . ILE A 1 150 ? 6.543 12.779 -25.004 1.00 90.25 150 ILE A O 1
ATOM 1235 N N . THR A 1 151 ? 7.373 10.933 -25.978 1.00 88.38 151 THR A N 1
ATOM 1236 C CA . THR A 1 151 ? 6.456 9.996 -25.320 1.00 88.38 151 THR A CA 1
ATOM 1237 C C . THR A 1 151 ? 6.564 10.085 -23.799 1.00 88.38 151 THR A C 1
ATOM 1239 O O . THR A 1 151 ? 5.545 10.146 -23.111 1.00 88.38 151 THR A O 1
ATOM 1242 N N . GLN A 1 152 ? 7.785 10.189 -23.264 1.00 87.62 152 GLN A N 1
ATOM 1243 C CA . GLN A 1 152 ? 8.009 10.390 -21.833 1.00 87.62 152 GLN A CA 1
ATOM 1244 C C . GLN A 1 152 ? 7.397 11.705 -21.335 1.00 87.62 152 GLN A C 1
ATOM 1246 O O . GLN A 1 152 ? 6.753 11.711 -20.287 1.00 87.62 152 GLN A O 1
ATOM 1251 N N . LYS A 1 153 ? 7.559 12.810 -22.074 1.00 89.19 153 LYS A N 1
ATOM 1252 C CA . LYS A 1 153 ? 6.956 14.101 -21.706 1.00 89.19 153 LYS A CA 1
ATOM 1253 C C . LYS A 1 153 ? 5.433 14.034 -21.694 1.00 89.19 153 LYS A C 1
ATOM 1255 O O . LYS A 1 153 ? 4.831 14.442 -20.709 1.00 89.19 153 LYS A O 1
ATOM 1260 N N . ILE A 1 154 ? 4.823 13.447 -22.724 1.00 88.25 154 ILE A N 1
ATOM 1261 C CA . ILE A 1 154 ? 3.366 13.260 -22.795 1.00 88.25 154 ILE A CA 1
ATOM 1262 C C . ILE A 1 154 ? 2.876 12.399 -21.624 1.00 88.25 154 ILE A C 1
ATOM 1264 O O . ILE A 1 154 ? 1.864 12.715 -21.002 1.00 88.25 154 ILE A O 1
ATOM 1268 N N . ALA A 1 155 ? 3.586 11.317 -21.293 1.00 84.62 155 ALA A N 1
ATOM 1269 C CA . ALA A 1 155 ? 3.237 10.463 -20.161 1.00 84.62 155 ALA A CA 1
ATOM 1270 C C . ALA A 1 155 ? 3.338 11.212 -18.820 1.00 84.62 155 ALA A C 1
ATOM 1272 O O . ALA A 1 155 ? 2.452 11.084 -17.977 1.00 84.62 155 ALA A O 1
ATOM 1273 N N . GLN A 1 156 ? 4.378 12.032 -18.637 1.00 87.88 156 GLN A N 1
ATOM 1274 C CA . GLN A 1 156 ? 4.542 12.873 -17.448 1.00 87.88 156 GLN A CA 1
ATOM 1275 C C . GLN A 1 156 ? 3.455 13.947 -17.340 1.00 87.88 156 GLN A C 1
ATOM 1277 O O . GLN A 1 156 ? 2.938 14.181 -16.250 1.00 87.88 156 GLN A O 1
ATOM 1282 N N . GLU A 1 157 ? 3.088 14.592 -18.447 1.00 88.50 157 GLU A N 1
ATOM 1283 C CA . GLU A 1 157 ? 2.006 15.581 -18.483 1.00 88.50 157 GLU A CA 1
ATOM 1284 C C . GLU A 1 157 ? 0.662 14.941 -18.131 1.00 88.50 157 GLU A C 1
ATOM 1286 O O . GLU A 1 157 ? -0.015 15.423 -17.226 1.00 88.50 157 GLU A O 1
ATOM 1291 N N . LYS A 1 158 ? 0.327 13.793 -18.732 1.00 84.25 158 LYS A N 1
ATOM 1292 C CA . LYS A 1 158 ? -0.886 13.036 -18.386 1.00 84.25 158 LYS A CA 1
ATOM 1293 C C . LYS A 1 158 ? -0.916 12.607 -16.921 1.00 84.25 158 LYS A C 1
ATOM 1295 O O . LYS A 1 158 ? -1.965 12.680 -16.289 1.00 84.25 158 LYS A O 1
ATOM 1300 N N . ALA A 1 159 ? 0.215 12.170 -16.365 1.00 82.94 159 ALA A N 1
ATOM 1301 C CA . ALA A 1 159 ? 0.300 11.806 -14.952 1.00 82.94 159 ALA A CA 1
ATOM 1302 C C . ALA A 1 159 ? 0.014 13.010 -14.038 1.00 82.94 159 ALA A C 1
ATOM 1304 O O . ALA A 1 159 ? -0.761 12.884 -13.093 1.00 82.94 159 ALA A O 1
ATOM 1305 N N . ARG A 1 160 ? 0.563 14.191 -14.361 1.00 86.62 160 ARG A N 1
ATOM 1306 C CA . ARG A 1 160 ? 0.282 15.439 -13.629 1.00 86.62 160 ARG A CA 1
ATOM 1307 C C . ARG A 1 160 ? -1.172 15.880 -13.765 1.00 86.62 160 ARG A C 1
ATOM 1309 O O . ARG A 1 160 ? -1.765 16.332 -12.790 1.00 86.62 160 ARG A O 1
ATOM 1316 N N . GLU A 1 161 ? -1.759 15.757 -14.955 1.00 85.19 161 GLU A N 1
ATOM 1317 C CA . GLU A 1 161 ? -3.178 16.055 -15.164 1.00 85.19 161 GLU A CA 1
ATOM 1318 C C . GLU A 1 161 ? -4.059 15.139 -14.309 1.00 85.19 161 GLU A C 1
ATOM 1320 O O . GLU A 1 161 ? -4.915 15.640 -13.579 1.00 85.19 161 GLU A O 1
ATOM 1325 N N . LEU A 1 162 ? -3.807 13.826 -14.325 1.00 76.62 162 LEU A N 1
ATOM 1326 C CA . LEU A 1 162 ? -4.527 12.849 -13.503 1.00 76.62 162 LEU A CA 1
ATOM 1327 C C . LEU A 1 162 ? -4.387 13.133 -12.006 1.00 76.62 162 LEU A C 1
ATOM 1329 O O . LEU A 1 162 ? -5.385 13.085 -11.288 1.00 76.62 162 LEU A O 1
ATOM 1333 N N . GLU A 1 163 ? -3.186 13.473 -11.538 1.00 80.88 163 GLU A N 1
ATOM 1334 C CA . GLU A 1 163 ? -2.949 13.868 -10.148 1.00 80.88 163 GLU A CA 1
ATOM 1335 C C . GLU A 1 163 ? -3.754 15.124 -9.789 1.00 80.88 163 GLU A C 1
ATOM 1337 O O . GLU A 1 163 ? -4.481 15.132 -8.796 1.00 80.88 163 GLU A O 1
ATOM 1342 N N . SER A 1 164 ? -3.744 16.141 -10.657 1.00 79.31 164 SER A N 1
ATOM 1343 C CA . SER A 1 164 ? -4.516 17.370 -10.451 1.00 79.31 164 SER A CA 1
ATOM 1344 C C . SER A 1 164 ? -6.032 17.135 -10.427 1.00 79.31 164 SER A C 1
ATOM 1346 O O . SER A 1 164 ? -6.742 17.775 -9.649 1.00 79.31 164 SER A O 1
ATOM 1348 N N . ILE A 1 165 ? -6.542 16.215 -11.255 1.00 75.56 165 ILE A N 1
ATOM 1349 C CA . ILE A 1 165 ? -7.959 15.832 -11.288 1.00 75.56 165 ILE A CA 1
ATOM 1350 C C . ILE A 1 165 ? -8.314 15.069 -10.012 1.00 75.56 165 ILE A C 1
ATOM 1352 O O . ILE A 1 165 ? -9.310 15.393 -9.369 1.00 75.56 165 ILE A O 1
ATOM 1356 N N . SER A 1 166 ? -7.481 14.105 -9.616 1.00 73.75 166 SER A N 1
ATOM 1357 C CA . SER A 1 166 ? -7.629 13.362 -8.362 1.00 73.75 166 SER A CA 1
ATOM 1358 C C . SER A 1 166 ? -7.662 14.310 -7.163 1.00 73.75 166 SER A C 1
ATOM 1360 O O . SER A 1 166 ? -8.527 14.188 -6.302 1.00 73.75 166 SER A O 1
ATOM 1362 N N . ASP A 1 167 ? -6.763 15.288 -7.103 1.00 77.06 167 ASP A N 1
ATOM 1363 C CA . ASP A 1 167 ? -6.691 16.207 -5.970 1.00 77.06 167 ASP A CA 1
ATOM 1364 C C . ASP A 1 167 ? -7.853 17.201 -5.939 1.00 77.06 167 ASP A C 1
ATOM 1366 O O . ASP A 1 167 ? -8.355 17.516 -4.859 1.00 77.06 167 ASP A O 1
ATOM 1370 N N . LYS A 1 168 ? -8.345 17.644 -7.102 1.00 79.19 168 LYS A N 1
ATOM 1371 C CA . LYS A 1 168 ? -9.604 18.399 -7.185 1.00 79.19 168 LYS A CA 1
ATOM 1372 C C . LYS A 1 168 ? -10.784 17.563 -6.695 1.00 79.19 168 LYS A C 1
ATOM 1374 O O . LYS A 1 168 ? -11.524 18.035 -5.839 1.00 79.19 168 LYS A O 1
ATOM 1379 N N . ALA A 1 169 ? -10.902 16.315 -7.146 1.00 73.62 169 ALA A N 1
ATOM 1380 C CA . ALA A 1 169 ? -11.961 15.408 -6.711 1.00 73.62 169 ALA A CA 1
ATOM 1381 C C . ALA A 1 169 ? -11.901 15.131 -5.197 1.00 73.62 169 ALA A C 1
ATOM 1383 O O . ALA A 1 169 ? -12.932 15.136 -4.528 1.00 73.62 169 ALA A O 1
ATOM 1384 N N . LYS A 1 170 ? -10.700 14.962 -4.622 1.00 77.94 170 LYS A N 1
ATOM 1385 C CA . LYS A 1 170 ? -10.515 14.841 -3.164 1.00 77.94 170 LYS A CA 1
ATOM 1386 C C . LYS A 1 170 ? -10.974 16.102 -2.434 1.00 77.94 170 LYS A C 1
ATOM 1388 O O . LYS A 1 170 ? -11.708 15.993 -1.459 1.00 77.94 170 LYS A O 1
ATOM 1393 N N . LYS A 1 171 ? -10.578 17.292 -2.899 1.00 80.81 171 LYS A N 1
ATOM 1394 C CA . LYS A 1 171 ? -11.007 18.569 -2.299 1.00 80.81 171 LYS A CA 1
ATOM 1395 C C . LYS A 1 171 ? -12.518 18.760 -2.373 1.00 80.81 171 LYS A C 1
ATOM 1397 O O . LYS A 1 171 ? -13.133 19.173 -1.397 1.00 80.81 171 LYS A O 1
ATOM 1402 N N . GLU A 1 172 ? -13.131 18.403 -3.495 1.00 79.31 172 GLU A N 1
ATOM 1403 C CA . GLU A 1 172 ? -14.586 18.427 -3.642 1.00 79.31 172 GLU A CA 1
ATOM 1404 C C . GLU A 1 172 ? -15.268 17.438 -2.689 1.00 79.31 172 GLU A C 1
ATOM 1406 O O . GLU A 1 172 ? -16.237 17.809 -2.032 1.00 79.31 172 GLU A O 1
ATOM 1411 N N . ALA A 1 173 ? -14.731 16.224 -2.524 1.00 77.69 173 ALA A N 1
ATOM 1412 C CA . ALA A 1 173 ? -15.240 15.248 -1.559 1.00 77.69 173 ALA A CA 1
ATOM 1413 C C . ALA A 1 173 ? -15.162 15.757 -0.104 1.00 77.69 173 ALA A C 1
ATOM 1415 O O . ALA A 1 173 ? -16.075 15.517 0.688 1.00 77.69 173 ALA A O 1
ATOM 1416 N N . LEU A 1 174 ? -14.115 16.514 0.243 1.00 86.69 174 LEU A N 1
ATOM 1417 C CA . LEU A 1 174 ? -13.945 17.114 1.573 1.00 86.69 174 LEU A CA 1
ATOM 1418 C C . LEU A 1 174 ? -14.979 18.210 1.880 1.00 86.69 174 LEU A C 1
ATOM 1420 O O . LEU A 1 174 ? -15.277 18.453 3.053 1.00 86.69 174 LEU A O 1
ATOM 1424 N N . ASN A 1 175 ? -15.587 18.826 0.859 1.00 85.44 175 ASN A N 1
ATOM 1425 C CA . ASN A 1 175 ? -16.675 19.793 1.053 1.00 85.44 175 ASN A CA 1
ATOM 1426 C C . ASN A 1 175 ? -17.947 19.146 1.617 1.00 85.44 175 ASN A C 1
ATOM 1428 O O . ASN A 1 175 ? -18.764 19.837 2.222 1.00 85.44 175 ASN A O 1
ATOM 1432 N N . PHE A 1 176 ? -18.112 17.831 1.455 1.00 87.62 176 PHE A N 1
ATOM 1433 C CA . PHE A 1 176 ? -19.232 17.082 2.029 1.00 87.62 176 PHE A CA 1
ATOM 1434 C C . PHE A 1 176 ? -18.962 16.615 3.462 1.00 87.62 176 PHE A C 1
ATOM 1436 O O . PHE A 1 176 ? -19.841 16.010 4.076 1.00 87.62 176 PHE A O 1
ATOM 1443 N N . VAL A 1 177 ? -17.768 16.880 4.002 1.00 92.19 177 VAL A N 1
ATOM 1444 C CA . VAL A 1 177 ? -17.363 16.465 5.346 1.00 92.19 177 VAL A CA 1
ATOM 1445 C C . VAL A 1 177 ? -17.440 17.631 6.317 1.00 92.19 177 VAL A C 1
ATOM 1447 O O . VAL A 1 177 ? -16.788 18.667 6.144 1.00 92.19 177 VAL A O 1
ATOM 1450 N N . HIS A 1 178 ? -18.191 17.411 7.391 1.00 93.25 178 HIS A N 1
ATOM 1451 C CA . HIS A 1 178 ? -18.361 18.348 8.488 1.00 93.25 178 HIS A CA 1
ATOM 1452 C C . HIS A 1 178 ? -17.929 17.699 9.800 1.00 93.25 178 HIS A C 1
ATOM 1454 O O . HIS A 1 178 ? -18.300 16.566 10.101 1.00 93.25 178 HIS A O 1
ATOM 1460 N N . ILE A 1 179 ? -17.125 18.428 10.570 1.00 94.00 179 ILE A N 1
ATOM 1461 C CA . ILE A 1 179 ? -16.630 18.001 11.876 1.00 94.00 179 ILE A CA 1
ATOM 1462 C C . ILE A 1 179 ? -17.152 18.991 12.912 1.00 94.00 179 ILE A C 1
ATOM 1464 O O . ILE A 1 179 ? -17.079 20.203 12.709 1.00 94.00 179 ILE A O 1
ATOM 1468 N N . PHE A 1 180 ? -17.685 18.468 14.008 1.00 93.81 180 PHE A N 1
ATOM 1469 C CA . PHE A 1 180 ? -18.224 19.241 15.117 1.00 93.81 180 PHE A CA 1
ATOM 1470 C C . PHE A 1 180 ? -17.508 18.870 16.415 1.00 93.81 180 PHE A C 1
ATOM 1472 O O . PHE A 1 180 ? -17.085 17.733 16.596 1.00 93.81 180 PHE A O 1
ATOM 1479 N N . SER A 1 181 ? -17.440 19.804 17.360 1.00 91.50 181 SER A N 1
ATOM 1480 C CA . SER A 1 181 ? -16.923 19.552 18.712 1.00 91.50 181 SER A CA 1
ATOM 1481 C C . SER A 1 181 ? -17.952 18.926 19.660 1.00 91.50 181 SER A C 1
ATOM 1483 O O . SER A 1 181 ? -17.627 18.606 20.799 1.00 91.50 181 SER A O 1
ATOM 1485 N N . ASN A 1 182 ? -19.203 18.764 19.214 1.00 92.88 182 ASN A N 1
ATOM 1486 C CA . ASN A 1 182 ? -20.310 18.251 20.018 1.00 92.88 182 ASN A CA 1
ATOM 1487 C C . ASN A 1 182 ? -21.066 17.150 19.255 1.00 92.88 182 ASN A C 1
ATOM 1489 O O . ASN A 1 182 ? -21.482 17.351 18.110 1.00 92.88 182 ASN A O 1
ATOM 1493 N N . HIS A 1 183 ? -21.275 16.024 19.935 1.00 94.56 183 HIS A N 1
ATOM 1494 C CA . HIS A 1 183 ? -22.080 14.886 19.501 1.00 94.56 183 HIS A CA 1
ATOM 1495 C C . HIS A 1 183 ? -23.490 15.260 19.033 1.00 94.56 183 HIS A C 1
ATOM 1497 O O . HIS A 1 183 ? -23.913 14.817 17.970 1.00 94.56 183 HIS A O 1
ATOM 1503 N N . GLU A 1 184 ? -24.213 16.090 19.787 1.00 95.19 184 GLU A N 1
ATOM 1504 C CA . GLU A 1 184 ? -25.603 16.455 19.482 1.00 95.19 184 GLU A CA 1
ATOM 1505 C C . GLU A 1 184 ? -25.693 17.198 18.149 1.00 95.19 184 GLU A C 1
ATOM 1507 O O . GLU A 1 184 ? -26.472 16.824 17.276 1.00 95.19 184 GLU A O 1
ATOM 1512 N N . LYS A 1 185 ? -24.809 18.181 17.942 1.00 95.62 185 LYS A N 1
ATOM 1513 C CA . LYS A 1 185 ? -24.746 18.941 16.686 1.00 95.62 185 LYS A CA 1
ATOM 1514 C C . LYS A 1 185 ? -24.372 18.052 15.505 1.00 95.62 185 LYS A C 1
ATOM 1516 O O . LYS A 1 185 ? -24.982 18.167 14.446 1.00 95.62 185 LYS A O 1
ATOM 1521 N N . ALA A 1 186 ? -23.391 17.164 15.683 1.00 94.81 186 ALA A N 1
ATOM 1522 C CA . ALA A 1 186 ? -22.996 16.225 14.638 1.00 94.81 186 ALA A CA 1
ATOM 1523 C C . ALA A 1 186 ? -24.153 15.291 14.253 1.00 94.81 186 ALA A C 1
ATOM 1525 O O . ALA A 1 186 ? -24.393 15.070 13.063 1.00 94.81 186 ALA A O 1
ATOM 1526 N N . ARG A 1 187 ? -24.890 14.791 15.249 1.00 95.06 187 ARG A N 1
ATOM 1527 C CA . ARG A 1 187 ? -26.049 13.916 15.074 1.00 95.06 187 ARG A CA 1
ATOM 1528 C C . ARG A 1 187 ? -27.188 14.614 14.339 1.00 95.06 187 ARG A C 1
ATOM 1530 O O . ARG A 1 187 ? -27.660 14.105 13.326 1.00 95.06 187 ARG A O 1
ATOM 1537 N N . GLU A 1 188 ? -27.599 15.787 14.816 1.00 95.38 188 GLU A N 1
ATOM 1538 C CA . GLU A 1 188 ? -28.654 16.587 14.183 1.00 95.38 188 GLU A CA 1
ATOM 1539 C C . GLU A 1 188 ? -28.304 16.914 12.730 1.00 95.38 188 GLU A C 1
ATOM 1541 O O . GLU A 1 188 ? -29.145 16.784 11.840 1.00 95.38 188 GLU A O 1
ATOM 1546 N N . TYR A 1 189 ? -27.044 17.272 12.470 1.00 95.06 189 TYR A N 1
ATOM 1547 C CA . TYR A 1 189 ? -26.572 17.569 11.124 1.00 95.06 189 TYR A CA 1
ATOM 1548 C C . TYR A 1 189 ? -26.650 16.357 10.191 1.00 95.06 189 TYR A C 1
ATOM 1550 O O . TYR A 1 189 ? -27.112 16.488 9.057 1.00 95.06 189 TYR A O 1
ATOM 1558 N N . ALA A 1 190 ? -26.236 15.178 10.669 1.00 91.50 190 ALA A N 1
ATOM 1559 C CA . ALA A 1 190 ? -26.286 13.938 9.897 1.00 91.50 190 ALA A CA 1
ATOM 1560 C C . ALA A 1 190 ? -27.725 13.566 9.503 1.00 91.50 190 ALA A C 1
ATOM 1562 O O . ALA A 1 190 ? -27.978 13.177 8.363 1.00 91.50 190 ALA A O 1
ATOM 1563 N N . MET A 1 191 ? -28.673 13.758 10.426 1.00 88.50 191 MET A N 1
ATOM 1564 C CA . MET A 1 191 ? -30.096 13.505 10.188 1.00 88.50 191 MET A CA 1
ATOM 1565 C C . MET A 1 191 ? -30.720 14.526 9.224 1.00 88.50 191 MET A C 1
ATOM 1567 O O . MET A 1 191 ? -31.547 14.163 8.390 1.00 88.50 191 MET A O 1
ATOM 1571 N N . GLN A 1 192 ? -30.332 15.803 9.311 1.00 93.81 192 GLN A N 1
ATOM 1572 C CA . GLN A 1 192 ? -30.858 16.862 8.439 1.00 93.81 192 GLN A CA 1
ATOM 1573 C C . GLN A 1 192 ? -30.280 16.813 7.018 1.00 93.81 192 GLN A C 1
ATOM 1575 O O . GLN A 1 192 ? -30.966 17.177 6.061 1.00 93.81 192 GLN A O 1
ATOM 1580 N N . LYS A 1 193 ? -29.018 16.395 6.863 1.00 92.00 193 LYS A N 1
ATOM 1581 C CA . LYS A 1 193 ? -28.302 16.383 5.580 1.00 92.00 193 LYS A CA 1
ATOM 1582 C C . LYS A 1 193 ? -27.717 15.000 5.278 1.00 92.00 193 LYS A C 1
ATOM 1584 O O . LYS A 1 193 ? -26.501 14.823 5.346 1.00 92.00 193 LYS A O 1
ATOM 1589 N N . PRO A 1 194 ? -28.544 14.037 4.835 1.00 80.25 194 PRO A N 1
ATOM 1590 C CA . PRO A 1 194 ? -28.116 12.649 4.643 1.00 80.25 194 PRO A CA 1
ATOM 1591 C C . PRO A 1 194 ? -27.074 12.450 3.529 1.00 80.25 194 PRO A C 1
ATOM 1593 O O . PRO A 1 194 ? -26.423 11.413 3.471 1.00 80.25 194 PRO A O 1
ATOM 1596 N N . GLN A 1 195 ? -26.901 13.432 2.636 1.00 79.25 195 GLN A N 1
ATOM 1597 C CA . GLN A 1 195 ? -25.874 13.408 1.584 1.00 79.25 195 GLN A CA 1
ATOM 1598 C C . GLN A 1 195 ? -24.484 13.835 2.084 1.00 79.25 195 GLN A C 1
ATOM 1600 O O . GLN A 1 195 ? -23.515 13.768 1.331 1.00 79.25 195 GLN A O 1
ATOM 1605 N N . GLN A 1 196 ? -24.380 14.311 3.326 1.00 89.75 196 GLN A N 1
ATOM 1606 C CA . GLN A 1 196 ? -23.140 14.803 3.912 1.00 89.75 196 GLN A CA 1
ATOM 1607 C C . GLN A 1 196 ? -22.657 13.896 5.039 1.00 89.75 196 GLN A C 1
ATOM 1609 O O . GLN A 1 196 ? -23.415 13.153 5.656 1.00 89.75 196 GLN A O 1
ATOM 1614 N N . ILE A 1 197 ? -21.355 13.953 5.292 1.00 91.00 197 ILE A N 1
ATOM 1615 C CA . ILE A 1 197 ? -20.673 13.112 6.266 1.00 91.00 197 ILE A CA 1
ATOM 1616 C C . ILE A 1 197 ? -20.425 13.959 7.507 1.00 91.00 197 ILE A C 1
ATOM 1618 O O . ILE A 1 197 ? -19.774 15.002 7.430 1.00 91.00 197 ILE A O 1
ATOM 1622 N N . SER A 1 198 ? -20.935 13.499 8.646 1.00 95.12 198 SER A N 1
ATOM 1623 C CA . SER A 1 198 ? -20.847 14.217 9.914 1.00 95.12 198 SER A CA 1
ATOM 1624 C C . SER A 1 198 ? -19.983 13.458 10.914 1.00 95.12 198 SER A C 1
ATOM 1626 O O . SER A 1 198 ? -20.219 12.279 11.187 1.00 95.12 198 SER A O 1
ATOM 1628 N N . PHE A 1 199 ? -18.991 14.140 11.476 1.00 96.25 199 PHE A N 1
ATOM 1629 C CA . PHE A 1 199 ? -18.139 13.626 12.543 1.00 96.25 199 PHE A CA 1
ATOM 1630 C C . PHE A 1 199 ? -18.254 14.501 13.792 1.00 96.25 199 PHE A C 1
ATOM 1632 O O . PHE A 1 199 ? -18.376 15.722 13.695 1.00 96.25 199 PHE A O 1
ATOM 1639 N N . ALA A 1 200 ? -18.142 13.887 14.965 1.00 95.06 200 ALA A N 1
ATOM 1640 C CA . ALA A 1 200 ? -17.847 14.572 16.214 1.00 95.06 200 ALA A CA 1
ATOM 1641 C C . ALA A 1 200 ? -16.399 14.280 16.619 1.00 95.06 200 ALA A C 1
ATOM 1643 O O . ALA A 1 200 ? -16.024 13.120 16.779 1.00 95.06 200 ALA A O 1
ATOM 1644 N N . LEU A 1 201 ? -15.597 15.328 16.788 1.00 94.00 201 LEU A N 1
ATOM 1645 C CA . LEU A 1 201 ? -14.222 15.255 17.268 1.00 94.00 201 LEU A CA 1
ATOM 1646 C C . LEU A 1 201 ? -14.098 16.125 18.517 1.00 94.00 201 LEU A C 1
ATOM 1648 O O . LEU A 1 201 ? -14.235 17.346 18.444 1.00 94.00 201 LEU A O 1
ATOM 1652 N N . PHE A 1 202 ? -13.844 15.493 19.655 1.00 90.94 202 PHE A N 1
ATOM 1653 C CA . PHE A 1 202 ? -13.860 16.144 20.962 1.00 90.94 202 PHE A CA 1
ATOM 1654 C C . PHE A 1 202 ? -12.738 15.603 21.847 1.00 90.94 202 PHE A C 1
ATOM 1656 O O . PHE A 1 202 ? -12.236 14.494 21.645 1.00 90.94 202 PHE A O 1
ATOM 1663 N N . PHE A 1 203 ? -12.323 16.412 22.816 1.00 89.50 203 PHE A N 1
ATOM 1664 C CA . PHE A 1 203 ? -11.283 16.059 23.768 1.00 89.50 203 PHE A CA 1
ATOM 1665 C C . PHE A 1 203 ? -11.931 15.686 25.096 1.00 89.50 203 PHE A C 1
ATOM 1667 O O . PHE A 1 203 ? -12.640 16.483 25.703 1.00 89.50 203 PHE A O 1
ATOM 1674 N N . GLU A 1 204 ? -11.717 14.456 25.555 1.00 88.94 204 GLU A N 1
ATOM 1675 C CA . GLU A 1 204 ? -12.274 13.990 26.820 1.00 88.94 204 GLU A CA 1
ATOM 1676 C C . GLU A 1 204 ? -11.222 13.185 27.583 1.00 88.94 204 GLU A C 1
ATOM 1678 O O . GLU A 1 204 ? -10.551 12.313 27.027 1.00 88.94 204 GLU A O 1
ATOM 1683 N N . LYS A 1 205 ? -11.072 13.458 28.886 1.00 88.62 205 LYS A N 1
ATOM 1684 C CA . LYS A 1 205 ? -10.141 12.736 29.778 1.00 88.62 205 LYS A CA 1
ATOM 1685 C C . LYS A 1 205 ? -8.691 12.719 29.263 1.00 88.62 205 LYS A C 1
ATOM 1687 O O . LYS A 1 205 ? -7.984 11.720 29.402 1.00 88.62 205 LYS A O 1
ATOM 1692 N N . GLY A 1 206 ? -8.248 13.824 28.664 1.00 86.81 206 GLY A N 1
ATOM 1693 C CA . GLY A 1 206 ? -6.881 13.963 28.160 1.00 86.81 206 GLY A CA 1
ATOM 1694 C C . GLY A 1 206 ? -6.612 13.225 26.845 1.00 86.81 206 GLY A C 1
ATOM 1695 O O . GLY A 1 206 ? -5.449 13.023 26.499 1.00 86.81 206 GLY A O 1
ATOM 1696 N N . LYS A 1 207 ? -7.653 12.773 26.131 1.00 89.94 207 LYS A N 1
ATOM 1697 C CA . LYS A 1 207 ? -7.523 12.082 24.845 1.00 89.94 207 LYS A CA 1
ATOM 1698 C C . LYS A 1 207 ? -8.551 12.593 23.845 1.00 89.94 207 LYS A C 1
ATOM 1700 O O . LYS A 1 207 ? -9.711 12.812 24.186 1.00 89.94 207 LYS A O 1
ATOM 1705 N N . TRP A 1 208 ? -8.124 12.723 22.593 1.00 91.88 208 TRP A N 1
ATOM 1706 C CA . TRP A 1 208 ? -9.035 12.948 21.480 1.00 91.88 208 TRP A CA 1
ATOM 1707 C C . TRP A 1 208 ? -9.892 11.706 21.245 1.00 91.88 208 TRP A C 1
ATOM 1709 O O . TRP A 1 208 ? -9.399 10.576 21.297 1.00 91.88 208 TRP A O 1
ATOM 1719 N N . GLN A 1 209 ? -11.170 11.929 20.975 1.00 93.38 209 GLN A N 1
ATOM 1720 C CA . GLN A 1 209 ? -12.121 10.906 20.576 1.00 93.38 209 GLN A CA 1
ATOM 1721 C C . GLN A 1 209 ? -12.818 11.350 19.294 1.00 93.38 209 GLN A C 1
ATOM 1723 O O . GLN A 1 209 ? -13.190 12.515 19.146 1.00 93.38 209 GLN A O 1
ATOM 1728 N N . LEU A 1 210 ? -12.981 10.408 18.367 1.00 95.44 210 LEU A N 1
ATOM 1729 C CA . LEU A 1 210 ? -13.660 10.621 17.098 1.00 95.44 210 LEU A CA 1
ATOM 1730 C C . LEU A 1 210 ? -14.886 9.712 17.039 1.00 95.44 210 LEU A C 1
ATOM 1732 O O . LEU A 1 210 ? -14.786 8.505 17.255 1.00 95.44 210 LEU A O 1
ATOM 1736 N N . ALA A 1 211 ? -16.036 10.287 16.715 1.00 94.94 211 ALA A N 1
ATOM 1737 C CA . ALA A 1 211 ? -17.256 9.555 16.420 1.00 94.94 211 ALA A CA 1
ATOM 1738 C C . ALA A 1 211 ? -17.789 9.970 15.049 1.00 94.94 211 ALA A C 1
ATOM 1740 O O . ALA A 1 211 ? -17.776 11.145 14.687 1.00 94.94 211 ALA A O 1
ATOM 1741 N N . TRP A 1 212 ? -18.261 9.004 14.278 1.00 95.00 212 TRP A N 1
ATOM 1742 C CA . TRP A 1 212 ? -18.967 9.227 13.024 1.00 95.00 212 TRP A CA 1
ATOM 1743 C C . TRP A 1 212 ? -20.467 9.025 13.233 1.00 95.00 212 TRP A C 1
ATOM 1745 O O . TRP A 1 212 ? -20.857 8.090 13.924 1.00 95.00 212 TRP A O 1
ATOM 1755 N N . TYR A 1 213 ? -21.291 9.875 12.624 1.00 90.38 213 TYR A N 1
ATOM 1756 C CA . TYR A 1 213 ? -22.747 9.765 12.662 1.00 90.38 213 TYR A CA 1
ATOM 1757 C C . TYR A 1 213 ? -23.303 9.377 11.298 1.00 90.38 213 TYR A C 1
ATOM 1759 O O . TYR A 1 213 ? -22.944 9.975 10.277 1.00 90.38 213 TYR A O 1
ATOM 1767 N N . ASP A 1 214 ? -24.194 8.387 11.277 1.00 87.06 214 ASP A N 1
ATOM 1768 C CA . ASP A 1 214 ? -24.937 8.041 10.068 1.00 87.06 214 ASP A CA 1
ATOM 1769 C C . ASP A 1 214 ? -26.230 8.857 9.906 1.00 87.06 214 ASP A C 1
ATOM 1771 O O . ASP A 1 214 ? -26.585 9.698 10.732 1.00 87.06 214 ASP A O 1
ATOM 1775 N N . VAL A 1 215 ? -26.945 8.599 8.810 1.00 83.75 215 VAL A N 1
ATOM 1776 C CA . VAL A 1 215 ? -28.198 9.282 8.452 1.00 83.75 215 VAL A CA 1
ATOM 1777 C C . VAL A 1 215 ? -29.336 9.050 9.453 1.00 83.75 215 VAL A C 1
ATOM 1779 O O . VAL A 1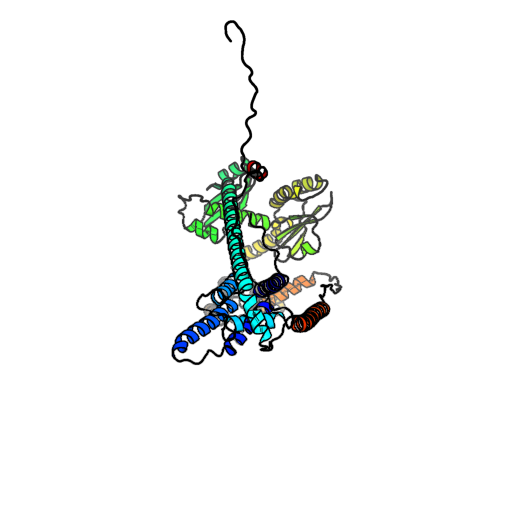 215 ? -30.303 9.806 9.457 1.00 83.75 215 VAL A O 1
ATOM 1782 N N . LEU A 1 216 ? -29.242 8.013 10.292 1.00 81.75 216 LEU A N 1
ATOM 1783 C CA . LEU A 1 216 ? -30.207 7.725 11.357 1.00 81.75 216 LEU A CA 1
ATOM 1784 C C . LEU A 1 216 ? -29.821 8.417 12.672 1.00 81.75 216 LEU A C 1
ATOM 1786 O O . LEU A 1 216 ? -30.604 8.425 13.623 1.00 81.75 216 LEU A O 1
ATOM 1790 N N . GLY A 1 217 ? -28.631 9.019 12.718 1.00 81.19 217 GLY A N 1
ATOM 1791 C CA . GLY A 1 217 ? -28.062 9.617 13.912 1.00 81.19 217 GLY A CA 1
ATOM 1792 C C . GLY A 1 217 ? -27.491 8.586 14.884 1.00 81.19 217 GLY A C 1
ATOM 1793 O O . GLY A 1 217 ? -27.341 8.925 16.060 1.00 81.19 217 GLY A O 1
ATOM 1794 N N . ASP A 1 218 ? -27.202 7.365 14.424 1.00 82.31 218 ASP A N 1
ATOM 1795 C CA . ASP A 1 218 ? -26.468 6.367 15.204 1.00 82.31 218 ASP A CA 1
ATOM 1796 C C . ASP A 1 218 ? -24.974 6.745 15.213 1.00 82.31 218 ASP A C 1
ATOM 1798 O O . ASP A 1 218 ? -24.428 7.176 14.189 1.00 82.31 218 ASP A O 1
ATOM 1802 N N . ASP A 1 219 ? -24.317 6.622 16.372 1.00 89.50 219 ASP A N 1
ATOM 1803 C CA . ASP A 1 219 ? -22.913 6.986 16.555 1.00 89.50 219 ASP A CA 1
ATOM 1804 C C . ASP A 1 219 ? -21.971 5.781 16.433 1.00 89.50 219 ASP A C 1
ATOM 1806 O O . ASP A 1 219 ? -22.221 4.681 16.929 1.00 89.50 219 ASP A O 1
ATOM 1810 N N . TYR A 1 220 ? -20.836 6.004 15.777 1.00 87.69 220 TYR A N 1
ATOM 1811 C CA . TYR A 1 220 ? -19.790 5.011 15.582 1.00 87.69 220 TYR A CA 1
ATOM 1812 C C . TYR A 1 220 ? -18.467 5.575 16.075 1.00 87.69 220 TYR A C 1
ATOM 1814 O O . TYR A 1 220 ? -17.865 6.430 15.424 1.00 87.69 220 TYR A O 1
ATOM 1822 N N . SER A 1 221 ? -17.999 5.081 17.220 1.00 90.56 221 SER A N 1
ATOM 1823 C CA . SER A 1 221 ? -16.681 5.440 17.744 1.00 90.56 221 SER A CA 1
ATOM 1824 C C . SER A 1 221 ? -15.577 4.910 16.823 1.00 90.56 221 SER A C 1
ATOM 1826 O O . SER A 1 221 ? -15.536 3.720 16.497 1.00 90.56 221 SER A O 1
ATOM 1828 N N . LEU A 1 222 ? -14.697 5.811 16.388 1.00 90.81 222 LEU A N 1
ATOM 1829 C CA . LEU A 1 222 ? -13.558 5.528 15.526 1.00 90.81 222 LEU A CA 1
ATOM 1830 C C . LEU A 1 222 ? -12.264 5.690 16.327 1.00 90.81 222 LEU A C 1
ATOM 1832 O O . LEU A 1 222 ? -12.028 6.714 16.968 1.00 90.81 222 LEU A O 1
ATOM 1836 N N . GLU A 1 223 ? -11.399 4.679 16.266 1.00 90.69 223 GLU A N 1
ATOM 1837 C CA . GLU A 1 223 ? -10.073 4.756 16.875 1.00 90.69 223 GLU A CA 1
ATOM 1838 C C . GLU A 1 223 ? -9.183 5.716 16.080 1.00 90.69 223 GLU A C 1
ATOM 1840 O O . GLU A 1 223 ? -8.962 5.537 14.882 1.00 90.69 223 GLU A O 1
ATOM 1845 N N . ILE A 1 224 ? -8.657 6.733 16.759 1.00 91.00 224 ILE A N 1
ATOM 1846 C CA . ILE A 1 224 ? -7.757 7.721 16.162 1.00 91.00 224 ILE A CA 1
ATOM 1847 C C . ILE A 1 224 ? -6.421 7.047 15.821 1.00 91.00 224 ILE A C 1
ATOM 1849 O O . ILE A 1 224 ? -5.743 6.500 16.693 1.00 91.00 224 ILE A O 1
ATOM 1853 N N . ASN A 1 225 ? -6.034 7.093 14.544 1.00 90.12 225 ASN A N 1
ATOM 1854 C CA . ASN A 1 225 ? -4.746 6.580 14.072 1.00 90.12 225 ASN A CA 1
ATOM 1855 C C . ASN A 1 225 ? -3.581 7.517 14.453 1.00 90.12 225 ASN A C 1
ATOM 1857 O O . ASN A 1 225 ? -3.762 8.628 14.958 1.00 90.12 225 ASN A O 1
ATOM 1861 N N . LYS A 1 226 ? -2.346 7.060 14.218 1.00 91.00 226 LYS A N 1
ATOM 1862 C CA . LYS A 1 226 ? -1.133 7.823 14.557 1.00 91.00 226 LYS A CA 1
ATOM 1863 C C . LYS A 1 226 ? -1.052 9.133 13.772 1.00 91.00 226 LYS A C 1
ATOM 1865 O O . LYS A 1 226 ? -0.608 10.141 14.313 1.00 91.00 226 LYS A O 1
ATOM 1870 N N . GLU A 1 227 ? -1.485 9.106 12.519 1.00 90.25 227 GLU A N 1
ATOM 1871 C CA . GLU A 1 227 ? -1.462 10.223 11.583 1.00 90.25 227 GLU A CA 1
ATOM 1872 C C . GLU A 1 227 ? -2.412 11.340 12.024 1.00 90.25 227 GLU A C 1
ATOM 1874 O O . GLU A 1 227 ? -1.971 12.480 12.169 1.00 90.25 227 GLU A O 1
ATOM 1879 N N . LEU A 1 228 ? -3.672 11.017 12.334 1.00 91.25 228 LEU A N 1
ATOM 1880 C CA . LEU A 1 228 ? -4.634 11.976 12.871 1.00 91.25 228 LEU A CA 1
ATOM 1881 C C . LEU A 1 228 ? -4.176 12.496 14.234 1.00 91.25 228 LEU A C 1
ATOM 1883 O O . LEU A 1 228 ? -4.203 13.698 14.460 1.00 91.25 228 LEU A O 1
ATOM 1887 N N . ASN A 1 229 ? -3.664 11.635 15.117 1.00 90.62 229 ASN A N 1
ATOM 1888 C CA . ASN A 1 229 ? -3.158 12.083 16.416 1.00 90.62 229 ASN A CA 1
ATOM 1889 C C . ASN A 1 229 ? -1.990 13.079 16.278 1.00 90.62 229 ASN A C 1
ATOM 1891 O O . ASN A 1 229 ? -1.898 14.039 17.039 1.00 90.62 229 ASN A O 1
ATOM 1895 N N . LYS A 1 230 ? -1.116 12.889 15.279 1.00 90.69 230 LYS A N 1
ATOM 1896 C CA . LYS A 1 230 ? -0.039 13.836 14.964 1.00 90.69 230 LYS A CA 1
ATOM 1897 C C . LYS A 1 230 ? -0.596 15.185 14.507 1.00 90.69 230 LYS A C 1
ATOM 1899 O O . LYS A 1 230 ? -0.099 16.208 14.966 1.00 90.69 230 LYS A O 1
ATOM 1904 N N . GLN A 1 231 ? -1.622 15.196 13.657 1.00 87.94 231 GLN A N 1
ATOM 1905 C CA . GLN A 1 231 ? -2.275 16.443 13.237 1.00 87.94 231 GLN A CA 1
ATOM 1906 C C . GLN A 1 231 ? -2.939 17.147 14.424 1.00 87.94 231 GLN A C 1
ATOM 1908 O O . GLN A 1 231 ? -2.727 18.334 14.636 1.00 87.94 231 GLN A O 1
ATOM 1913 N N . LEU A 1 232 ? -3.660 16.401 15.264 1.00 88.75 232 LEU A N 1
ATOM 1914 C CA . LEU A 1 232 ? -4.355 16.948 16.430 1.00 88.75 232 LEU A CA 1
ATOM 1915 C C . LEU A 1 232 ? -3.409 17.451 17.524 1.00 88.75 232 LEU A C 1
ATOM 1917 O O . LEU A 1 232 ? -3.779 18.345 18.274 1.00 88.75 232 LEU A O 1
ATOM 1921 N N . SER A 1 233 ? -2.179 16.933 17.600 1.00 86.94 233 SER A N 1
ATOM 1922 C CA . SER A 1 233 ? -1.169 17.416 18.554 1.00 86.94 233 SER A CA 1
ATOM 1923 C C . SER A 1 233 ? -0.659 18.835 18.274 1.00 86.94 233 SER A C 1
ATOM 1925 O O . SER A 1 233 ? 0.002 19.415 19.130 1.00 86.94 233 SER A O 1
ATOM 1927 N N . LEU A 1 234 ? -0.950 19.386 17.091 1.00 83.44 234 LEU A N 1
ATOM 1928 C CA . LEU A 1 234 ? -0.553 20.740 16.697 1.00 83.44 234 LEU A CA 1
ATOM 1929 C C . LEU A 1 234 ? -1.550 21.818 17.147 1.00 83.44 234 LEU A C 1
ATOM 1931 O O . LEU A 1 234 ? -1.240 23.001 17.023 1.00 83.44 234 LEU A O 1
ATOM 1935 N N . TYR A 1 235 ? -2.725 21.425 17.646 1.00 80.19 235 TYR A N 1
ATOM 1936 C CA . TYR A 1 235 ? -3.807 22.340 17.998 1.00 80.19 235 TYR A CA 1
ATOM 1937 C C . TYR A 1 235 ? -4.114 22.287 19.494 1.00 80.19 235 TYR A C 1
ATOM 1939 O O . TYR A 1 235 ? -4.194 21.210 20.088 1.00 80.19 235 TYR A O 1
ATOM 1947 N N . ASP A 1 236 ? -4.359 23.459 20.077 1.00 74.19 236 ASP A N 1
ATOM 1948 C CA . ASP A 1 236 ? -4.965 23.570 21.400 1.00 74.19 236 ASP A CA 1
ATOM 1949 C C . ASP A 1 236 ? -6.477 23.302 21.321 1.00 74.19 236 ASP A C 1
ATOM 1951 O O . ASP A 1 236 ? -7.134 23.589 20.319 1.00 74.19 236 ASP A O 1
ATOM 1955 N N . GLU A 1 237 ? -7.049 22.783 22.413 1.00 67.75 237 GLU A N 1
ATOM 1956 C CA . GLU A 1 237 ? -8.442 22.306 22.520 1.00 67.75 237 GLU A CA 1
ATOM 1957 C C . GLU A 1 237 ? -9.506 23.316 22.038 1.00 67.75 237 GLU A C 1
ATOM 1959 O O . GLU A 1 237 ? -10.598 22.925 21.628 1.00 67.75 237 GLU A O 1
ATOM 1964 N N . LYS A 1 238 ? -9.194 24.618 22.071 1.00 64.38 238 LYS A N 1
ATOM 1965 C CA . LYS A 1 238 ? -10.126 25.712 21.756 1.00 64.38 238 LYS A CA 1
ATOM 1966 C C . LYS A 1 238 ? -9.988 26.287 20.344 1.00 64.38 238 LYS A C 1
ATOM 1968 O O . LYS A 1 238 ? -10.911 26.968 19.910 1.00 64.38 238 LYS A O 1
ATOM 1973 N N . ASP A 1 239 ? -8.908 25.967 19.631 1.00 64.19 239 ASP A N 1
ATOM 1974 C CA . ASP A 1 239 ? -8.544 26.587 18.347 1.00 64.19 239 ASP A CA 1
ATOM 1975 C C . ASP A 1 239 ? -8.383 25.558 17.217 1.00 64.19 239 ASP A C 1
ATOM 1977 O O . ASP A 1 239 ? -7.601 25.748 16.281 1.00 64.19 239 ASP A O 1
ATOM 1981 N N . ILE A 1 240 ? -9.127 24.446 17.266 1.00 67.88 240 ILE A N 1
ATOM 1982 C CA . ILE A 1 240 ? -9.112 23.496 16.151 1.00 67.88 240 ILE A CA 1
ATOM 1983 C C . ILE A 1 240 ? -9.779 24.139 14.939 1.00 67.88 240 ILE A C 1
ATOM 1985 O O . ILE A 1 240 ? -11.004 24.236 14.832 1.00 67.88 240 ILE A O 1
ATOM 1989 N N . ILE A 1 241 ? -8.948 24.509 13.977 1.00 72.50 241 ILE A N 1
ATOM 1990 C CA . ILE A 1 241 ? -9.384 24.754 12.614 1.00 72.50 241 ILE A CA 1
ATOM 1991 C C . ILE A 1 241 ? -9.468 23.377 11.961 1.00 72.50 241 ILE A C 1
ATOM 1993 O O . ILE A 1 241 ? -8.448 22.724 11.755 1.00 72.50 241 ILE A O 1
ATOM 1997 N N . TYR A 1 242 ? -10.689 22.915 11.676 1.00 78.25 242 TYR A N 1
ATOM 1998 C CA . TYR A 1 242 ? -10.933 21.647 10.982 1.00 78.25 242 TYR A CA 1
ATOM 1999 C C . TYR A 1 242 ? -10.487 21.747 9.520 1.00 78.25 242 TYR A C 1
ATOM 2001 O O . TYR A 1 242 ? -11.302 21.956 8.616 1.00 78.25 242 TYR A O 1
ATOM 2009 N N . ASP A 1 243 ? -9.179 21.651 9.312 1.00 84.69 243 ASP A N 1
ATOM 2010 C CA . ASP A 1 243 ? -8.559 21.723 8.003 1.00 84.69 243 ASP A CA 1
ATOM 2011 C C . ASP A 1 243 ? -8.832 20.465 7.161 1.00 84.69 243 ASP A C 1
ATOM 2013 O O . ASP A 1 243 ? -9.383 19.451 7.612 1.00 84.69 243 ASP A O 1
ATOM 2017 N N . ASP A 1 244 ? -8.456 20.549 5.889 1.00 88.06 244 ASP A N 1
ATOM 2018 C CA . ASP A 1 244 ? -8.641 19.469 4.924 1.00 88.06 244 ASP A CA 1
ATOM 2019 C C . ASP A 1 244 ? -7.875 18.194 5.318 1.00 88.06 244 ASP A C 1
ATOM 2021 O O . ASP A 1 244 ? -8.312 17.091 4.980 1.00 88.06 244 ASP A O 1
ATOM 2025 N N . ALA A 1 245 ? -6.769 18.313 6.062 1.00 87.62 245 ALA A N 1
ATOM 2026 C CA . ALA A 1 245 ? -5.966 17.173 6.491 1.00 87.62 245 ALA A CA 1
ATOM 2027 C C . ALA A 1 245 ? -6.688 16.350 7.567 1.00 87.62 245 ALA A C 1
ATOM 2029 O O . ALA A 1 245 ? -6.764 15.124 7.450 1.00 87.62 245 ALA A O 1
ATOM 2030 N N . ILE A 1 246 ? -7.283 17.008 8.567 1.00 90.94 246 ILE A N 1
ATOM 2031 C CA . ILE A 1 246 ? -8.095 16.349 9.599 1.00 90.94 246 ILE A CA 1
ATOM 2032 C C . ILE A 1 246 ? -9.309 15.673 8.954 1.00 90.94 246 ILE A C 1
ATOM 2034 O O . ILE A 1 246 ? -9.578 14.498 9.213 1.00 90.94 246 ILE A O 1
ATOM 2038 N N . LYS A 1 247 ? -10.021 16.377 8.064 1.00 92.81 247 LYS A N 1
ATOM 2039 C CA . LYS A 1 247 ? -11.173 15.812 7.341 1.00 92.81 247 LYS A CA 1
ATOM 2040 C C . LYS A 1 247 ? -10.802 14.571 6.534 1.00 92.81 247 LYS A C 1
ATOM 2042 O O . LYS A 1 247 ? -11.543 13.589 6.553 1.00 92.81 247 LYS A O 1
ATOM 2047 N N . PHE A 1 248 ? -9.660 14.597 5.853 1.00 90.75 248 PHE A N 1
ATOM 2048 C CA . PHE A 1 248 ? -9.196 13.475 5.046 1.00 90.75 248 PHE A CA 1
ATOM 2049 C C . PHE A 1 248 ? -8.882 12.239 5.895 1.00 90.75 248 PHE A C 1
ATOM 2051 O O . PHE A 1 248 ? -9.296 11.132 5.548 1.00 90.75 248 PHE A O 1
ATOM 2058 N N . GLU A 1 249 ? -8.214 12.415 7.036 1.00 92.50 249 GLU A N 1
ATOM 2059 C CA . GLU A 1 249 ? -7.958 11.308 7.961 1.00 92.50 249 GLU A CA 1
ATOM 2060 C C . GLU A 1 249 ? -9.254 10.754 8.579 1.00 92.50 249 GLU A C 1
ATOM 2062 O O . GLU A 1 249 ? -9.405 9.536 8.684 1.00 92.50 249 GLU A O 1
ATOM 2067 N N . CYS A 1 250 ? -10.241 11.600 8.891 1.00 92.06 250 CYS A N 1
ATOM 2068 C CA . CYS A 1 250 ? -11.560 11.137 9.339 1.00 92.06 250 CYS A CA 1
ATOM 2069 C C . CYS A 1 250 ? -12.263 10.261 8.285 1.00 92.06 250 CYS A C 1
ATOM 2071 O O . CYS A 1 250 ? -12.818 9.215 8.630 1.00 92.06 250 CYS A O 1
ATOM 2073 N N . ILE A 1 251 ? -12.211 10.641 6.999 1.00 90.56 251 ILE A N 1
ATOM 2074 C CA . ILE A 1 251 ? -12.760 9.818 5.906 1.00 90.56 251 ILE A CA 1
ATOM 2075 C C . ILE A 1 251 ? -12.048 8.471 5.841 1.00 90.56 251 ILE A C 1
ATOM 2077 O O . ILE A 1 251 ? -12.719 7.445 5.802 1.00 90.56 251 ILE A O 1
ATOM 2081 N N . LYS A 1 252 ? -10.710 8.449 5.888 1.00 91.00 252 LYS A N 1
ATOM 2082 C CA . LYS A 1 252 ? -9.952 7.189 5.879 1.00 91.00 252 LYS A CA 1
ATOM 2083 C C . LYS A 1 252 ? -10.355 6.269 7.021 1.00 91.00 252 LYS A C 1
ATOM 2085 O O . LYS A 1 252 ? -10.523 5.073 6.805 1.00 91.00 252 LYS A O 1
ATOM 2090 N N . LEU A 1 253 ? -10.508 6.809 8.231 1.00 91.00 253 LEU A N 1
ATOM 2091 C CA . LEU A 1 253 ? -10.918 6.028 9.397 1.00 91.00 253 LEU A CA 1
ATOM 2092 C C . LEU A 1 253 ? -12.329 5.463 9.228 1.00 91.00 253 LEU A C 1
ATOM 2094 O O . LEU A 1 253 ? -12.556 4.294 9.538 1.00 91.00 253 LEU A O 1
ATOM 2098 N N . ARG A 1 254 ? -13.257 6.258 8.686 1.00 89.88 254 ARG A N 1
ATOM 2099 C CA . ARG A 1 254 ? -14.604 5.794 8.340 1.00 89.88 254 ARG A CA 1
ATOM 2100 C C . ARG A 1 254 ? -14.563 4.699 7.277 1.00 89.88 254 ARG A C 1
ATOM 2102 O O . ARG A 1 254 ? -15.201 3.668 7.453 1.00 89.88 254 ARG A O 1
ATOM 2109 N N . ASP A 1 255 ? -13.828 4.902 6.193 1.00 85.81 255 ASP A N 1
ATOM 2110 C CA . ASP A 1 255 ? -13.773 3.955 5.080 1.00 85.81 255 ASP A CA 1
ATOM 2111 C C . ASP A 1 255 ? -13.114 2.650 5.523 1.00 85.81 255 ASP A C 1
ATOM 2113 O O . ASP A 1 255 ? -13.667 1.584 5.282 1.00 85.81 255 ASP A O 1
ATOM 2117 N N . ALA A 1 256 ? -12.037 2.714 6.308 1.00 83.5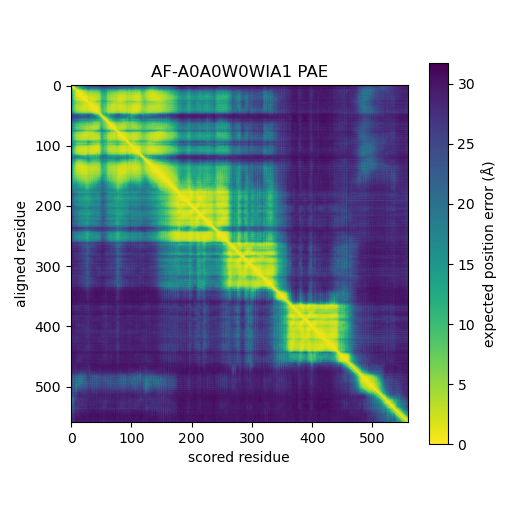0 256 ALA A N 1
ATOM 2118 C CA . ALA A 1 256 ? -11.440 1.543 6.943 1.00 83.50 256 ALA A CA 1
ATOM 2119 C C . ALA A 1 256 ? -12.411 0.846 7.914 1.00 83.50 256 ALA A C 1
ATOM 2121 O O . ALA A 1 256 ? -12.433 -0.382 8.003 1.00 83.50 256 ALA A O 1
ATOM 2122 N N . PHE A 1 257 ? -13.231 1.603 8.649 1.00 83.06 257 PHE A N 1
ATOM 2123 C CA . PHE A 1 257 ? -14.272 1.045 9.514 1.00 83.06 257 PHE A CA 1
ATOM 2124 C C . PHE A 1 257 ? -15.374 0.338 8.711 1.00 83.06 257 PHE A C 1
ATOM 2126 O O . PHE A 1 257 ? -15.820 -0.741 9.106 1.00 83.06 257 PHE A O 1
ATOM 2133 N N . ILE A 1 258 ? -15.786 0.903 7.574 1.00 78.38 258 ILE A N 1
ATOM 2134 C CA . ILE A 1 258 ? -16.759 0.299 6.654 1.00 78.38 258 ILE A CA 1
ATOM 2135 C C . ILE A 1 258 ? -16.158 -0.938 5.973 1.00 78.38 258 ILE A C 1
ATOM 2137 O O . ILE A 1 258 ? -16.813 -1.975 5.904 1.00 78.38 258 ILE A O 1
ATOM 2141 N N . GLU A 1 259 ? -14.902 -0.879 5.528 1.00 76.38 259 GLU A N 1
ATOM 2142 C CA . GLU A 1 259 ? -14.194 -2.002 4.906 1.00 76.38 259 GLU A CA 1
ATOM 2143 C C . GLU A 1 259 ? -13.997 -3.180 5.865 1.00 76.38 259 GLU A C 1
ATOM 2145 O O . GLU A 1 259 ? -14.097 -4.333 5.447 1.00 76.38 259 GLU A O 1
ATOM 2150 N N . LYS A 1 260 ? -13.790 -2.913 7.161 1.00 70.50 260 LYS A N 1
ATOM 2151 C CA . LYS A 1 260 ? -13.805 -3.937 8.223 1.00 70.50 260 LYS A CA 1
ATOM 2152 C C . LYS A 1 260 ? -15.184 -4.565 8.447 1.00 70.50 260 LYS A C 1
ATOM 2154 O O . LYS A 1 260 ? -15.315 -5.454 9.277 1.00 70.50 260 LYS A O 1
ATOM 2159 N N . ARG A 1 261 ? -16.228 -4.082 7.775 1.00 69.19 261 ARG A N 1
ATOM 2160 C CA . ARG A 1 261 ? -17.589 -4.630 7.809 1.00 69.19 261 ARG A CA 1
ATOM 2161 C C . ARG A 1 261 ? -18.066 -4.957 6.396 1.00 69.19 261 ARG A C 1
ATOM 2163 O O . ARG A 1 261 ? -19.217 -4.699 6.045 1.00 69.19 261 ARG A O 1
ATOM 2170 N N . LYS A 1 262 ? -17.178 -5.531 5.576 1.00 74.00 262 LYS A N 1
ATOM 2171 C CA . LYS A 1 262 ? -17.559 -6.104 4.281 1.00 74.00 262 LYS A CA 1
ATOM 2172 C C . LYS A 1 262 ? -18.657 -7.146 4.491 1.00 74.00 262 LYS A C 1
ATOM 2174 O O . LYS A 1 262 ? -18.581 -7.971 5.401 1.00 74.00 262 LYS A O 1
ATOM 2179 N N . LEU A 1 263 ? -19.687 -7.056 3.657 1.00 82.56 263 LEU A N 1
ATOM 2180 C CA . LEU A 1 263 ? -20.764 -8.026 3.561 1.00 82.56 263 LEU A CA 1
ATOM 2181 C C . LEU A 1 263 ? -20.625 -8.730 2.219 1.00 82.56 263 LEU A C 1
ATOM 2183 O O . LEU A 1 263 ? -20.731 -8.074 1.186 1.00 82.56 263 LEU A O 1
ATOM 2187 N N . PHE A 1 264 ? -20.427 -10.042 2.234 1.00 85.44 264 PHE A N 1
ATOM 2188 C CA . PHE A 1 264 ? -20.586 -10.858 1.036 1.00 85.44 264 PHE A CA 1
ATOM 2189 C C . PHE A 1 264 ? -21.976 -11.478 1.010 1.00 85.44 264 PHE A C 1
ATOM 2191 O O . PHE A 1 264 ? -22.451 -11.994 2.021 1.00 85.44 264 PHE A O 1
ATOM 2198 N N . ILE A 1 265 ? -22.611 -11.453 -0.157 1.00 86.31 265 ILE A N 1
ATOM 2199 C CA . ILE A 1 265 ? -23.901 -12.097 -0.401 1.00 86.31 265 ILE A CA 1
ATOM 2200 C C . ILE A 1 265 ? -23.622 -13.321 -1.267 1.00 86.31 265 ILE A C 1
ATOM 2202 O O . ILE A 1 265 ? -23.141 -13.181 -2.385 1.00 86.31 265 ILE A O 1
ATOM 2206 N N . ASN A 1 266 ? -23.900 -14.513 -0.740 1.00 87.12 266 ASN A N 1
ATOM 2207 C CA . ASN A 1 266 ? -23.674 -15.794 -1.417 1.00 87.12 266 ASN A CA 1
ATOM 2208 C C . ASN A 1 266 ? -22.276 -15.940 -2.070 1.00 87.12 266 ASN A C 1
ATOM 2210 O O . ASN A 1 266 ? -22.197 -16.295 -3.247 1.00 87.12 266 ASN A O 1
ATOM 2214 N N . PRO A 1 267 ? -21.170 -15.694 -1.336 1.00 88.12 267 PRO A N 1
ATOM 2215 C CA . PRO A 1 267 ? -19.829 -15.817 -1.900 1.00 88.12 267 PRO A CA 1
ATOM 2216 C C . PRO A 1 267 ? -19.511 -17.259 -2.304 1.00 88.12 267 PRO A C 1
ATOM 2218 O O . PRO A 1 267 ? -19.911 -18.224 -1.643 1.00 88.12 267 PRO A O 1
ATOM 2221 N N . SER A 1 268 ? -18.723 -17.394 -3.364 1.00 87.62 268 SER A N 1
ATOM 2222 C CA . SER A 1 268 ? -18.121 -18.652 -3.798 1.00 87.62 268 SER A CA 1
ATOM 2223 C C . SER A 1 268 ? -17.092 -19.171 -2.782 1.00 87.62 268 SER A C 1
ATOM 2225 O O . SER A 1 268 ? -16.538 -18.427 -1.970 1.00 87.62 268 SER A O 1
ATOM 2227 N N . ALA A 1 269 ? -16.779 -20.470 -2.835 1.00 84.88 269 ALA A N 1
ATOM 2228 C CA . ALA A 1 269 ? -15.801 -21.079 -1.926 1.00 84.88 269 ALA A CA 1
ATOM 2229 C C . ALA A 1 269 ? -14.397 -20.444 -2.031 1.00 84.88 269 ALA A C 1
ATOM 2231 O O . ALA A 1 269 ? -13.691 -20.351 -1.029 1.00 84.88 269 ALA A O 1
ATOM 2232 N N . SER A 1 270 ? -14.013 -19.968 -3.220 1.00 84.56 270 SER A N 1
ATOM 2233 C CA . SER A 1 270 ? -12.754 -19.250 -3.455 1.00 84.56 270 SER A CA 1
ATOM 2234 C C . SER A 1 270 ? -12.710 -17.873 -2.798 1.00 84.56 270 SER A C 1
ATOM 2236 O O . SER A 1 270 ? -11.647 -17.433 -2.376 1.00 84.56 270 SER A O 1
ATOM 2238 N N . GLU A 1 271 ? -13.850 -17.193 -2.676 1.00 82.69 271 GLU A N 1
ATOM 2239 C CA . GLU A 1 271 ? -13.920 -15.878 -2.028 1.00 82.69 271 GLU A CA 1
ATOM 2240 C C . GLU A 1 271 ? -13.862 -15.994 -0.503 1.00 82.69 271 GLU A C 1
ATOM 2242 O O . GLU A 1 271 ? -13.431 -15.063 0.166 1.00 82.69 271 GLU A O 1
ATOM 2247 N N . LEU A 1 272 ? -14.230 -17.152 0.055 1.00 83.62 272 LEU A N 1
ATOM 2248 C CA . LEU A 1 272 ? -14.206 -17.417 1.495 1.00 83.62 272 LEU A CA 1
ATOM 2249 C C . LEU A 1 272 ? -12.812 -17.773 2.041 1.00 83.62 272 LEU A C 1
ATOM 2251 O O . LEU A 1 272 ? -12.625 -17.768 3.256 1.00 83.62 272 LEU A O 1
ATOM 2255 N N . SER A 1 273 ? -11.824 -18.089 1.196 1.00 77.88 273 SER A N 1
ATOM 2256 C CA . SER A 1 273 ? -10.575 -18.717 1.658 1.00 77.88 273 SER A CA 1
ATOM 2257 C C . SER A 1 273 ? -9.606 -17.784 2.398 1.00 77.88 273 SER A C 1
ATOM 2259 O O . SER A 1 273 ? -8.561 -18.250 2.833 1.00 77.88 273 SER A O 1
ATOM 2261 N N . ASN A 1 274 ? -9.919 -16.491 2.542 1.00 77.38 274 ASN A N 1
ATOM 2262 C CA . ASN A 1 274 ? -9.076 -15.502 3.232 1.00 77.38 274 ASN A CA 1
ATOM 2263 C C . ASN A 1 274 ? -9.871 -14.343 3.866 1.00 77.38 274 ASN A C 1
ATOM 2265 O O . ASN A 1 274 ? -9.313 -13.273 4.123 1.00 77.38 274 ASN A O 1
ATOM 2269 N N . ILE A 1 275 ? -11.174 -14.511 4.103 1.00 80.69 275 ILE A N 1
ATOM 2270 C CA . ILE A 1 275 ? -11.981 -13.428 4.678 1.00 80.69 275 ILE A CA 1
ATOM 2271 C C . ILE A 1 275 ? -11.742 -13.295 6.180 1.00 80.69 275 ILE A C 1
ATOM 2273 O O . ILE A 1 275 ? -11.658 -14.283 6.907 1.00 80.69 275 ILE A O 1
ATOM 2277 N N . LYS A 1 276 ? -11.621 -12.048 6.636 1.00 80.31 276 LYS A N 1
ATOM 2278 C CA . LYS A 1 276 ? -11.397 -11.690 8.039 1.00 80.31 276 LYS A CA 1
ATOM 2279 C C . LYS A 1 276 ? -12.276 -10.513 8.410 1.00 80.31 276 LYS A C 1
ATOM 2281 O O . LYS A 1 276 ? -12.393 -9.582 7.616 1.00 80.31 276 LYS A O 1
ATOM 2286 N N . SER A 1 277 ? -12.863 -10.542 9.605 1.00 78.81 277 SER A N 1
ATOM 2287 C CA . SER A 1 277 ? -13.802 -9.512 10.077 1.00 78.81 277 SER A CA 1
ATOM 2288 C C . SER A 1 277 ? -14.857 -9.175 9.020 1.00 78.81 277 SER A C 1
ATOM 2290 O O . SER A 1 277 ? -14.928 -8.063 8.513 1.00 78.81 277 SER A O 1
ATOM 2292 N N . THR A 1 278 ? -15.610 -10.175 8.578 1.00 85.44 278 THR A N 1
ATOM 2293 C CA . THR A 1 278 ? -16.497 -10.037 7.419 1.00 85.44 278 THR A CA 1
ATOM 2294 C C . THR A 1 278 ? -17.828 -10.719 7.695 1.00 85.44 278 THR A C 1
ATOM 2296 O O . THR A 1 278 ? -17.872 -11.843 8.198 1.00 85.44 278 THR A O 1
ATOM 2299 N N . PHE A 1 279 ? -18.923 -10.045 7.352 1.00 89.25 279 PHE A N 1
ATOM 2300 C CA . PHE A 1 279 ? -20.251 -10.640 7.374 1.00 89.25 279 PHE A CA 1
ATOM 2301 C C . PHE A 1 279 ? -20.503 -11.385 6.065 1.00 89.25 279 PHE A C 1
ATOM 2303 O O . PHE A 1 279 ? -20.167 -10.908 4.983 1.00 89.25 279 PHE A O 1
ATOM 2310 N N . VAL A 1 280 ? -21.118 -12.555 6.152 1.00 90.81 280 VAL A N 1
ATOM 2311 C CA . VAL A 1 280 ? -21.501 -13.344 4.987 1.00 90.81 280 VAL A CA 1
ATOM 2312 C C . VAL A 1 280 ? -22.967 -13.711 5.118 1.00 90.81 280 VAL A C 1
ATOM 2314 O O . VAL A 1 280 ? -23.344 -14.435 6.033 1.00 90.81 280 VAL A O 1
ATOM 2317 N N . LEU A 1 281 ? -23.789 -13.217 4.201 1.00 91.00 281 LEU A N 1
ATOM 2318 C CA . LEU A 1 281 ? -25.187 -13.599 4.081 1.00 91.00 281 LEU A CA 1
ATOM 2319 C C . LEU A 1 281 ? -25.280 -14.751 3.077 1.00 91.00 281 LEU A C 1
ATOM 2321 O O . LEU A 1 281 ? -24.964 -14.568 1.900 1.00 91.00 281 LEU A O 1
ATOM 2325 N N . LYS A 1 282 ? -25.672 -15.940 3.537 1.00 89.31 282 LYS A N 1
ATOM 2326 C CA . LYS A 1 282 ? -25.892 -17.118 2.689 1.00 89.31 282 LYS A CA 1
ATOM 2327 C C . LYS A 1 282 ? -27.374 -17.442 2.628 1.00 89.31 282 LYS A C 1
ATOM 2329 O O . LYS A 1 282 ? -28.070 -17.308 3.625 1.00 89.31 282 LYS A O 1
ATOM 2334 N N . GLY A 1 283 ? -27.844 -17.900 1.478 1.00 86.56 283 GLY A N 1
ATOM 2335 C CA . GLY A 1 283 ? -29.194 -18.426 1.325 1.00 86.56 283 GLY A CA 1
ATOM 2336 C C . GLY A 1 283 ? -29.982 -17.775 0.199 1.00 86.56 283 GLY A C 1
ATOM 2337 O O . GLY A 1 283 ? -29.451 -17.062 -0.660 1.00 86.56 283 GLY A O 1
ATOM 2338 N N . GLN A 1 284 ? -31.271 -18.084 0.193 1.00 81.88 284 GLN A N 1
ATOM 2339 C CA . GLN A 1 284 ? -32.247 -17.613 -0.782 1.00 81.88 284 GLN A CA 1
ATOM 2340 C C . GLN A 1 284 ? -3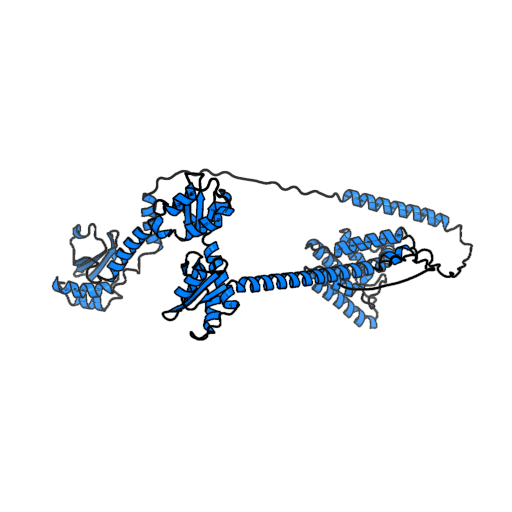3.451 -17.027 -0.042 1.00 81.88 284 GLN A C 1
ATOM 2342 O O . GLN A 1 284 ? -33.518 -17.104 1.186 1.00 81.88 284 GLN A O 1
ATOM 2347 N N . LYS A 1 285 ? -34.374 -16.419 -0.794 1.00 77.56 285 LYS A N 1
ATOM 2348 C CA . LYS A 1 285 ? -35.595 -15.792 -0.275 1.00 77.56 285 LYS A CA 1
ATOM 2349 C C . LYS A 1 285 ? -36.247 -16.665 0.811 1.00 77.56 285 LYS A C 1
ATOM 2351 O O . LYS A 1 285 ? -36.339 -17.878 0.642 1.00 77.56 285 LYS A O 1
ATOM 2356 N N . GLU A 1 286 ? -36.642 -16.032 1.918 1.00 76.44 286 GLU A N 1
ATOM 2357 C CA . GLU A 1 286 ? -37.221 -16.641 3.137 1.00 76.44 286 GLU A CA 1
ATOM 2358 C C . GLU A 1 286 ? -36.267 -17.477 4.015 1.00 76.44 286 GLU A C 1
ATOM 2360 O O . GLU A 1 286 ? -36.621 -17.779 5.149 1.00 76.44 286 GLU A O 1
ATOM 2365 N N . ASN A 1 287 ? -35.045 -17.792 3.563 1.00 85.62 287 ASN A N 1
ATOM 2366 C CA . ASN A 1 287 ? -34.064 -18.594 4.310 1.00 85.62 287 ASN A CA 1
ATOM 2367 C C . ASN A 1 287 ? -32.648 -18.000 4.219 1.00 85.62 287 ASN A C 1
ATOM 2369 O O . ASN A 1 287 ? -31.699 -18.662 3.790 1.00 85.62 287 ASN A O 1
ATOM 2373 N N . TYR A 1 288 ? -32.500 -16.728 4.589 1.00 88.44 288 TYR A N 1
ATOM 2374 C CA . TYR A 1 288 ? -31.189 -16.092 4.699 1.00 88.44 288 TYR A CA 1
ATOM 2375 C C . TYR A 1 288 ? -30.558 -16.356 6.069 1.00 88.44 288 TYR A C 1
ATOM 2377 O O . TYR A 1 288 ? -31.126 -16.040 7.111 1.00 88.44 288 TYR A O 1
ATOM 2385 N N . GLU A 1 289 ? -29.337 -16.872 6.054 1.00 90.94 289 GLU A N 1
ATOM 2386 C CA . GLU A 1 289 ? -28.495 -17.086 7.221 1.00 90.94 289 GLU A CA 1
ATOM 2387 C C . GLU A 1 289 ? -27.340 -16.086 7.206 1.00 90.94 289 GLU A C 1
ATOM 2389 O O . GLU A 1 289 ? -26.625 -15.942 6.210 1.00 90.94 289 GLU A O 1
ATOM 2394 N N . LEU A 1 290 ? -27.135 -15.393 8.325 1.00 92.06 290 LEU A N 1
ATOM 2395 C CA . LEU A 1 290 ? -26.027 -14.463 8.476 1.00 92.06 290 LEU A CA 1
ATOM 2396 C C . LEU A 1 290 ? -24.891 -15.119 9.260 1.00 92.06 290 LEU A C 1
ATOM 2398 O O . LEU A 1 290 ? -25.094 -15.662 10.341 1.00 92.06 290 LEU A O 1
ATOM 2402 N N . TYR A 1 291 ? -23.680 -15.008 8.737 1.00 91.75 291 TYR A N 1
ATOM 2403 C CA . TYR A 1 291 ? -22.457 -15.502 9.350 1.00 91.75 291 TYR A CA 1
ATOM 2404 C C . TYR A 1 291 ? -21.483 -14.347 9.593 1.00 91.75 291 TYR A C 1
ATOM 2406 O O . TYR A 1 291 ? -21.404 -13.412 8.799 1.00 91.75 291 TYR A O 1
ATOM 2414 N N . TRP A 1 292 ? -20.707 -14.423 10.670 1.00 89.56 292 TRP A N 1
ATOM 2415 C CA . TRP A 1 292 ? -19.567 -13.553 10.942 1.00 89.56 292 TRP A CA 1
ATOM 2416 C C . TRP A 1 292 ? -18.281 -14.368 10.918 1.00 89.56 292 TRP A C 1
ATOM 2418 O O . TRP A 1 292 ? -18.171 -15.379 11.612 1.00 89.56 292 TRP A O 1
ATOM 2428 N N . TYR A 1 293 ? -17.322 -13.912 10.120 1.00 85.94 293 TYR A N 1
ATOM 2429 C CA . TYR A 1 293 ? -15.962 -14.429 10.083 1.00 85.94 293 TYR A CA 1
ATOM 2430 C C . TYR A 1 293 ? -15.072 -13.487 10.881 1.00 85.94 293 TYR A C 1
ATOM 2432 O O . TYR A 1 293 ? -15.007 -12.297 10.570 1.00 85.94 293 TYR A O 1
ATOM 2440 N N . ASP A 1 294 ? -14.409 -13.991 11.916 1.00 79.31 294 ASP A N 1
ATOM 2441 C CA . ASP A 1 294 ? -13.532 -13.175 12.756 1.00 79.31 294 ASP A CA 1
ATOM 2442 C C . ASP A 1 294 ? -12.136 -12.957 12.134 1.00 79.31 294 ASP A C 1
ATOM 2444 O O . ASP A 1 294 ? -11.915 -13.187 10.946 1.00 79.31 294 ASP A O 1
ATOM 2448 N N . ASN A 1 295 ? -11.186 -12.421 12.907 1.00 74.94 295 ASN A N 1
ATOM 2449 C CA . ASN A 1 295 ? -9.826 -12.139 12.427 1.00 74.94 295 ASN A CA 1
ATOM 2450 C C . ASN A 1 295 ? -8.973 -13.397 12.199 1.00 74.94 295 ASN A C 1
ATOM 2452 O O . ASN A 1 295 ? -7.944 -13.323 11.516 1.00 74.94 295 ASN A O 1
ATOM 2456 N N . GLU A 1 296 ? -9.380 -14.524 12.779 1.00 74.38 296 GLU A N 1
ATOM 2457 C CA . GLU A 1 296 ? -8.715 -15.821 12.651 1.00 74.38 296 GLU A CA 1
ATOM 2458 C C . GLU A 1 296 ? -9.311 -16.634 11.491 1.00 74.38 296 GLU A C 1
ATOM 2460 O O . GLU A 1 296 ? -8.707 -17.608 11.050 1.00 74.38 296 GLU A O 1
ATOM 2465 N N . GLY A 1 297 ? -10.422 -16.159 10.915 1.00 78.31 297 GLY A N 1
ATOM 2466 C CA . GLY A 1 297 ? -11.148 -16.824 9.835 1.00 78.31 297 GLY A CA 1
ATOM 2467 C C . GLY A 1 297 ? -12.203 -17.803 10.349 1.00 78.31 297 GLY A C 1
ATOM 2468 O O . GLY A 1 297 ? -12.827 -18.499 9.545 1.00 78.31 297 GLY A O 1
ATOM 2469 N N . ASP A 1 298 ? -12.436 -17.844 11.663 1.00 81.50 298 ASP A N 1
ATOM 2470 C CA . ASP A 1 298 ? -13.461 -18.690 12.254 1.00 81.50 298 ASP A CA 1
ATOM 2471 C C . ASP A 1 298 ? -14.845 -18.128 11.933 1.00 81.50 298 ASP A C 1
ATOM 2473 O O . ASP A 1 298 ? -15.139 -16.945 12.129 1.00 81.50 298 ASP A O 1
ATOM 2477 N N . CYS A 1 299 ? -15.715 -19.008 11.444 1.00 87.25 299 CYS A N 1
ATOM 2478 C CA . CYS A 1 299 ? -17.072 -18.675 11.039 1.00 87.25 299 CYS A CA 1
ATOM 2479 C C . CYS A 1 299 ? -18.063 -18.966 12.167 1.00 87.25 299 CYS A C 1
ATOM 2481 O O . CYS A 1 299 ? -18.070 -20.062 12.733 1.00 87.25 299 CYS A O 1
ATOM 2483 N N . ARG A 1 300 ? -18.941 -18.006 12.467 1.00 88.00 300 ARG A N 1
ATOM 2484 C CA . ARG A 1 300 ? -20.037 -18.174 13.428 1.00 88.00 300 ARG A CA 1
ATOM 2485 C C . ARG A 1 300 ? -21.341 -17.688 12.828 1.00 88.00 300 ARG A C 1
ATOM 2487 O O . ARG A 1 300 ? -21.397 -16.582 12.298 1.00 88.00 300 ARG A O 1
ATOM 2494 N N . GLN A 1 301 ? -22.387 -18.495 12.937 1.00 91.44 301 GLN A N 1
ATOM 2495 C CA . GLN A 1 301 ? -23.733 -18.074 12.569 1.00 91.44 301 GLN A CA 1
ATOM 2496 C C . GLN A 1 301 ? -24.251 -17.052 13.590 1.00 91.44 301 GLN A C 1
ATOM 2498 O O . GLN A 1 301 ? -24.051 -17.207 14.796 1.00 91.44 301 GLN A O 1
ATOM 2503 N N . ILE A 1 302 ? -24.883 -15.993 13.095 1.00 88.38 302 ILE A N 1
ATOM 2504 C CA . ILE A 1 302 ? -25.523 -14.945 13.883 1.00 88.38 302 ILE A CA 1
ATOM 2505 C C . ILE A 1 302 ? -27.009 -15.263 13.970 1.00 88.38 302 ILE A C 1
ATOM 2507 O O . ILE A 1 302 ? -27.681 -15.382 12.946 1.00 88.38 302 ILE A O 1
ATOM 2511 N N . ASP A 1 303 ? -27.523 -15.347 15.195 1.00 88.00 303 ASP A N 1
ATOM 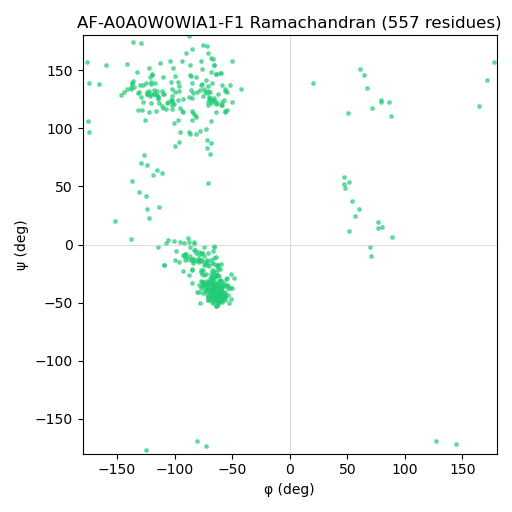2512 C CA . ASP A 1 303 ? -28.961 -15.417 15.418 1.00 88.00 303 ASP A CA 1
ATOM 2513 C C . ASP A 1 303 ? -29.608 -14.060 15.102 1.00 88.00 303 ASP A C 1
ATOM 2515 O O . ASP A 1 303 ? -29.271 -13.031 15.700 1.00 88.00 303 ASP A O 1
ATOM 2519 N N . LEU A 1 304 ? -30.524 -14.066 14.133 1.00 86.62 304 LEU A N 1
ATOM 2520 C CA . LEU A 1 304 ? -31.271 -12.891 13.692 1.00 86.62 304 LEU A CA 1
ATOM 2521 C C . LEU A 1 304 ? -32.598 -12.713 14.443 1.00 86.62 304 LEU A C 1
ATOM 2523 O O . LEU A 1 304 ? -33.220 -11.662 14.297 1.00 86.62 304 LEU A O 1
ATOM 2527 N N . ALA A 1 305 ? -33.025 -13.673 15.274 1.00 86.38 305 ALA A N 1
ATOM 2528 C CA . ALA A 1 305 ? -34.256 -13.562 16.060 1.00 86.38 305 ALA A CA 1
ATOM 2529 C C . ALA A 1 305 ? -34.339 -12.285 16.932 1.00 86.38 305 ALA A C 1
ATOM 2531 O O . ALA A 1 305 ? -35.422 -11.703 17.018 1.00 86.38 305 ALA A O 1
ATOM 2532 N N . PRO A 1 306 ? -33.237 -11.768 17.523 1.00 83.94 306 PRO A N 1
ATOM 2533 C CA . PRO A 1 306 ? -33.254 -10.502 18.263 1.00 83.94 306 PRO A CA 1
ATOM 2534 C C . PRO A 1 306 ? -33.426 -9.246 17.389 1.00 83.94 306 PRO A C 1
ATOM 2536 O O . PRO A 1 306 ? -33.550 -8.146 17.926 1.00 83.94 306 PRO A O 1
ATOM 2539 N N . TYR A 1 307 ? -33.402 -9.382 16.060 1.00 85.62 307 TYR A N 1
ATOM 2540 C CA . TYR A 1 307 ? -33.351 -8.278 15.101 1.00 85.62 307 TYR A CA 1
ATOM 2541 C C . TYR A 1 307 ? -34.518 -8.356 14.097 1.00 85.62 307 TYR A C 1
ATOM 2543 O O . TYR A 1 307 ? -34.303 -8.588 12.904 1.00 85.62 307 TYR A O 1
ATOM 2551 N N . PRO A 1 308 ? -35.769 -8.129 14.544 1.00 85.12 308 PRO A N 1
ATOM 2552 C CA . PRO A 1 308 ? -36.964 -8.337 13.723 1.00 85.12 308 PRO A CA 1
ATOM 2553 C C . PRO A 1 308 ? -37.010 -7.440 12.481 1.00 85.12 308 PRO A C 1
ATOM 2555 O O . PRO A 1 308 ? -37.434 -7.892 11.425 1.00 85.12 308 PRO A O 1
ATOM 2558 N N . SER A 1 309 ? -36.493 -6.210 12.561 1.00 83.75 309 SER A N 1
ATOM 2559 C CA . SER A 1 309 ? -36.394 -5.305 11.407 1.00 83.75 309 SER A CA 1
ATOM 2560 C C . SER A 1 309 ? -35.402 -5.790 10.345 1.00 83.75 309 SER A C 1
ATOM 2562 O O . SER A 1 309 ? -35.593 -5.527 9.160 1.00 83.75 309 SER A O 1
ATOM 2564 N N . PHE A 1 310 ? -34.355 -6.521 10.748 1.00 86.88 310 PHE A N 1
ATOM 2565 C CA . PHE A 1 310 ? -33.424 -7.157 9.815 1.00 86.88 310 PHE A CA 1
ATOM 2566 C C . PHE A 1 310 ? -34.125 -8.304 9.082 1.00 86.88 310 PHE A C 1
ATOM 2568 O O . PHE A 1 310 ? -34.049 -8.380 7.860 1.00 86.88 310 PHE A O 1
ATOM 2575 N N . LEU A 1 311 ? -34.850 -9.157 9.814 1.00 87.56 311 LEU A N 1
ATOM 2576 C CA . LEU A 1 311 ? -35.622 -10.266 9.245 1.00 87.56 311 LEU A CA 1
ATOM 2577 C C . LEU A 1 311 ? -36.729 -9.785 8.304 1.00 87.56 311 LEU A C 1
ATOM 2579 O O . LEU A 1 311 ? -36.873 -10.318 7.209 1.00 87.56 311 LEU A O 1
ATOM 2583 N N . GLU A 1 312 ? -37.481 -8.759 8.697 1.00 88.19 312 GLU A N 1
ATOM 2584 C CA . GLU A 1 312 ? -38.526 -8.168 7.861 1.00 88.19 312 GLU A CA 1
ATOM 2585 C C . GLU A 1 312 ? -37.944 -7.621 6.552 1.00 88.19 312 GLU A C 1
ATOM 2587 O O . GLU A 1 312 ? -38.460 -7.916 5.473 1.00 88.19 312 GLU A O 1
ATOM 2592 N N . TYR A 1 313 ? -36.807 -6.917 6.625 1.00 89.25 313 TYR A N 1
ATOM 2593 C CA . TYR A 1 313 ? -36.104 -6.460 5.432 1.00 89.25 313 TYR A CA 1
ATOM 2594 C C . TYR A 1 313 ? -35.632 -7.634 4.564 1.00 89.25 313 TYR A C 1
ATOM 2596 O O . TYR A 1 313 ? -35.914 -7.637 3.369 1.00 89.25 313 TYR A O 1
ATOM 2604 N N . LEU A 1 314 ? -34.984 -8.654 5.140 1.00 89.06 314 LEU A N 1
ATOM 2605 C CA . LEU A 1 314 ? -34.549 -9.849 4.404 1.00 89.06 314 LEU A CA 1
ATOM 2606 C C . LEU A 1 314 ? -35.712 -10.551 3.685 1.00 89.06 314 LEU A C 1
ATOM 2608 O O . LEU A 1 314 ? -35.555 -10.963 2.539 1.00 89.06 314 LEU A O 1
ATOM 2612 N N . ASN A 1 315 ? -36.873 -10.652 4.337 1.00 87.38 315 ASN A N 1
ATOM 2613 C CA . ASN A 1 315 ? -38.067 -11.300 3.791 1.00 87.38 315 ASN A CA 1
ATOM 2614 C C . ASN A 1 315 ? -38.774 -10.451 2.725 1.00 87.38 315 ASN A C 1
ATOM 2616 O O . ASN A 1 315 ? -39.446 -10.996 1.852 1.00 87.38 315 ASN A O 1
ATOM 2620 N N . SER A 1 316 ? -38.614 -9.125 2.775 1.00 86.81 316 SER A N 1
ATOM 2621 C CA . SER A 1 316 ? -39.200 -8.200 1.796 1.00 86.81 316 SER A CA 1
ATOM 2622 C C . SER A 1 316 ? -38.497 -8.199 0.433 1.00 86.81 316 SER A C 1
ATOM 2624 O O . SER A 1 316 ? -39.068 -7.710 -0.539 1.00 86.81 316 SER A O 1
ATOM 2626 N N . GLN A 1 317 ? -37.264 -8.713 0.341 1.00 85.06 317 GLN A N 1
ATOM 2627 C CA . GLN A 1 317 ? -36.480 -8.671 -0.895 1.00 85.06 317 GLN A CA 1
ATOM 2628 C C . GLN A 1 317 ? -36.681 -9.941 -1.732 1.00 85.06 317 GLN A C 1
ATOM 2630 O O . GLN A 1 317 ? -36.433 -11.053 -1.270 1.00 85.06 317 GLN A O 1
ATOM 2635 N N . ASP A 1 318 ? -37.074 -9.772 -2.999 1.00 78.19 318 ASP A N 1
ATOM 2636 C CA . ASP A 1 318 ? -37.221 -10.884 -3.953 1.00 78.19 318 ASP A CA 1
ATOM 2637 C C . ASP A 1 318 ? -35.872 -11.476 -4.381 1.00 78.19 318 ASP A C 1
ATOM 2639 O O . ASP A 1 318 ? -35.748 -12.684 -4.597 1.00 78.19 318 ASP A O 1
ATOM 2643 N N . LYS A 1 319 ? -34.849 -10.624 -4.498 1.00 82.50 319 LYS A N 1
ATOM 2644 C CA . LYS A 1 319 ? -33.477 -11.003 -4.824 1.00 82.50 319 LYS A CA 1
ATOM 2645 C C . LYS A 1 319 ? -32.524 -10.055 -4.109 1.00 82.50 319 LYS A C 1
ATOM 2647 O O . LYS A 1 319 ? -32.667 -8.848 -4.241 1.00 82.50 319 LYS A O 1
ATOM 2652 N N . MET A 1 320 ? -31.552 -10.612 -3.393 1.00 82.25 320 MET A N 1
ATOM 2653 C CA . MET A 1 320 ? -30.450 -9.836 -2.827 1.00 82.25 320 MET A CA 1
ATOM 2654 C C . MET A 1 320 ? -29.360 -9.643 -3.877 1.00 82.25 320 MET A C 1
ATOM 2656 O O . MET A 1 320 ? -28.726 -10.616 -4.293 1.00 82.25 320 MET A O 1
ATOM 2660 N N . ASP A 1 321 ? -29.158 -8.401 -4.305 1.00 80.44 321 ASP A N 1
ATOM 2661 C CA . ASP A 1 321 ? -28.077 -7.996 -5.201 1.00 80.44 321 ASP A CA 1
ATOM 2662 C C . ASP A 1 321 ? -27.222 -6.863 -4.597 1.00 80.44 321 ASP A C 1
ATOM 2664 O O . ASP A 1 321 ? -27.403 -6.451 -3.446 1.00 80.44 321 ASP A O 1
ATOM 2668 N N . GLU A 1 322 ? -26.239 -6.376 -5.359 1.00 72.75 322 GLU A N 1
ATOM 2669 C CA . GLU A 1 322 ? -25.340 -5.298 -4.922 1.00 72.75 322 GLU A CA 1
ATOM 2670 C C . GLU A 1 322 ? -26.073 -3.976 -4.632 1.00 72.75 322 GLU A C 1
ATOM 2672 O O . GLU A 1 322 ? -25.579 -3.165 -3.847 1.00 72.75 322 GLU A O 1
ATOM 2677 N N . ASN A 1 323 ? -27.276 -3.761 -5.177 1.00 72.00 323 ASN A N 1
ATOM 2678 C CA . ASN A 1 323 ? -28.058 -2.551 -4.916 1.00 72.00 323 ASN A CA 1
ATOM 2679 C C . ASN A 1 323 ? -28.652 -2.554 -3.500 1.00 72.00 323 ASN A C 1
ATOM 2681 O O . ASN A 1 323 ? -28.880 -1.491 -2.922 1.00 72.00 323 ASN A O 1
ATOM 2685 N N . ASN A 1 324 ? -28.860 -3.732 -2.903 1.00 76.56 324 ASN A N 1
ATOM 2686 C CA . ASN A 1 324 ? -29.338 -3.875 -1.524 1.00 76.56 324 ASN A CA 1
ATOM 2687 C C . ASN A 1 324 ? -28.227 -3.691 -0.477 1.00 76.56 324 ASN A C 1
ATOM 2689 O O . ASN A 1 324 ? -28.506 -3.569 0.722 1.00 76.56 324 ASN A O 1
ATOM 2693 N N . LEU A 1 325 ? -26.967 -3.691 -0.916 1.00 73.75 325 LEU A N 1
ATOM 2694 C CA . LEU A 1 325 ? -25.780 -3.734 -0.067 1.00 73.75 325 LEU A CA 1
ATOM 2695 C C . LEU A 1 325 ? -25.655 -2.526 0.883 1.00 73.75 325 LEU A C 1
ATOM 2697 O O . LEU A 1 325 ? -25.360 -2.754 2.058 1.00 73.75 325 LEU A O 1
ATOM 2701 N N . PRO A 1 326 ? -25.958 -1.272 0.481 1.00 69.50 326 PRO A N 1
ATOM 2702 C CA . PRO A 1 326 ? -25.916 -0.125 1.394 1.00 69.50 326 PRO A CA 1
ATOM 2703 C C . PRO A 1 326 ? -26.900 -0.249 2.565 1.00 69.50 326 PRO A C 1
ATOM 2705 O O . PRO A 1 326 ? -26.565 0.065 3.708 1.00 69.50 326 PRO A O 1
ATOM 2708 N N . GLN A 1 327 ? -28.110 -0.743 2.296 1.00 72.62 327 GLN A N 1
ATOM 2709 C CA . GLN A 1 327 ? -29.166 -0.861 3.299 1.00 72.62 327 GLN A CA 1
ATOM 2710 C C . GLN A 1 327 ? -28.934 -2.063 4.220 1.00 72.62 327 GLN A C 1
ATOM 2712 O O . GLN A 1 327 ? -29.099 -1.946 5.435 1.00 72.62 327 GLN A O 1
ATOM 2717 N N . LEU A 1 328 ? -28.429 -3.177 3.678 1.00 80.50 328 LEU A N 1
ATOM 2718 C CA . LEU A 1 328 ? -27.930 -4.296 4.479 1.00 80.50 328 LEU A CA 1
ATOM 2719 C C . LEU A 1 328 ? -26.771 -3.871 5.376 1.00 80.50 328 LEU A C 1
ATOM 2721 O O . LEU A 1 328 ? -26.781 -4.183 6.559 1.00 80.50 328 LEU A O 1
ATOM 2725 N N . GLN A 1 329 ? -25.794 -3.125 4.857 1.00 78.56 329 GLN A N 1
ATOM 2726 C CA . GLN A 1 329 ? -24.692 -2.607 5.667 1.00 78.56 329 GLN A CA 1
ATOM 2727 C C . GLN A 1 329 ? -25.192 -1.707 6.800 1.00 78.56 329 GLN A C 1
ATOM 2729 O O . GLN A 1 329 ? -24.690 -1.815 7.916 1.00 78.56 329 GLN A O 1
ATOM 2734 N N . ALA A 1 330 ? -26.197 -0.861 6.555 1.00 71.94 330 ALA A N 1
ATOM 2735 C CA . ALA A 1 330 ? -26.817 -0.047 7.599 1.00 71.94 330 ALA A CA 1
ATOM 2736 C C . ALA A 1 330 ? -27.510 -0.902 8.675 1.00 71.94 330 ALA A C 1
ATOM 2738 O O . ALA A 1 330 ? -27.382 -0.626 9.865 1.00 71.94 330 ALA A O 1
ATOM 2739 N N . LEU A 1 331 ? -28.190 -1.983 8.291 1.00 79.06 331 LEU A N 1
ATOM 2740 C CA . LEU A 1 331 ? -28.808 -2.904 9.247 1.00 79.06 331 LEU A CA 1
ATOM 2741 C C . LEU A 1 331 ? -27.762 -3.739 10.010 1.00 79.06 331 LEU A C 1
ATOM 2743 O O . LEU A 1 331 ? -27.882 -3.921 11.221 1.00 79.06 331 LEU A O 1
ATOM 2747 N N . LEU A 1 332 ? -26.691 -4.180 9.342 1.00 81.31 332 LEU A N 1
ATOM 2748 C CA . LEU A 1 332 ? -25.566 -4.900 9.954 1.00 81.31 332 LEU A CA 1
ATOM 2749 C C . LEU A 1 332 ? -24.822 -4.035 10.969 1.00 81.31 332 LEU A C 1
ATOM 2751 O O . LEU A 1 332 ? -24.220 -4.555 11.905 1.00 81.31 332 LEU A O 1
ATOM 2755 N N . ARG A 1 333 ? -24.859 -2.708 10.813 1.00 69.94 333 ARG A N 1
ATOM 2756 C CA . ARG A 1 333 ? -24.266 -1.792 11.788 1.00 69.94 333 ARG A CA 1
ATOM 2757 C C . ARG A 1 333 ? -24.918 -1.875 13.164 1.00 69.94 333 ARG A C 1
ATOM 2759 O O . ARG A 1 333 ? -24.201 -1.727 14.152 1.00 69.94 333 ARG A O 1
ATOM 2766 N N . LYS A 1 334 ? -26.217 -2.192 13.215 1.00 74.81 334 LYS A N 1
ATOM 2767 C CA . LYS A 1 334 ? -26.997 -2.388 14.449 1.00 74.81 334 LYS A CA 1
ATOM 2768 C C . LYS A 1 334 ? -26.769 -3.754 15.093 1.00 74.81 334 LYS A C 1
ATOM 2770 O O . LYS A 1 334 ? -27.117 -3.955 16.257 1.00 74.81 334 LYS A O 1
ATOM 2775 N N . LEU A 1 335 ? -26.176 -4.698 14.361 1.00 74.56 335 LEU A N 1
ATOM 2776 C CA . LEU A 1 335 ? -25.797 -5.988 14.916 1.00 74.56 335 LEU A CA 1
ATOM 2777 C C . LEU A 1 335 ? -24.547 -5.816 15.772 1.00 74.56 335 LEU A C 1
ATOM 2779 O O . LEU A 1 335 ? -23.522 -5.301 15.323 1.00 74.56 335 LEU A O 1
ATOM 2783 N N . ASN A 1 336 ? -24.617 -6.303 17.008 1.00 65.81 336 ASN A N 1
ATOM 2784 C CA . ASN A 1 336 ? -23.437 -6.476 17.837 1.00 65.81 336 ASN A CA 1
ATOM 2785 C C . ASN A 1 336 ? -23.043 -7.961 17.783 1.00 65.81 336 ASN A C 1
ATOM 2787 O O . ASN A 1 336 ? -23.695 -8.785 18.440 1.00 65.81 336 ASN A O 1
ATOM 2791 N N . PRO A 1 337 ? -21.985 -8.335 17.033 1.00 59.94 337 PRO A N 1
ATOM 2792 C CA . PRO A 1 337 ? -21.587 -9.731 16.904 1.00 59.94 337 PRO A CA 1
ATOM 2793 C C . PRO A 1 337 ? -21.307 -10.375 18.266 1.00 59.94 337 PRO A C 1
ATOM 2795 O O . PRO A 1 337 ? -21.633 -11.541 18.460 1.00 59.94 337 PRO A O 1
ATOM 2798 N N . ALA A 1 338 ? -20.792 -9.620 19.245 1.00 53.31 338 ALA A N 1
ATOM 2799 C CA . ALA A 1 338 ? -20.516 -10.125 20.592 1.00 53.31 338 ALA A CA 1
ATOM 2800 C C . ALA A 1 338 ? -21.781 -10.489 21.392 1.00 53.31 338 ALA A C 1
ATOM 2802 O O . ALA A 1 338 ? -21.722 -11.362 22.259 1.00 53.31 338 ALA A O 1
ATOM 2803 N N . VAL A 1 339 ? -22.915 -9.839 21.110 1.00 52.09 339 VAL A N 1
ATOM 2804 C CA . VAL A 1 339 ? -24.208 -10.130 21.752 1.00 52.09 339 VAL A CA 1
ATOM 2805 C C . VAL A 1 339 ? -24.867 -11.351 21.107 1.00 52.09 339 VAL A C 1
ATOM 2807 O O . VAL A 1 339 ? -25.362 -12.213 21.827 1.00 52.09 339 VAL A O 1
ATOM 2810 N N . SER A 1 340 ? -24.802 -11.471 19.777 1.00 50.44 340 SER A N 1
ATOM 2811 C CA . SER A 1 340 ? -25.431 -12.579 19.034 1.00 50.44 340 SER A CA 1
ATOM 2812 C C . SER A 1 340 ? -24.671 -13.913 19.113 1.00 50.44 340 SER A C 1
ATOM 2814 O O . SER A 1 340 ? -25.273 -14.973 19.004 1.00 50.44 340 SER A O 1
ATOM 2816 N N . THR A 1 341 ? -23.355 -13.885 19.354 1.00 50.66 341 THR A N 1
ATOM 2817 C CA . THR A 1 341 ? -22.502 -15.096 19.398 1.00 50.66 341 THR A CA 1
ATOM 2818 C C . THR A 1 341 ? -22.418 -15.753 20.780 1.00 50.66 341 THR A C 1
ATOM 2820 O O . THR A 1 341 ? -21.614 -16.662 20.983 1.00 50.66 341 THR A O 1
ATOM 2823 N N . GLY A 1 342 ? -23.174 -15.272 21.776 1.00 46.06 342 GLY A N 1
ATOM 2824 C CA . GLY A 1 342 ? -23.097 -15.758 23.163 1.00 46.06 342 GLY A CA 1
ATOM 2825 C C . GLY A 1 342 ? -21.797 -15.394 23.904 1.00 46.06 342 GLY A C 1
ATOM 2826 O O . GLY A 1 342 ? -21.674 -15.662 25.102 1.00 46.06 342 GLY A O 1
ATOM 2827 N N . ILE A 1 343 ? -20.844 -14.730 23.234 1.00 44.75 343 ILE A N 1
ATOM 2828 C CA . ILE A 1 343 ? -19.566 -14.289 23.811 1.00 44.75 343 ILE A CA 1
ATOM 2829 C C . ILE A 1 343 ? -19.801 -13.270 24.925 1.00 44.75 343 ILE A C 1
ATOM 2831 O O . ILE A 1 343 ? -19.077 -13.297 25.909 1.00 44.75 343 ILE A O 1
ATOM 2835 N N . SER A 1 344 ? -20.822 -12.413 24.841 1.00 46.50 344 SER A N 1
ATOM 2836 C CA . SER A 1 344 ? -21.159 -11.473 25.919 1.00 46.50 344 SER A CA 1
ATOM 2837 C C . SER A 1 344 ? -21.506 -12.183 27.230 1.00 46.50 344 SER A C 1
ATOM 2839 O O . SER A 1 344 ? -21.097 -11.710 28.285 1.00 46.50 344 SER A O 1
ATOM 2841 N N . LYS A 1 345 ? -22.168 -13.349 27.184 1.00 46.53 345 LYS A N 1
ATOM 2842 C CA . LYS A 1 345 ? -22.441 -14.182 28.366 1.00 46.53 345 LYS A CA 1
ATOM 2843 C C . LYS A 1 345 ? -21.167 -14.836 28.887 1.00 46.53 345 LYS A C 1
ATOM 2845 O O . LYS A 1 345 ? -20.898 -14.739 30.074 1.00 46.53 345 LYS A O 1
ATOM 2850 N N . ALA A 1 346 ? -20.352 -15.448 28.026 1.00 44.81 346 ALA A N 1
ATOM 2851 C CA . ALA A 1 346 ? -19.091 -16.068 28.447 1.00 44.81 346 ALA A CA 1
ATOM 2852 C C . ALA A 1 346 ? -18.089 -15.035 28.994 1.00 44.81 346 ALA A C 1
ATOM 2854 O O . ALA A 1 346 ? -17.441 -15.271 30.007 1.00 44.81 346 ALA A O 1
ATOM 2855 N N . ARG A 1 347 ? -18.017 -13.858 28.368 1.00 44.56 347 ARG A N 1
ATOM 2856 C CA . ARG A 1 347 ? -17.151 -12.741 28.746 1.00 44.56 347 ARG A CA 1
ATOM 2857 C C . ARG A 1 347 ? -17.682 -11.994 29.965 1.00 44.56 347 ARG A C 1
ATOM 2859 O O . ARG A 1 347 ? -16.869 -11.656 30.802 1.00 44.56 347 ARG A O 1
ATOM 2866 N N . GLN A 1 348 ? -18.997 -11.832 30.156 1.00 49.66 348 GLN A N 1
ATOM 2867 C CA . GLN A 1 348 ? -19.557 -11.371 31.439 1.00 49.66 348 GLN A CA 1
ATOM 2868 C C . GLN A 1 348 ? -19.342 -12.389 32.555 1.00 49.66 348 GLN A C 1
ATOM 2870 O O . GLN A 1 348 ? -19.104 -11.983 33.686 1.00 49.66 348 GLN A O 1
ATOM 2875 N N . THR A 1 349 ? -19.434 -13.690 32.276 1.00 49.69 349 THR A N 1
ATOM 2876 C CA . THR A 1 349 ? -19.162 -14.734 33.272 1.00 49.69 349 THR A CA 1
ATOM 2877 C C . THR A 1 349 ? -17.683 -14.746 33.639 1.00 49.69 349 THR A C 1
ATOM 2879 O O . THR A 1 349 ? -17.373 -14.764 34.822 1.00 49.69 349 THR A O 1
ATOM 2882 N N . LEU A 1 350 ? -16.775 -14.632 32.664 1.00 47.47 350 LEU A N 1
ATOM 2883 C CA . LEU A 1 350 ? -15.333 -14.511 32.896 1.00 47.47 350 LEU A CA 1
ATOM 2884 C C . LEU A 1 350 ? -14.965 -13.178 33.552 1.00 47.47 350 LEU A C 1
ATOM 2886 O O . LEU A 1 350 ? -14.185 -13.168 34.489 1.00 47.47 350 LEU A O 1
ATOM 2890 N N . GLU A 1 351 ? -15.541 -12.051 33.140 1.00 47.00 351 GLU A N 1
ATOM 2891 C CA . GLU A 1 351 ? -15.310 -10.754 33.782 1.00 47.00 351 GLU A CA 1
ATOM 2892 C C . GLU A 1 351 ? -15.891 -10.720 35.192 1.00 47.00 351 GLU A C 1
ATOM 2894 O O . GLU A 1 351 ? 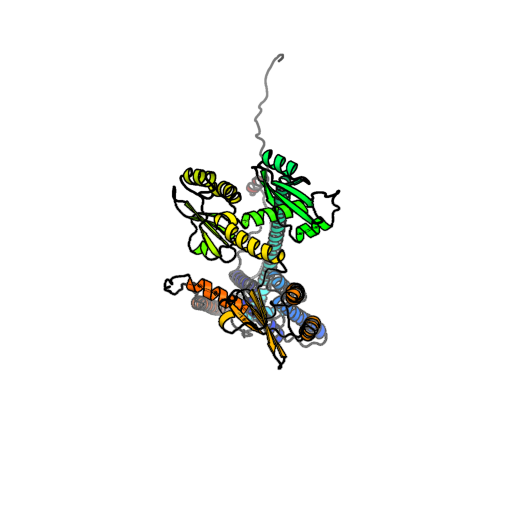-15.233 -10.194 36.075 1.00 47.00 351 GLU A O 1
ATOM 2899 N N . LYS A 1 352 ? -17.055 -11.324 35.464 1.00 50.41 352 LYS A N 1
ATOM 2900 C CA . LYS A 1 352 ? -17.528 -11.539 36.842 1.00 50.41 352 LYS A CA 1
ATOM 2901 C C . LYS A 1 352 ? -16.574 -12.447 37.613 1.00 50.41 352 LYS A C 1
ATOM 2903 O O . LYS A 1 352 ? -16.251 -12.128 38.747 1.00 50.41 352 LYS A O 1
ATOM 2908 N N . PHE A 1 353 ? -16.066 -13.515 37.001 1.00 44.75 353 PHE A N 1
ATOM 2909 C CA . PHE A 1 353 ? -15.088 -14.417 37.614 1.00 44.75 353 PHE A CA 1
ATOM 2910 C C . PHE A 1 353 ? -13.786 -13.677 37.984 1.00 44.75 353 PHE A C 1
ATOM 2912 O O . PHE A 1 353 ? -13.351 -13.725 39.130 1.00 44.75 353 PHE A O 1
ATOM 2919 N N . PHE A 1 354 ? -13.220 -12.888 37.066 1.00 45.31 354 PHE A N 1
ATOM 2920 C CA . PHE A 1 354 ? -11.988 -12.117 37.276 1.00 45.31 354 PHE A CA 1
ATOM 2921 C C . PHE A 1 354 ? -12.181 -10.861 38.144 1.00 45.31 354 PHE A C 1
ATOM 2923 O O . PHE A 1 354 ? -11.278 -10.474 38.884 1.00 45.31 354 PHE A O 1
ATOM 2930 N N . LYS A 1 355 ? -13.348 -10.209 38.092 1.00 40.69 355 LYS A N 1
ATOM 2931 C CA . LYS A 1 355 ? -13.674 -9.028 38.911 1.00 40.69 355 LYS A CA 1
ATOM 2932 C C . LYS A 1 355 ? -14.024 -9.426 40.348 1.00 40.69 355 LYS A C 1
ATOM 2934 O O . LYS A 1 355 ? -13.653 -8.698 41.263 1.00 40.69 355 LYS A O 1
ATOM 2939 N N . ASN A 1 356 ? -14.609 -10.609 40.552 1.00 42.81 356 ASN A N 1
ATOM 2940 C CA . ASN A 1 356 ? -14.778 -11.206 41.879 1.00 42.81 356 ASN A CA 1
ATOM 2941 C C . ASN A 1 356 ? -13.435 -11.686 42.464 1.00 42.81 356 ASN A C 1
ATOM 2943 O O . ASN A 1 356 ? -13.216 -11.531 43.660 1.00 42.81 356 ASN A O 1
ATOM 2947 N N . GLN A 1 357 ? -12.480 -12.144 41.640 1.00 46.06 357 GLN A N 1
ATOM 2948 C CA . GLN A 1 357 ? -11.124 -12.473 42.113 1.00 46.06 357 GLN A CA 1
ATOM 2949 C C . GLN A 1 357 ? -10.321 -11.260 42.616 1.00 46.06 357 GLN A C 1
ATOM 2951 O O . GLN A 1 357 ? -9.430 -11.422 43.444 1.00 46.06 357 GLN A O 1
ATOM 2956 N N . LYS A 1 358 ? -10.620 -10.039 42.149 1.00 39.50 358 LYS A N 1
ATOM 2957 C CA . LYS A 1 358 ? -9.859 -8.831 42.522 1.00 39.50 358 LYS A CA 1
ATOM 2958 C C . LYS A 1 358 ? -10.398 -8.099 43.760 1.00 39.50 358 LYS A C 1
ATOM 2960 O O . LYS A 1 358 ? -9.710 -7.221 44.270 1.00 39.50 358 LYS A O 1
ATOM 2965 N N . ILE A 1 359 ? -11.610 -8.426 44.220 1.00 42.28 359 ILE A N 1
ATOM 2966 C CA . ILE A 1 359 ? -12.297 -7.716 45.319 1.00 42.28 359 ILE A CA 1
ATOM 2967 C C . ILE A 1 359 ? -12.361 -8.563 46.609 1.00 42.28 359 ILE A C 1
ATOM 2969 O O . ILE A 1 359 ? -12.467 -7.999 47.693 1.00 42.28 359 ILE A O 1
ATOM 2973 N N . GLU A 1 360 ? -12.156 -9.884 46.550 1.00 43.97 360 GLU A N 1
ATOM 2974 C CA . GLU A 1 360 ? -12.113 -10.758 47.739 1.00 43.97 360 GLU A CA 1
ATOM 2975 C C . GLU A 1 360 ? -10.700 -11.301 48.013 1.00 43.97 360 GLU A C 1
ATOM 2977 O O . GLU A 1 360 ? -10.441 -12.504 48.004 1.00 43.97 360 GLU A O 1
ATOM 2982 N N . GLY A 1 361 ? -9.749 -10.396 48.265 1.00 50.19 361 GLY A N 1
ATOM 2983 C CA . GLY A 1 361 ? -8.338 -10.751 48.461 1.00 50.19 361 GLY A CA 1
ATOM 2984 C C . GLY A 1 361 ? -8.089 -11.771 49.580 1.00 50.19 361 GLY A C 1
ATOM 2985 O O . GLY A 1 361 ? -7.260 -12.647 49.419 1.00 50.19 361 GLY A O 1
ATOM 2986 N N . VAL A 1 362 ? -8.833 -11.757 50.688 1.00 51.91 362 VAL A N 1
ATOM 2987 C CA . VAL A 1 362 ? -8.495 -12.599 51.862 1.00 51.91 362 VAL A CA 1
ATOM 2988 C C . VAL A 1 362 ? -9.263 -13.939 51.903 1.00 51.91 362 VAL A C 1
ATOM 2990 O O . VAL A 1 362 ? -8.865 -14.877 52.599 1.00 51.91 362 VAL A O 1
ATOM 2993 N N . ASN A 1 363 ? -10.335 -14.081 51.115 1.00 54.97 363 ASN A N 1
ATOM 2994 C CA . ASN A 1 363 ? -11.197 -15.276 51.117 1.00 54.97 363 ASN A CA 1
ATOM 2995 C C . ASN A 1 363 ? -11.166 -16.089 49.816 1.00 54.97 363 ASN A C 1
ATOM 2997 O O . ASN A 1 363 ? -11.793 -17.142 49.752 1.00 54.97 363 ASN A O 1
ATOM 3001 N N . SER A 1 364 ? -10.425 -15.641 48.801 1.00 70.31 364 SER A N 1
ATOM 3002 C CA . SER A 1 364 ? -10.401 -16.271 47.473 1.00 70.31 364 SER A CA 1
ATOM 3003 C C . SER A 1 364 ? -9.673 -17.617 47.407 1.00 70.31 364 SER A C 1
ATOM 3005 O O . SER A 1 364 ? -9.826 -18.336 46.421 1.00 70.31 364 SER A O 1
ATOM 3007 N N . PHE A 1 365 ? -8.910 -17.980 48.440 1.00 83.25 365 PHE A N 1
ATOM 3008 C CA . PHE A 1 365 ? -8.217 -19.261 48.519 1.00 83.25 365 PHE A CA 1
ATOM 3009 C C . PHE A 1 365 ? -8.415 -19.944 49.872 1.00 83.25 365 PHE A C 1
ATOM 3011 O O . PHE A 1 365 ? -8.528 -19.304 50.927 1.00 83.25 365 PHE A O 1
ATOM 3018 N N . LYS A 1 366 ? -8.426 -21.277 49.837 1.00 91.25 366 LYS A N 1
ATOM 3019 C CA . LYS A 1 366 ? -8.415 -22.109 51.042 1.00 91.25 366 LYS A CA 1
ATOM 3020 C C . LYS A 1 366 ? -6.976 -22.223 51.553 1.00 91.25 366 LYS A C 1
ATOM 3022 O O . LYS A 1 366 ? -6.032 -22.262 50.767 1.00 91.25 366 LYS A O 1
ATOM 3027 N N . LEU A 1 367 ? -6.809 -22.263 52.869 1.00 92.62 367 LEU A N 1
ATOM 3028 C CA . LEU A 1 367 ? -5.522 -22.484 53.521 1.00 92.62 367 LEU A CA 1
ATOM 3029 C C . LEU A 1 367 ? -5.627 -23.743 54.375 1.00 92.62 367 LEU A C 1
ATOM 3031 O O . LEU A 1 367 ? -6.573 -23.878 55.147 1.00 92.62 367 LEU A O 1
ATOM 3035 N N . LEU A 1 368 ? -4.672 -24.653 54.219 1.00 94.62 368 LEU A N 1
ATOM 3036 C CA . LEU A 1 368 ? -4.533 -25.842 55.049 1.00 94.62 368 LEU A CA 1
ATOM 3037 C C . LEU A 1 368 ? -3.135 -25.870 55.660 1.00 94.62 368 LEU A C 1
ATOM 3039 O O . LEU A 1 368 ? -2.139 -25.722 54.953 1.00 94.62 368 LEU A O 1
ATOM 3043 N N . VAL A 1 369 ? -3.059 -26.093 56.969 1.00 94.31 369 VAL A N 1
ATOM 3044 C CA . VAL A 1 369 ? -1.797 -26.257 57.695 1.00 94.31 369 VAL A CA 1
ATOM 3045 C C . VAL A 1 369 ? -1.724 -27.693 58.193 1.00 94.31 369 VAL A C 1
ATOM 3047 O O . VAL A 1 369 ? -2.619 -28.149 58.896 1.00 94.31 369 VAL A O 1
ATOM 3050 N N . ASN A 1 370 ? -0.675 -28.413 57.797 1.00 93.88 370 ASN A N 1
ATOM 3051 C CA . ASN A 1 370 ? -0.461 -29.826 58.110 1.00 93.88 370 ASN A CA 1
ATOM 3052 C C . ASN A 1 370 ? -1.690 -30.727 57.861 1.00 93.88 370 ASN A C 1
ATOM 3054 O O . ASN A 1 370 ? -2.052 -31.515 58.740 1.00 93.88 370 ASN A O 1
ATOM 3058 N N . PRO A 1 371 ? -2.351 -30.641 56.688 1.00 94.38 371 PRO A N 1
ATOM 3059 C CA . PRO A 1 371 ? -3.503 -31.489 56.421 1.00 94.38 371 PRO A CA 1
ATOM 3060 C C . PRO A 1 371 ? -3.109 -32.970 56.390 1.00 94.38 371 PRO A C 1
ATOM 3062 O O . PRO A 1 371 ? -2.024 -33.345 55.939 1.00 94.38 371 PRO A O 1
ATOM 3065 N N . ALA A 1 372 ? -4.026 -33.831 56.830 1.00 91.56 372 ALA A N 1
ATOM 3066 C CA . ALA A 1 372 ? -3.911 -35.266 56.607 1.00 91.56 372 ALA A CA 1
ATOM 3067 C C . ALA A 1 372 ? -4.017 -35.589 55.103 1.00 91.56 372 ALA A C 1
ATOM 3069 O O . ALA A 1 372 ? -4.664 -34.862 54.354 1.00 91.56 372 ALA A O 1
ATOM 3070 N N . VAL A 1 373 ? -3.430 -36.707 54.665 1.00 84.81 373 VAL A N 1
ATOM 3071 C CA . VAL A 1 373 ? -3.306 -37.071 53.235 1.00 84.81 373 VAL A CA 1
ATOM 3072 C C . VAL A 1 373 ? -4.650 -37.068 52.490 1.00 84.81 373 VAL A C 1
ATOM 3074 O O . VAL A 1 373 ? -4.721 -36.613 51.358 1.00 84.81 373 VAL A O 1
ATOM 3077 N N . HIS A 1 374 ? -5.733 -37.501 53.138 1.00 84.75 374 HIS A N 1
ATOM 3078 C CA . HIS A 1 374 ? -7.077 -37.538 52.545 1.00 84.75 374 HIS A CA 1
ATOM 3079 C C . HIS A 1 374 ? -7.722 -36.151 52.369 1.00 84.75 374 HIS A C 1
ATOM 3081 O O . HIS A 1 374 ? -8.705 -36.013 51.651 1.00 84.75 374 HIS A O 1
ATOM 3087 N N . ALA A 1 375 ? -7.198 -35.112 53.024 1.00 84.38 375 ALA A N 1
ATOM 3088 C CA . ALA A 1 375 ? -7.690 -33.744 52.875 1.00 84.38 375 ALA A CA 1
ATOM 3089 C C . ALA A 1 375 ? -7.091 -33.025 51.649 1.00 84.38 375 ALA A C 1
ATOM 3091 O O . ALA A 1 375 ? -7.413 -31.858 51.422 1.00 84.38 375 ALA A O 1
ATOM 3092 N N . LEU A 1 376 ? -6.231 -33.706 50.880 1.00 86.06 376 LEU A N 1
ATOM 3093 C CA . LEU A 1 376 ? -5.618 -33.197 49.649 1.00 86.06 376 LEU A CA 1
ATOM 3094 C C . LEU A 1 376 ? -6.445 -33.495 48.388 1.00 86.06 376 LEU A C 1
ATOM 3096 O O . LEU A 1 376 ? -6.175 -32.923 47.332 1.00 86.06 376 LEU A O 1
ATOM 3100 N N . ASP A 1 377 ? -7.470 -34.343 48.490 1.00 82.19 377 ASP A N 1
ATOM 3101 C CA . ASP A 1 377 ? -8.317 -34.686 47.352 1.00 82.19 377 ASP A CA 1
ATOM 3102 C C . ASP A 1 377 ? -9.213 -33.495 46.959 1.00 82.19 377 ASP A C 1
ATOM 3104 O O . ASP A 1 377 ? -9.878 -32.884 47.799 1.00 82.19 377 ASP A O 1
ATOM 3108 N N . ASN A 1 378 ? -9.261 -33.178 45.659 1.00 79.38 378 ASN A N 1
ATOM 3109 C CA . ASN A 1 378 ? -10.090 -32.115 45.065 1.00 79.38 378 ASN A CA 1
ATOM 3110 C C . ASN A 1 378 ? -9.821 -30.688 45.585 1.00 79.38 378 ASN A C 1
ATOM 3112 O O . ASN A 1 378 ? -10.729 -29.851 45.615 1.00 79.38 378 ASN A O 1
ATOM 3116 N N . LEU A 1 379 ? -8.588 -30.379 45.988 1.00 85.38 379 LEU A N 1
ATOM 3117 C CA . LEU A 1 379 ? -8.221 -29.009 46.341 1.00 85.38 379 LEU A CA 1
ATOM 3118 C C . LEU A 1 379 ? -8.178 -28.120 45.098 1.00 85.38 379 LEU A C 1
ATOM 3120 O O . LEU A 1 379 ? -7.459 -28.406 44.155 1.00 85.38 379 LEU A O 1
ATOM 3124 N N . ILE A 1 380 ? -8.922 -27.017 45.108 1.00 84.00 380 ILE A N 1
ATOM 3125 C CA . ILE A 1 380 ? -8.926 -26.015 44.036 1.00 84.00 380 ILE A CA 1
ATOM 3126 C C . ILE A 1 380 ? -8.523 -24.692 44.675 1.00 84.00 380 ILE A C 1
ATOM 3128 O O . ILE A 1 380 ? -9.103 -24.305 45.691 1.00 84.00 380 ILE A O 1
ATOM 3132 N N . SER A 1 381 ? -7.518 -24.017 44.116 1.00 87.81 381 SER A N 1
ATOM 3133 C CA . SER A 1 381 ? -7.043 -22.713 44.612 1.00 87.81 381 SER A CA 1
ATOM 3134 C C . SER A 1 381 ? -6.744 -22.729 46.120 1.00 87.81 381 SER A C 1
ATOM 3136 O O . SER A 1 381 ? -7.308 -21.956 46.898 1.00 87.81 381 SER A O 1
ATOM 3138 N N . THR A 1 382 ? -5.903 -23.673 46.552 1.00 93.44 382 THR A N 1
ATOM 3139 C CA . THR A 1 382 ? -5.601 -23.917 47.974 1.00 93.44 382 THR A CA 1
ATOM 3140 C C . THR A 1 382 ? -4.102 -23.825 48.244 1.00 93.44 382 THR A C 1
ATOM 3142 O O . THR A 1 382 ? -3.315 -24.500 47.584 1.00 93.44 382 THR A O 1
ATOM 3145 N N . PHE A 1 383 ? -3.704 -23.042 49.250 1.00 94.88 383 PHE A N 1
ATOM 3146 C CA . PHE A 1 383 ? -2.354 -23.114 49.811 1.00 94.88 383 PHE A CA 1
ATOM 3147 C C . PHE A 1 383 ? -2.296 -24.196 50.885 1.00 94.88 383 PHE A C 1
ATOM 3149 O O . PHE A 1 383 ? -3.141 -24.243 51.782 1.00 94.88 383 PHE A O 1
ATOM 3156 N N . VAL A 1 384 ? -1.272 -25.038 50.812 1.00 96.19 384 VAL A N 1
ATOM 3157 C CA . VAL A 1 384 ? -1.000 -26.081 51.796 1.00 96.19 384 VAL A CA 1
ATOM 3158 C C . VAL A 1 384 ? 0.381 -25.856 52.392 1.00 96.19 384 VAL A C 1
ATOM 3160 O O . VAL A 1 384 ? 1.378 -25.825 51.673 1.00 96.19 384 VAL A O 1
ATOM 3163 N N . ILE A 1 385 ? 0.444 -25.698 53.711 1.00 95.88 385 ILE A N 1
ATOM 3164 C CA . ILE A 1 385 ? 1.695 -25.538 54.453 1.00 95.88 385 ILE A CA 1
ATOM 3165 C C . ILE A 1 385 ? 1.976 -26.825 55.214 1.00 95.88 385 ILE A C 1
ATOM 3167 O O . ILE A 1 385 ? 1.193 -27.226 56.072 1.00 95.88 385 ILE A O 1
ATOM 3171 N N . TYR A 1 386 ? 3.126 -27.436 54.945 1.00 94.31 386 TYR A N 1
ATOM 3172 C CA . TYR A 1 386 ? 3.657 -28.535 55.739 1.00 94.31 386 TYR A CA 1
ATOM 3173 C C . TYR A 1 386 ? 4.765 -28.008 56.637 1.00 94.31 386 TYR A C 1
ATOM 3175 O O . TYR A 1 386 ? 5.814 -27.566 56.166 1.00 94.31 386 TYR A O 1
ATOM 3183 N N . LYS A 1 387 ? 4.545 -28.086 57.942 1.00 91.88 387 LYS A N 1
ATOM 3184 C CA . LYS A 1 387 ? 5.509 -27.720 58.967 1.00 91.88 387 LYS A CA 1
ATOM 3185 C C . LYS A 1 387 ? 5.880 -28.959 59.763 1.00 91.88 387 LYS A C 1
ATOM 3187 O O . LYS A 1 387 ? 5.051 -29.554 60.444 1.00 91.88 387 LYS A O 1
ATOM 3192 N N . ASN A 1 388 ? 7.144 -29.353 59.663 1.00 88.88 388 ASN A N 1
ATOM 3193 C CA . ASN A 1 388 ? 7.696 -30.476 60.407 1.00 88.88 388 ASN A CA 1
ATOM 3194 C C . ASN A 1 388 ? 9.077 -30.112 60.975 1.00 88.88 388 ASN A C 1
ATOM 3196 O O . ASN A 1 388 ? 9.647 -29.069 60.664 1.00 88.88 388 ASN A O 1
ATOM 3200 N N . ARG A 1 389 ? 9.662 -31.004 61.785 1.00 83.38 389 ARG A N 1
ATOM 3201 C CA . ARG A 1 389 ? 11.005 -30.797 62.364 1.00 83.38 389 ARG A CA 1
ATOM 3202 C C . ARG A 1 389 ? 12.123 -30.641 61.320 1.00 83.38 389 ARG A C 1
ATOM 3204 O O . ARG A 1 389 ? 13.210 -30.202 61.670 1.00 83.38 389 ARG A O 1
ATOM 3211 N N . LYS A 1 390 ? 11.888 -31.040 60.065 1.00 84.75 390 LYS A N 1
ATOM 3212 C CA . LYS A 1 390 ? 12.859 -30.970 58.962 1.00 84.75 390 LYS A CA 1
ATOM 3213 C C . LYS A 1 390 ? 12.756 -29.671 58.157 1.00 84.75 390 LYS A C 1
ATOM 3215 O O . LYS A 1 390 ? 13.630 -29.426 57.334 1.00 84.75 390 LYS A O 1
ATOM 3220 N N . GLY A 1 391 ? 11.7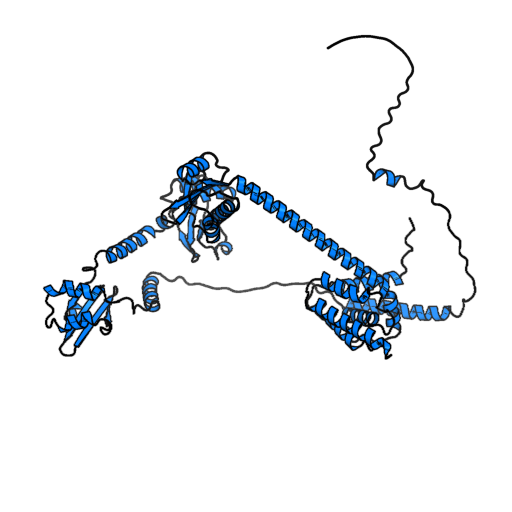26 -28.853 58.379 1.00 91.12 391 GLY A N 1
ATOM 3221 C CA . GLY A 1 391 ? 11.547 -27.576 57.698 1.00 91.12 391 GLY A CA 1
ATOM 3222 C C . GLY A 1 391 ? 10.087 -27.240 57.403 1.00 91.12 391 GLY A C 1
ATOM 3223 O O . GLY A 1 391 ? 9.155 -27.911 57.851 1.00 91.12 391 GLY A O 1
ATOM 3224 N N . ILE A 1 392 ? 9.915 -26.165 56.636 1.00 95.12 392 ILE A N 1
ATOM 3225 C CA . ILE A 1 392 ? 8.619 -25.652 56.197 1.00 95.12 392 ILE A CA 1
ATOM 3226 C C . ILE A 1 392 ? 8.554 -25.782 54.676 1.00 95.12 392 ILE A C 1
ATOM 3228 O O . ILE A 1 392 ? 9.462 -25.325 53.982 1.00 95.12 392 ILE A O 1
ATOM 3232 N N . ARG A 1 393 ? 7.483 -26.393 54.171 1.00 94.75 393 ARG A N 1
ATOM 3233 C CA . ARG A 1 393 ? 7.173 -26.512 52.743 1.00 94.75 393 ARG A CA 1
ATOM 3234 C C . ARG A 1 393 ? 5.830 -25.853 52.461 1.00 94.75 393 ARG A C 1
ATOM 3236 O O . ARG A 1 393 ? 4.885 -26.044 53.222 1.00 94.75 393 ARG A O 1
ATOM 3243 N N . LEU A 1 394 ? 5.749 -25.116 51.358 1.00 95.31 394 LEU A N 1
ATOM 3244 C CA . LEU A 1 394 ? 4.521 -24.498 50.871 1.00 95.31 394 LEU A CA 1
ATOM 3245 C C . LEU A 1 394 ? 4.175 -25.070 49.495 1.00 95.31 394 LEU A C 1
ATOM 3247 O O . LEU A 1 394 ? 5.015 -25.076 48.600 1.00 95.31 394 LEU A O 1
ATOM 3251 N N . GLU A 1 395 ? 2.936 -25.512 49.318 1.00 95.44 395 GLU A N 1
ATOM 3252 C CA . GLU A 1 395 ? 2.387 -25.955 48.037 1.00 95.44 395 GLU A CA 1
ATOM 3253 C C . GLU A 1 395 ? 1.161 -25.116 47.660 1.00 95.44 395 GLU A C 1
ATOM 3255 O O . GLU A 1 395 ? 0.369 -24.730 48.521 1.00 95.44 395 GLU A O 1
ATOM 3260 N N . TRP A 1 396 ? 0.990 -24.849 46.366 1.00 93.88 396 TRP A N 1
ATOM 3261 C CA . TRP A 1 396 ? -0.217 -24.251 45.798 1.00 93.88 396 TRP A CA 1
ATOM 3262 C C . TRP A 1 396 ? -0.913 -25.245 44.879 1.00 93.88 396 TRP A C 1
ATOM 3264 O O . TRP A 1 396 ? -0.304 -25.752 43.937 1.00 93.88 396 TRP A O 1
ATOM 3274 N N . TYR A 1 397 ? -2.188 -25.498 45.154 1.00 90.75 397 TYR A N 1
ATOM 3275 C CA . TYR A 1 397 ? -3.068 -26.313 44.328 1.00 90.75 397 TYR A CA 1
ATOM 3276 C C . TYR A 1 397 ? -3.846 -25.390 43.397 1.00 90.75 397 TYR A C 1
ATOM 3278 O O . TYR A 1 397 ? -4.582 -24.510 43.854 1.00 90.75 397 TYR A O 1
ATOM 3286 N N . ASP A 1 398 ? -3.644 -25.564 42.092 1.00 84.19 398 ASP A N 1
ATOM 3287 C CA . ASP A 1 398 ? -4.263 -24.730 41.064 1.00 84.19 398 ASP A CA 1
ATOM 3288 C C . ASP A 1 398 ? -5.770 -25.008 40.891 1.00 84.19 398 ASP A C 1
ATOM 3290 O O . ASP A 1 398 ? -6.396 -25.730 41.666 1.00 84.19 398 ASP A O 1
ATOM 3294 N N . ALA A 1 399 ? -6.391 -24.390 39.880 1.00 80.06 399 ALA A N 1
ATOM 3295 C CA . ALA A 1 399 ? -7.813 -24.588 39.598 1.00 80.06 399 ALA A CA 1
ATOM 3296 C C . ALA A 1 399 ? -8.160 -26.022 39.136 1.00 80.06 399 ALA A C 1
ATOM 3298 O O . ALA A 1 399 ? -9.335 -26.375 39.058 1.00 80.06 399 ALA A O 1
ATOM 3299 N N . PHE A 1 400 ? -7.148 -26.831 38.818 1.00 78.44 400 PHE A N 1
ATOM 3300 C CA . PHE A 1 400 ? -7.271 -28.197 38.318 1.00 78.44 400 PHE A CA 1
ATOM 3301 C C . PHE A 1 400 ? -6.862 -29.243 39.364 1.00 78.44 400 PHE A C 1
ATOM 3303 O O . PHE A 1 400 ? -6.896 -30.436 39.072 1.00 78.44 400 PHE A O 1
ATOM 3310 N N . GLY A 1 401 ? -6.482 -28.814 40.571 1.00 83.81 401 GLY A N 1
ATOM 3311 C CA . GLY A 1 401 ? -6.046 -29.694 41.651 1.00 83.81 401 GLY A CA 1
ATOM 3312 C C . GLY A 1 401 ? -4.610 -30.184 41.554 1.00 83.81 401 GLY A C 1
ATOM 3313 O O . GLY A 1 401 ? -4.232 -31.098 42.283 1.00 83.81 401 GLY A O 1
ATOM 3314 N N . ASN A 1 402 ? -3.781 -29.566 40.711 1.00 84.12 402 ASN A N 1
ATOM 3315 C CA . ASN A 1 402 ? -2.364 -29.904 40.655 1.00 84.12 402 ASN A CA 1
ATOM 3316 C C . ASN A 1 402 ? -1.597 -29.117 41.722 1.00 84.12 402 ASN A C 1
ATOM 3318 O O . ASN A 1 402 ? -1.500 -27.889 41.647 1.00 84.12 402 ASN A O 1
ATOM 3322 N N . GLY A 1 403 ? -1.030 -29.829 42.696 1.00 89.06 403 GLY A N 1
ATOM 3323 C CA . GLY A 1 403 ? -0.150 -29.259 43.713 1.00 89.06 403 GLY A CA 1
ATOM 3324 C C . GLY A 1 403 ? 1.230 -28.919 43.149 1.00 89.06 403 GLY A C 1
ATOM 3325 O O . GLY A 1 403 ? 1.859 -29.734 42.471 1.00 89.06 403 GLY A O 1
ATOM 3326 N N . ARG A 1 404 ? 1.716 -27.708 43.426 1.00 89.19 404 ARG A N 1
ATOM 3327 C CA . ARG A 1 404 ? 3.052 -27.244 43.032 1.00 89.19 404 ARG A CA 1
ATOM 3328 C C . ARG A 1 404 ? 3.778 -26.656 44.233 1.00 89.19 404 ARG A C 1
ATOM 3330 O O . ARG A 1 404 ? 3.262 -25.750 44.880 1.00 89.19 404 ARG A O 1
ATOM 3337 N N . GLU A 1 405 ? 4.984 -27.145 44.506 1.00 93.69 405 GLU A N 1
ATOM 3338 C CA . GLU A 1 405 ? 5.835 -26.612 45.575 1.00 93.69 405 GLU A CA 1
ATOM 3339 C C . GLU A 1 405 ? 6.333 -25.201 45.219 1.00 93.69 405 GLU A C 1
ATOM 3341 O O . GLU A 1 405 ? 6.822 -24.950 44.111 1.00 93.69 405 GLU A O 1
ATOM 3346 N N . ILE A 1 406 ? 6.194 -24.278 46.170 1.00 91.69 406 ILE A N 1
ATOM 3347 C CA . ILE A 1 406 ? 6.623 -22.885 46.072 1.00 91.69 406 ILE A CA 1
ATOM 3348 C C . ILE A 1 406 ? 7.908 -22.721 46.879 1.00 91.69 406 ILE A C 1
ATOM 3350 O O . ILE A 1 406 ? 7.944 -23.007 48.076 1.00 91.69 406 ILE A O 1
ATOM 3354 N N . SER A 1 407 ? 8.960 -22.217 46.226 1.00 92.44 407 SER A N 1
ATOM 3355 C CA . SER A 1 407 ? 10.189 -21.852 46.932 1.00 92.44 407 SER A CA 1
ATOM 3356 C C . SER A 1 407 ? 9.919 -20.666 47.851 1.00 92.44 407 SER A C 1
ATOM 3358 O O . SER A 1 407 ? 9.451 -19.619 47.404 1.00 92.44 407 SER A O 1
ATOM 3360 N N . LEU A 1 408 ? 10.227 -20.834 49.136 1.00 92.81 408 LEU A N 1
ATOM 3361 C CA . LEU A 1 408 ? 10.088 -19.779 50.135 1.00 92.81 408 LEU A CA 1
ATOM 3362 C C . LEU A 1 408 ? 11.287 -18.820 50.157 1.00 92.81 408 LEU A C 1
ATOM 3364 O O . LEU A 1 408 ? 11.171 -17.757 50.756 1.00 92.81 408 LEU A O 1
ATOM 3368 N N . GLU A 1 409 ? 12.405 -19.159 49.503 1.00 92.62 409 GLU A N 1
ATOM 3369 C CA . GLU A 1 409 ? 13.645 -18.358 49.496 1.00 92.62 409 GLU A CA 1
ATOM 3370 C C . GLU A 1 409 ? 13.444 -16.868 49.153 1.00 92.62 409 GLU A C 1
ATOM 3372 O O . GLU A 1 409 ? 14.090 -16.041 49.788 1.00 92.62 409 GLU A O 1
ATOM 3377 N N . PRO A 1 410 ? 12.543 -16.474 48.229 1.00 92.06 410 PRO A N 1
ATOM 3378 C CA . PRO A 1 410 ? 12.308 -15.059 47.923 1.00 92.06 410 PRO A CA 1
ATOM 3379 C C . PRO A 1 410 ? 11.478 -14.305 48.979 1.00 92.06 410 PRO A C 1
ATOM 3381 O O . PRO A 1 410 ? 11.286 -13.095 48.857 1.00 92.06 410 PRO A O 1
ATOM 3384 N N . TYR A 1 411 ? 10.929 -15.000 49.982 1.00 93.94 411 TYR A N 1
ATOM 3385 C CA . TYR A 1 411 ? 9.906 -14.491 50.899 1.00 93.94 411 TYR A CA 1
ATOM 3386 C C . TYR A 1 411 ? 10.388 -14.482 52.359 1.00 93.94 411 TYR A C 1
ATOM 3388 O O . TYR A 1 411 ? 9.762 -15.073 53.243 1.00 93.94 411 TYR A O 1
ATOM 3396 N N . ASP A 1 412 ? 11.473 -13.754 52.639 1.00 92.38 412 ASP A N 1
ATOM 3397 C CA . ASP A 1 412 ? 12.112 -13.677 53.968 1.00 92.38 412 ASP A CA 1
ATOM 3398 C C . ASP A 1 412 ? 11.145 -13.318 55.108 1.00 92.38 412 ASP A C 1
ATOM 3400 O O . ASP A 1 412 ? 11.241 -13.857 56.215 1.00 92.38 412 ASP A O 1
ATOM 3404 N N . LYS A 1 413 ? 10.181 -12.427 54.841 1.00 92.81 413 LYS A N 1
ATOM 3405 C CA . LYS A 1 413 ? 9.154 -12.025 55.817 1.00 92.81 413 LYS A CA 1
ATOM 3406 C C . LYS A 1 413 ? 8.240 -13.188 56.196 1.00 92.81 413 LYS A C 1
ATOM 3408 O O . LYS A 1 413 ? 8.001 -13.402 57.381 1.00 92.81 413 LYS A O 1
ATOM 3413 N N . LEU A 1 414 ? 7.787 -13.963 55.211 1.00 94.44 414 LEU A N 1
ATOM 3414 C CA . LEU A 1 414 ? 6.938 -15.129 55.437 1.00 94.44 414 LEU A CA 1
ATOM 3415 C C . LEU A 1 414 ? 7.715 -16.246 56.140 1.00 94.44 414 LEU A C 1
ATOM 3417 O O . LEU A 1 414 ? 7.197 -16.842 57.078 1.00 94.44 414 LEU A O 1
ATOM 3421 N N . ILE A 1 415 ? 8.971 -16.495 55.749 1.00 94.88 415 ILE A N 1
ATOM 3422 C CA . ILE A 1 415 ? 9.835 -17.463 56.443 1.00 94.88 415 ILE A CA 1
ATOM 3423 C C . ILE A 1 415 ? 10.009 -17.071 57.912 1.00 94.88 415 ILE A C 1
ATOM 3425 O O . ILE A 1 415 ? 9.884 -17.918 58.795 1.00 94.88 415 ILE A O 1
ATOM 3429 N N . SER A 1 416 ? 10.313 -15.800 58.179 1.00 94.44 416 SER A N 1
ATOM 3430 C CA . SER A 1 416 ? 10.525 -15.302 59.541 1.00 94.44 416 SER A CA 1
ATOM 3431 C C . SER A 1 416 ? 9.255 -15.429 60.381 1.00 94.44 416 SER A C 1
ATOM 3433 O O . SER A 1 416 ? 9.314 -15.906 61.512 1.00 94.44 416 SER A O 1
ATOM 3435 N N . TRP A 1 417 ? 8.102 -15.092 59.798 1.00 95.75 417 TRP A N 1
ATOM 3436 C CA . TRP A 1 417 ? 6.801 -15.231 60.445 1.00 95.75 417 TRP A CA 1
ATOM 3437 C C . TRP A 1 417 ? 6.457 -16.702 60.742 1.00 95.75 417 TRP A C 1
ATOM 3439 O O . TRP A 1 417 ? 6.111 -17.036 61.875 1.00 95.75 417 TRP A O 1
ATOM 3449 N N . LEU A 1 418 ? 6.650 -17.608 59.773 1.00 94.69 418 LEU A N 1
ATOM 3450 C CA . LEU A 1 418 ? 6.384 -19.047 59.930 1.00 94.69 418 LEU A CA 1
ATOM 3451 C C . LEU A 1 418 ? 7.333 -19.723 60.931 1.00 94.69 418 LEU A C 1
ATOM 3453 O O . LEU A 1 418 ? 6.970 -20.737 61.530 1.00 94.69 418 LEU A O 1
ATOM 3457 N N . LYS A 1 419 ? 8.548 -19.191 61.116 1.00 93.50 419 LYS A N 1
ATOM 3458 C CA . LYS A 1 419 ? 9.488 -19.646 62.153 1.00 93.50 419 LYS A CA 1
ATOM 3459 C C . LYS A 1 419 ? 9.090 -19.169 63.549 1.00 93.50 419 LYS A C 1
ATOM 3461 O O . LYS A 1 419 ? 9.309 -19.914 64.497 1.00 93.50 419 LYS A O 1
ATOM 3466 N N . ALA A 1 420 ? 8.516 -17.972 63.669 1.00 94.38 420 ALA A N 1
ATOM 3467 C CA . ALA A 1 420 ? 8.090 -17.408 64.948 1.00 94.38 420 ALA A CA 1
ATOM 3468 C C . ALA A 1 420 ? 6.844 -18.101 65.533 1.00 94.38 420 ALA A C 1
ATOM 3470 O O . ALA A 1 420 ? 6.738 -18.222 66.748 1.00 94.38 420 ALA A O 1
ATOM 3471 N N . HIS A 1 421 ? 5.938 -18.599 64.685 1.00 93.06 421 HIS A N 1
ATOM 3472 C CA . HIS A 1 421 ? 4.693 -19.251 65.112 1.00 93.06 421 HIS A CA 1
ATOM 3473 C C . HIS A 1 421 ? 4.842 -20.771 65.073 1.00 93.06 421 HIS A C 1
ATOM 3475 O O . HIS A 1 421 ? 4.546 -21.380 64.045 1.00 93.06 421 HIS A O 1
ATOM 3481 N N . GLU A 1 422 ? 5.384 -21.385 66.138 1.00 87.19 422 GLU A N 1
ATOM 3482 C CA . GLU A 1 422 ? 5.656 -22.836 66.205 1.00 87.19 422 GLU A CA 1
ATOM 3483 C C . GLU A 1 422 ? 4.410 -23.664 65.861 1.00 87.19 422 GLU A C 1
ATOM 3485 O O . GLU A 1 422 ? 4.464 -24.445 64.906 1.00 87.19 422 GLU A O 1
ATOM 3490 N N . ASP A 1 423 ? 3.290 -23.343 66.507 1.00 91.06 423 ASP A N 1
ATOM 3491 C CA . ASP A 1 423 ? 1.952 -23.847 66.210 1.00 91.06 423 ASP A CA 1
ATOM 3492 C C . ASP A 1 423 ? 1.108 -22.712 65.612 1.00 91.06 423 ASP A C 1
ATOM 3494 O O . ASP A 1 423 ? 0.903 -21.689 66.258 1.00 91.06 423 ASP A O 1
ATOM 3498 N N . ILE A 1 424 ? 0.658 -22.870 64.362 1.00 92.12 424 ILE A N 1
ATOM 3499 C CA . ILE A 1 424 ? -0.170 -21.868 63.671 1.00 92.12 424 ILE A CA 1
ATOM 3500 C C . ILE A 1 424 ? -1.624 -22.110 64.074 1.00 92.12 424 ILE A C 1
ATOM 3502 O O . ILE A 1 424 ? -2.224 -23.098 63.634 1.00 92.12 424 ILE A O 1
ATOM 3506 N N . ALA A 1 425 ? -2.173 -21.227 64.901 1.00 92.25 425 ALA A N 1
ATOM 3507 C CA . ALA A 1 425 ? -3.553 -21.303 65.358 1.00 92.25 425 ALA A CA 1
ATOM 3508 C C . ALA A 1 425 ? -4.511 -20.640 64.346 1.00 92.25 425 ALA A C 1
ATOM 3510 O O . ALA A 1 425 ? -4.079 -19.972 63.402 1.00 92.25 425 ALA A O 1
ATOM 3511 N N . GLU A 1 426 ? -5.824 -20.843 64.496 1.00 88.44 426 GLU A N 1
ATOM 3512 C CA . GLU A 1 426 ? -6.816 -20.252 63.578 1.00 88.44 426 GLU A CA 1
ATOM 3513 C C . GLU A 1 426 ? -6.817 -18.716 63.645 1.00 88.44 426 GLU A C 1
ATOM 3515 O O . GLU A 1 426 ? -7.103 -18.046 62.650 1.00 88.44 426 GLU A O 1
ATOM 3520 N N . GLU A 1 427 ? -6.430 -18.150 64.789 1.00 91.00 427 GLU A N 1
ATOM 3521 C CA . GLU A 1 427 ? -6.288 -16.711 65.012 1.00 91.00 427 GLU A CA 1
ATOM 3522 C C . GLU A 1 427 ? -5.203 -16.083 64.124 1.00 91.00 427 GLU A C 1
ATOM 3524 O O . GLU A 1 427 ? -5.310 -14.911 63.758 1.00 91.00 427 GLU A O 1
ATOM 3529 N N . ASP A 1 428 ? -4.207 -16.871 63.712 1.00 92.31 428 ASP A N 1
ATOM 3530 C CA . ASP A 1 428 ? -3.078 -16.420 62.895 1.00 92.31 428 ASP A CA 1
ATOM 3531 C C . ASP A 1 428 ? -3.400 -16.424 61.387 1.00 92.31 428 ASP A C 1
ATOM 3533 O O . ASP A 1 428 ? -2.661 -15.874 60.560 1.00 92.31 428 ASP A O 1
ATOM 3537 N N . TYR A 1 429 ? -4.517 -17.046 60.989 1.00 92.44 429 TYR A N 1
ATOM 3538 C CA . TYR A 1 429 ? -4.874 -17.249 59.581 1.00 92.44 429 TYR A CA 1
ATOM 3539 C C . TYR A 1 429 ? -5.054 -15.948 58.787 1.00 92.44 429 TYR A C 1
ATOM 3541 O O . TYR A 1 429 ? -4.642 -15.929 57.625 1.00 92.44 429 TYR A O 1
ATOM 3549 N N . PRO A 1 430 ? -5.643 -14.862 59.325 1.00 88.94 430 PRO A N 1
ATOM 3550 C CA . PRO A 1 430 ? -5.784 -13.611 58.584 1.00 88.94 430 PRO A CA 1
ATOM 3551 C C . PRO A 1 430 ? -4.434 -12.999 58.196 1.00 88.94 430 PRO A C 1
ATOM 3553 O O . PRO A 1 430 ? -4.254 -12.592 57.046 1.00 88.94 430 PRO A O 1
ATOM 3556 N N . GLU A 1 431 ? -3.473 -12.981 59.124 1.00 89.38 431 GLU A N 1
ATOM 3557 C CA . GLU A 1 431 ? -2.135 -12.437 58.876 1.00 89.38 431 GLU A CA 1
ATOM 3558 C C . GLU A 1 431 ? -1.360 -13.331 57.901 1.00 89.38 431 GLU A C 1
ATOM 3560 O O . GLU A 1 431 ? -0.791 -12.847 56.918 1.00 89.38 431 GLU A O 1
ATOM 3565 N N . LEU A 1 432 ? -1.423 -14.651 58.094 1.00 92.62 432 LEU A N 1
ATOM 3566 C CA . LEU A 1 432 ? -0.805 -15.615 57.190 1.00 92.62 432 LEU A CA 1
ATOM 3567 C C . LEU A 1 432 ? -1.370 -15.510 55.768 1.00 92.62 432 LEU A C 1
ATOM 3569 O O . LEU A 1 432 ? -0.613 -15.460 54.800 1.00 92.62 432 LEU A O 1
ATOM 3573 N N . LYS A 1 433 ? -2.693 -15.399 55.617 1.00 91.88 433 LYS A N 1
ATOM 3574 C CA . LYS A 1 433 ? -3.339 -15.182 54.314 1.00 91.88 433 LYS A CA 1
ATOM 3575 C C . LYS A 1 433 ? -2.874 -13.887 53.649 1.00 91.88 433 LYS A C 1
ATOM 3577 O O . LYS A 1 433 ? -2.661 -13.874 52.439 1.00 91.88 433 LYS A O 1
ATOM 3582 N N . GLN A 1 434 ? -2.665 -12.819 54.416 1.00 86.62 434 GLN A N 1
ATOM 3583 C CA . GLN A 1 434 ? -2.140 -11.561 53.885 1.00 86.62 434 GLN A CA 1
ATOM 3584 C C . GLN A 1 434 ? -0.710 -11.710 53.342 1.00 86.62 434 GLN A C 1
ATOM 3586 O O . GLN A 1 434 ? -0.389 -11.154 52.291 1.00 86.62 434 GLN A O 1
ATOM 3591 N N . GLN A 1 435 ? 0.135 -12.497 54.012 1.00 89.19 435 GLN A N 1
ATOM 3592 C CA . GLN A 1 435 ? 1.482 -12.805 53.522 1.00 89.19 435 GLN A CA 1
ATOM 3593 C C . GLN A 1 435 ? 1.440 -13.707 52.276 1.00 89.19 435 GLN A C 1
ATOM 3595 O O . GLN A 1 435 ? 2.173 -13.465 51.318 1.00 89.19 435 GLN A O 1
ATOM 3600 N N . LEU A 1 436 ? 0.544 -14.702 52.246 1.00 91.19 436 LEU A N 1
ATOM 3601 C CA . LEU A 1 436 ? 0.361 -15.608 51.103 1.00 91.19 436 LEU A CA 1
ATOM 3602 C C . LEU A 1 436 ? -0.152 -14.887 49.845 1.00 91.19 436 LEU A C 1
ATOM 3604 O O . LEU A 1 436 ? 0.187 -15.287 48.737 1.00 91.19 436 LEU A O 1
ATOM 3608 N N . LEU A 1 437 ? -0.897 -13.785 49.992 1.00 85.81 437 LEU A N 1
ATOM 3609 C CA . LEU A 1 437 ? -1.312 -12.942 48.861 1.00 85.81 437 LEU A CA 1
ATOM 3610 C C . LEU A 1 437 ? -0.151 -12.267 48.131 1.00 85.81 437 LEU A C 1
ATOM 3612 O O . LEU A 1 437 ? -0.292 -11.897 46.967 1.00 85.81 437 LEU A O 1
ATOM 3616 N N . CYS A 1 438 ? 0.981 -12.085 48.808 1.00 84.25 438 CYS A N 1
ATOM 3617 C CA . CYS A 1 438 ? 2.178 -11.504 48.208 1.00 84.25 438 CYS A CA 1
ATOM 3618 C C . CYS A 1 438 ? 3.006 -12.542 47.435 1.00 84.25 438 CYS A C 1
ATOM 3620 O O . CYS A 1 438 ? 4.012 -12.184 46.820 1.00 84.25 438 CYS A O 1
ATOM 3622 N N . ILE A 1 439 ? 2.616 -13.820 47.481 1.00 87.19 439 ILE A N 1
ATOM 3623 C CA . ILE A 1 439 ? 3.320 -14.893 46.789 1.00 87.19 439 ILE A CA 1
ATOM 3624 C C . ILE A 1 439 ? 2.919 -14.911 45.324 1.00 87.19 439 ILE A C 1
ATOM 3626 O O . ILE A 1 439 ? 1.743 -14.926 44.961 1.00 87.19 439 ILE A O 1
ATOM 3630 N N . ASP A 1 440 ? 3.935 -14.960 44.473 1.00 82.31 440 ASP A N 1
ATOM 3631 C CA . ASP A 1 440 ? 3.767 -15.020 43.037 1.00 82.31 440 ASP A CA 1
ATOM 3632 C C . ASP A 1 440 ? 3.482 -16.465 42.612 1.00 82.31 440 ASP A C 1
ATOM 3634 O O . ASP A 1 440 ? 4.382 -17.281 42.407 1.00 82.31 440 ASP A O 1
ATOM 3638 N N . THR A 1 441 ? 2.198 -16.788 42.476 1.00 81.44 441 THR A N 1
ATOM 3639 C CA . THR A 1 441 ? 1.734 -18.079 41.950 1.00 81.44 441 THR A CA 1
ATOM 364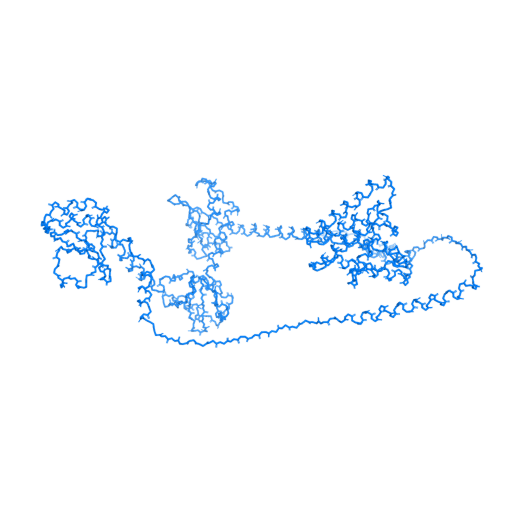0 C C . THR A 1 441 ? 1.821 -18.158 40.420 1.00 81.44 441 THR A C 1
ATOM 3642 O O . THR A 1 441 ? 1.617 -19.229 39.845 1.00 81.44 441 THR A O 1
ATOM 3645 N N . SER A 1 442 ? 2.156 -17.052 39.740 1.00 63.12 442 SER A N 1
ATOM 3646 C CA . SER A 1 442 ? 2.171 -16.958 38.276 1.00 63.12 442 SER A CA 1
ATOM 3647 C C . SER A 1 442 ? 3.474 -17.452 37.643 1.00 63.12 442 SER A C 1
ATOM 3649 O O . SER A 1 442 ? 3.466 -17.887 36.490 1.00 63.12 442 SER A O 1
ATOM 3651 N N . GLN A 1 443 ? 4.578 -17.487 38.400 1.00 55.00 443 GLN A N 1
ATOM 3652 C CA . GLN A 1 443 ? 5.925 -17.753 37.871 1.00 55.00 443 GLN A CA 1
ATOM 3653 C C . GLN A 1 443 ? 6.171 -19.154 37.294 1.00 55.00 443 GLN A C 1
ATOM 3655 O O . GLN A 1 443 ? 7.264 -19.416 36.794 1.00 55.00 443 GLN A O 1
ATOM 3660 N N . ARG A 1 444 ? 5.199 -20.073 37.319 1.00 51.38 444 ARG A N 1
ATOM 3661 C CA . ARG A 1 444 ? 5.408 -21.435 36.797 1.00 51.38 444 ARG A CA 1
ATOM 3662 C C . ARG A 1 444 ? 4.279 -22.019 35.971 1.00 51.38 444 ARG A C 1
ATOM 3664 O O . ARG A 1 444 ? 4.407 -23.168 35.550 1.00 51.38 444 ARG A O 1
ATOM 3671 N N . ILE A 1 445 ? 3.211 -21.279 35.678 1.00 51.19 445 ILE A N 1
ATOM 3672 C CA . ILE A 1 445 ? 2.289 -21.732 34.632 1.00 51.19 445 ILE A CA 1
ATOM 3673 C C . ILE A 1 445 ? 3.026 -21.529 33.309 1.00 51.19 445 ILE A C 1
ATOM 3675 O O . ILE A 1 445 ? 2.992 -20.447 32.725 1.00 51.19 445 ILE A O 1
ATOM 3679 N N . ASN A 1 446 ? 3.766 -22.553 32.874 1.00 50.56 446 ASN A N 1
ATOM 3680 C CA . ASN A 1 446 ? 4.362 -22.558 31.553 1.00 50.56 446 ASN A CA 1
ATOM 3681 C C . ASN A 1 446 ? 3.212 -22.315 30.572 1.00 50.56 446 ASN A C 1
ATOM 3683 O O . ASN A 1 446 ? 2.255 -23.088 30.515 1.00 50.56 446 ASN A O 1
ATOM 3687 N N . ARG A 1 447 ? 3.268 -21.188 29.860 1.00 47.69 447 ARG A N 1
ATOM 3688 C CA . ARG A 1 447 ? 2.201 -20.742 28.963 1.00 47.69 447 ARG A CA 1
ATOM 3689 C C . ARG A 1 447 ? 1.872 -21.817 27.923 1.00 47.69 447 ARG A C 1
ATOM 3691 O O . ARG A 1 447 ? 0.712 -21.942 27.540 1.00 47.69 447 ARG A O 1
ATOM 3698 N N . ASP A 1 448 ? 2.863 -22.627 27.552 1.00 56.72 448 ASP A N 1
ATOM 3699 C CA . ASP A 1 448 ? 2.711 -23.764 26.646 1.00 56.72 448 ASP A CA 1
ATOM 3700 C C . ASP A 1 448 ? 1.992 -24.949 27.307 1.00 56.72 448 ASP A C 1
ATOM 3702 O O . ASP A 1 448 ? 1.189 -25.619 26.665 1.00 56.72 448 ASP A O 1
ATOM 3706 N N . GLU A 1 449 ? 2.207 -25.180 28.603 1.00 55.47 449 GLU A N 1
ATOM 3707 C CA . GLU A 1 449 ? 1.521 -26.223 29.376 1.00 55.47 449 GLU A CA 1
ATOM 3708 C C . GLU A 1 449 ? 0.052 -25.857 29.623 1.00 55.47 449 GLU A C 1
ATOM 3710 O O . GLU A 1 449 ? -0.830 -26.686 29.409 1.00 55.47 449 GLU A O 1
ATOM 3715 N N . PHE A 1 450 ? -0.232 -24.595 29.964 1.00 51.91 450 PHE A N 1
ATOM 3716 C CA . PHE A 1 450 ? -1.605 -24.092 30.066 1.00 51.91 450 PHE A CA 1
ATOM 3717 C C . PHE A 1 450 ? -2.331 -24.156 28.725 1.00 51.91 450 PHE A C 1
ATOM 3719 O O . PHE A 1 450 ? -3.477 -24.596 28.661 1.00 51.91 450 PHE A O 1
ATOM 3726 N N . LYS A 1 451 ? -1.656 -23.766 27.637 1.00 55.12 451 LYS A N 1
ATOM 3727 C CA . LYS A 1 451 ? -2.206 -23.874 26.285 1.00 55.12 451 LYS A CA 1
ATOM 3728 C C . LYS A 1 451 ? -2.514 -25.331 25.932 1.00 55.12 451 LYS A C 1
ATOM 3730 O O . LYS A 1 451 ? -3.600 -25.601 25.438 1.00 55.12 451 LYS A O 1
ATOM 3735 N N . LYS A 1 452 ? -1.621 -26.266 26.268 1.00 66.31 452 LYS A N 1
ATOM 3736 C CA . LYS A 1 452 ? -1.809 -27.704 26.037 1.00 66.31 452 LYS A CA 1
ATOM 3737 C C . LYS A 1 452 ? -2.967 -28.290 26.852 1.00 66.31 452 LYS A C 1
ATOM 3739 O O . LYS A 1 452 ? -3.751 -29.060 26.311 1.00 66.31 452 LYS A O 1
ATOM 3744 N N . GLN A 1 453 ? -3.116 -27.899 28.118 1.00 54.00 453 GLN A N 1
ATOM 3745 C CA . GLN A 1 453 ? -4.237 -28.327 28.967 1.00 54.00 453 GLN A CA 1
ATOM 3746 C C . GLN A 1 453 ? -5.575 -27.743 28.487 1.00 54.00 453 GLN A C 1
ATOM 3748 O O . GLN A 1 453 ? -6.588 -28.444 28.465 1.00 54.00 453 GLN A O 1
ATOM 3753 N N . LEU A 1 454 ? -5.578 -26.482 28.041 1.00 49.66 454 LEU A N 1
ATOM 3754 C CA . LEU A 1 454 ? -6.742 -25.844 27.425 1.00 49.66 454 LEU A CA 1
ATOM 3755 C C . LEU A 1 454 ? -7.121 -26.546 26.110 1.00 49.66 454 LEU A C 1
ATOM 3757 O O . LEU A 1 454 ? -8.292 -26.847 25.889 1.00 49.66 454 LEU A O 1
ATOM 3761 N N . GLU A 1 455 ? -6.135 -26.854 25.266 1.00 57.34 455 GLU A N 1
ATOM 3762 C CA . GLU A 1 455 ? -6.313 -27.617 24.028 1.00 57.34 455 GLU A CA 1
ATOM 3763 C C . GLU A 1 455 ? -6.859 -29.024 24.309 1.00 57.34 455 GLU A C 1
ATOM 3765 O O . GLU A 1 455 ? -7.825 -29.427 23.670 1.00 57.34 455 GLU A O 1
ATOM 3770 N N . GLU A 1 456 ? -6.344 -29.749 25.306 1.00 57.50 456 GLU A N 1
ATOM 3771 C CA . GLU A 1 456 ? -6.882 -31.057 25.713 1.00 57.50 456 GLU A CA 1
ATOM 3772 C C . GLU A 1 456 ? -8.340 -30.983 26.181 1.00 57.50 456 GLU A C 1
ATOM 3774 O O . GLU A 1 456 ? -9.143 -31.861 25.852 1.00 57.50 456 GLU A O 1
ATOM 3779 N N . CYS A 1 457 ? -8.709 -29.933 26.917 1.00 47.53 457 CYS A N 1
ATOM 3780 C CA . CYS A 1 457 ? -10.089 -29.721 27.355 1.00 47.53 457 CYS A CA 1
ATOM 3781 C C . CYS A 1 457 ? -11.023 -29.416 26.175 1.00 47.53 457 CYS A C 1
ATOM 3783 O O . CYS A 1 457 ? -12.152 -29.903 26.138 1.00 47.53 457 CYS A O 1
ATOM 3785 N N . LEU A 1 458 ? -10.548 -28.650 25.191 1.00 46.12 458 LEU A N 1
ATOM 3786 C CA . LEU A 1 458 ? -11.315 -28.289 23.997 1.00 46.12 458 LEU A CA 1
ATOM 3787 C C . LEU A 1 458 ? -11.417 -29.447 22.989 1.00 46.12 458 LEU A C 1
ATOM 3789 O O . LEU A 1 458 ? -12.441 -29.592 22.317 1.00 46.12 458 LEU A O 1
ATOM 3793 N N . LEU A 1 459 ? -10.391 -30.298 22.903 1.00 50.03 459 LEU A N 1
ATOM 3794 C CA . LEU A 1 459 ? -10.340 -31.457 22.006 1.00 50.03 459 LEU A CA 1
ATOM 3795 C C . LEU A 1 459 ? -11.205 -32.623 22.496 1.00 50.03 459 LEU A C 1
ATOM 3797 O O . LEU A 1 459 ? -11.812 -33.307 21.674 1.00 50.03 459 LEU A O 1
ATOM 3801 N N . LYS A 1 460 ? -11.349 -32.812 23.815 1.00 47.06 460 LYS A N 1
ATOM 3802 C CA . LYS A 1 460 ? -12.269 -33.814 24.389 1.00 47.06 460 LYS A CA 1
ATOM 3803 C C . LYS A 1 460 ? -13.751 -33.539 24.075 1.00 47.06 460 LYS A C 1
ATOM 3805 O O . LYS A 1 460 ? -14.582 -34.413 24.299 1.00 47.06 460 LYS A O 1
ATOM 3810 N N . GLY A 1 461 ? -14.084 -32.362 23.532 1.00 33.81 461 GLY A N 1
ATOM 3811 C CA . GLY A 1 461 ? -15.450 -31.943 23.206 1.00 33.81 461 GLY A CA 1
ATOM 3812 C C . GLY A 1 461 ? -15.884 -32.044 21.735 1.00 33.81 461 GLY A C 1
ATOM 3813 O O . GLY A 1 461 ? -16.999 -31.619 21.440 1.00 33.81 461 GLY A O 1
ATOM 3814 N N . ARG A 1 462 ? -15.068 -32.552 20.791 1.00 34.47 462 ARG A N 1
ATOM 3815 C CA . ARG A 1 462 ? -15.449 -32.603 19.356 1.00 34.47 462 ARG A CA 1
ATOM 3816 C C . ARG A 1 462 ? -15.379 -34.016 18.745 1.00 34.47 462 ARG A C 1
ATOM 3818 O O . ARG A 1 462 ? -14.326 -34.645 18.824 1.00 34.47 462 ARG A O 1
ATOM 3825 N N . PRO A 1 463 ? -16.440 -34.498 18.065 1.00 34.09 463 PRO A N 1
ATOM 3826 C CA . PRO A 1 463 ? -16.373 -35.693 17.222 1.00 34.09 463 PRO A CA 1
ATOM 3827 C C . PRO A 1 463 ? -15.641 -35.389 15.900 1.00 34.09 463 PRO A C 1
ATOM 3829 O O . PRO A 1 463 ? -15.891 -34.367 15.261 1.00 34.09 463 PRO A O 1
ATOM 3832 N N . GLN A 1 464 ? -14.708 -36.261 15.500 1.00 30.77 464 GLN A N 1
ATOM 3833 C CA . GLN A 1 464 ? -13.882 -36.092 14.296 1.00 30.77 464 GLN A CA 1
ATOM 3834 C C . GLN A 1 464 ? -14.645 -36.452 13.009 1.00 30.77 464 GLN A C 1
ATOM 3836 O O . GLN A 1 464 ? -15.241 -37.523 12.919 1.00 30.77 464 GLN A O 1
ATOM 3841 N N . VAL A 1 465 ? -14.550 -35.591 11.988 1.00 31.45 465 VAL A N 1
ATOM 3842 C CA . VAL A 1 465 ? -14.946 -35.882 10.599 1.00 31.45 465 VAL A CA 1
ATOM 3843 C C . VAL A 1 465 ? -13.699 -35.850 9.708 1.00 31.45 465 VAL A C 1
ATOM 3845 O O . VAL A 1 465 ? -12.873 -34.942 9.798 1.00 31.45 465 VAL A O 1
ATOM 3848 N N . VAL A 1 466 ? -13.576 -36.892 8.887 1.00 32.69 466 VAL A N 1
ATOM 3849 C CA . VAL A 1 466 ? -12.449 -37.254 8.013 1.00 32.69 466 VAL A CA 1
ATOM 3850 C C . VAL A 1 466 ? -12.354 -36.323 6.791 1.00 32.69 466 VAL A C 1
ATOM 3852 O O . VAL A 1 466 ? -13.372 -35.954 6.212 1.00 32.69 466 VAL A O 1
ATOM 3855 N N . LYS A 1 467 ? -11.125 -35.962 6.390 1.00 33.22 467 LYS A N 1
ATOM 3856 C CA . LYS A 1 467 ? -10.798 -35.225 5.152 1.00 33.22 467 LYS A CA 1
ATOM 3857 C C . LYS A 1 467 ? -10.311 -36.181 4.056 1.00 33.22 467 LYS A C 1
ATOM 3859 O O . LYS A 1 467 ? -9.535 -37.082 4.356 1.00 33.22 467 LYS A O 1
ATOM 3864 N N . GLU A 1 468 ? -10.653 -35.890 2.800 1.00 29.50 468 GLU A N 1
ATOM 3865 C CA . GLU A 1 468 ? -9.965 -36.406 1.605 1.00 29.50 468 GLU A CA 1
ATOM 3866 C C . GLU A 1 468 ? -9.410 -35.255 0.743 1.00 29.50 468 GLU A C 1
ATOM 3868 O O . GLU A 1 468 ? -10.049 -34.214 0.576 1.00 29.50 468 GLU A O 1
ATOM 3873 N N . GLU A 1 469 ? -8.202 -35.466 0.212 1.00 32.75 469 GLU A N 1
ATOM 3874 C CA . GLU A 1 469 ? -7.431 -34.604 -0.699 1.00 32.75 469 GLU A CA 1
ATOM 3875 C C . GLU A 1 469 ? -7.664 -34.974 -2.176 1.00 32.75 469 GLU A C 1
ATOM 3877 O O . GLU A 1 469 ? -7.936 -36.136 -2.480 1.00 32.75 469 GLU A O 1
ATOM 3882 N N . LYS A 1 470 ? -7.418 -34.037 -3.116 1.00 30.50 470 LYS A N 1
ATOM 3883 C CA . LYS A 1 470 ? -6.914 -34.365 -4.470 1.00 30.50 470 LYS A CA 1
ATOM 3884 C C . LYS A 1 470 ? -6.245 -33.190 -5.208 1.00 30.50 470 LYS A C 1
ATOM 3886 O O . LYS A 1 470 ? -6.520 -32.023 -4.956 1.00 30.50 470 LYS A O 1
ATOM 3891 N N . ASN A 1 471 ? -5.354 -33.585 -6.121 1.00 26.72 471 ASN A N 1
ATOM 3892 C CA . ASN A 1 471 ? -4.201 -32.905 -6.731 1.00 26.72 471 ASN A CA 1
ATOM 3893 C C . ASN A 1 471 ? -4.412 -32.385 -8.183 1.00 26.72 471 ASN A C 1
ATOM 3895 O O . ASN A 1 471 ? -5.160 -33.009 -8.928 1.00 26.72 471 ASN A O 1
ATOM 3899 N N . THR A 1 472 ? -3.581 -31.389 -8.591 1.00 28.53 472 THR A N 1
ATOM 3900 C CA . THR A 1 472 ? -2.898 -31.149 -9.920 1.00 28.53 472 THR A CA 1
ATOM 3901 C C . THR A 1 472 ? -3.748 -30.944 -11.207 1.00 28.53 472 THR A C 1
ATOM 3903 O O . THR A 1 472 ? -4.797 -31.545 -11.325 1.00 28.53 472 THR A O 1
ATOM 3906 N N . SER A 1 473 ? -3.407 -30.214 -12.296 1.00 29.41 473 SER A N 1
ATOM 3907 C CA . SER A 1 473 ? -2.229 -29.461 -12.802 1.00 29.41 473 SER A CA 1
ATOM 3908 C C . SER A 1 473 ? -2.492 -28.876 -14.228 1.00 29.41 473 SER A C 1
ATOM 3910 O O . SER A 1 473 ? -3.214 -29.511 -14.984 1.00 29.41 473 SER A O 1
ATOM 3912 N N . ARG A 1 474 ? -1.749 -27.807 -14.611 1.00 28.62 474 ARG A N 1
ATOM 3913 C CA . ARG A 1 474 ? -1.171 -27.422 -15.947 1.00 28.62 474 ARG A CA 1
ATOM 3914 C C . ARG A 1 474 ? -2.044 -27.012 -17.160 1.00 28.62 474 ARG A C 1
ATOM 3916 O O . ARG A 1 474 ? -2.904 -27.766 -17.579 1.00 28.62 474 ARG A O 1
ATOM 3923 N N . LEU A 1 475 ? -1.618 -25.919 -17.831 1.00 29.89 475 LEU A N 1
ATOM 3924 C CA . LEU A 1 475 ? -1.424 -25.763 -19.298 1.00 29.89 475 LEU A CA 1
ATOM 3925 C C . LEU A 1 475 ? -0.594 -24.484 -19.618 1.00 29.89 475 LEU A C 1
ATOM 3927 O O . LEU A 1 475 ? -0.794 -23.445 -18.993 1.00 29.89 475 LEU A O 1
ATOM 3931 N N . LYS A 1 476 ? 0.352 -24.578 -20.565 1.00 32.50 476 LYS A N 1
ATOM 3932 C CA . LYS A 1 476 ? 1.134 -23.492 -21.202 1.00 32.50 476 LYS A CA 1
ATOM 3933 C C . LYS A 1 476 ? 1.276 -23.860 -22.680 1.00 32.50 476 LYS A C 1
ATOM 3935 O O . LYS A 1 476 ? 1.698 -24.981 -22.925 1.00 32.50 476 LYS A O 1
ATOM 3940 N N . ASP A 1 477 ? 1.044 -22.916 -23.590 1.00 30.56 477 ASP A N 1
ATOM 3941 C CA . ASP A 1 477 ? 1.472 -22.987 -24.994 1.00 30.56 477 ASP A CA 1
ATOM 3942 C C . ASP A 1 477 ? 1.883 -21.587 -25.477 1.00 30.56 477 ASP A C 1
ATOM 3944 O O . ASP A 1 477 ? 1.159 -20.611 -25.278 1.00 30.56 477 ASP A O 1
ATOM 3948 N N . THR A 1 478 ? 3.050 -21.488 -26.115 1.00 31.77 478 THR A N 1
ATOM 3949 C CA . THR A 1 478 ? 3.533 -20.293 -26.828 1.00 31.77 478 THR A CA 1
ATOM 3950 C C . THR A 1 478 ? 4.125 -20.702 -28.172 1.00 31.77 478 THR A C 1
ATOM 3952 O O . THR A 1 478 ? 4.889 -21.664 -28.245 1.00 31.77 478 THR A O 1
ATOM 3955 N N . LEU A 1 479 ? 3.767 -19.938 -29.209 1.00 35.19 479 LEU A N 1
ATOM 3956 C CA . LEU A 1 479 ? 4.202 -20.071 -30.600 1.00 35.19 479 LEU A CA 1
ATOM 3957 C C . LEU A 1 479 ? 5.729 -19.958 -30.758 1.00 35.19 479 LEU A C 1
ATOM 3959 O O . LEU A 1 479 ? 6.353 -19.058 -30.198 1.00 35.19 479 LEU A O 1
ATOM 3963 N N . SER A 1 480 ? 6.303 -20.828 -31.592 1.00 31.95 480 SER A N 1
ATOM 3964 C CA . SER A 1 480 ? 7.710 -20.817 -32.011 1.00 31.95 480 SER A CA 1
ATOM 3965 C C . SER A 1 480 ? 7.837 -20.243 -33.430 1.00 31.95 480 SER A C 1
ATOM 3967 O O . SER A 1 480 ? 7.079 -20.604 -34.327 1.00 31.95 480 SER A O 1
ATOM 3969 N N . PHE A 1 481 ? 8.796 -19.333 -33.610 1.00 39.41 481 PHE A N 1
ATOM 3970 C CA . PHE A 1 481 ? 9.210 -18.735 -34.884 1.00 39.41 481 PHE A CA 1
ATOM 3971 C C . PHE A 1 481 ? 10.514 -19.416 -35.335 1.00 39.41 481 PHE A C 1
ATOM 3973 O O . PHE A 1 481 ? 11.444 -19.522 -34.533 1.00 39.41 481 PHE A O 1
ATOM 3980 N 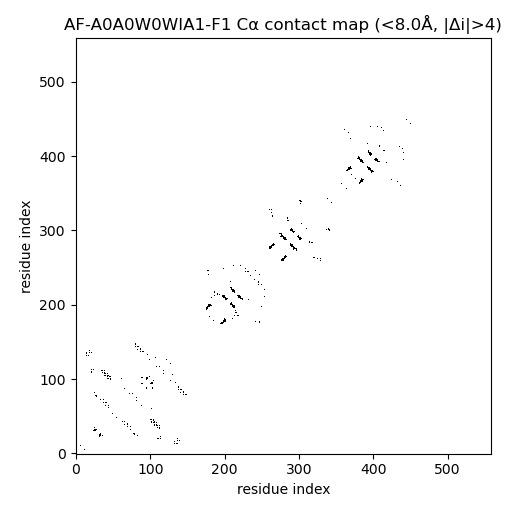N . ASP A 1 482 ? 10.576 -19.925 -36.570 1.00 43.62 482 ASP A N 1
ATOM 3981 C CA . ASP A 1 482 ? 11.698 -20.740 -37.066 1.00 43.62 482 ASP A CA 1
ATOM 3982 C C . ASP A 1 482 ? 12.747 -19.875 -37.794 1.00 43.62 482 ASP A C 1
ATOM 3984 O O . ASP A 1 482 ? 12.483 -19.281 -38.840 1.00 43.62 482 ASP A O 1
ATOM 3988 N N . LEU A 1 483 ? 13.959 -19.794 -37.231 1.00 40.00 483 LEU A N 1
ATOM 3989 C CA . LEU A 1 483 ? 15.084 -19.009 -37.763 1.00 40.00 483 LEU A CA 1
ATOM 3990 C C . LEU A 1 483 ? 15.642 -19.547 -39.092 1.00 40.00 483 LEU A C 1
ATOM 3992 O O . LEU A 1 483 ? 16.372 -18.831 -39.783 1.00 40.00 483 LEU A O 1
ATOM 3996 N N . LYS A 1 484 ? 15.318 -20.786 -39.473 1.00 54.78 484 LYS A N 1
ATOM 3997 C CA . LYS A 1 484 ? 15.855 -21.400 -40.697 1.00 54.78 484 LYS A CA 1
ATOM 3998 C C . LYS A 1 484 ? 15.326 -20.742 -41.969 1.00 54.78 484 LYS A C 1
ATOM 4000 O O . LYS A 1 484 ? 16.084 -20.572 -42.925 1.00 54.78 484 LYS A O 1
ATOM 4005 N N . ASP A 1 485 ? 14.075 -20.291 -41.949 1.00 49.16 485 ASP A N 1
ATOM 4006 C CA . ASP A 1 485 ? 13.455 -19.614 -43.093 1.00 49.16 485 ASP A CA 1
ATOM 4007 C C . ASP A 1 485 ? 14.070 -18.231 -43.350 1.00 49.16 485 ASP A C 1
ATOM 4009 O O . ASP A 1 485 ? 14.153 -17.781 -44.494 1.00 49.16 485 ASP A O 1
ATOM 4013 N N . PHE A 1 486 ? 14.575 -17.574 -42.304 1.00 48.47 486 PHE A N 1
ATOM 4014 C CA . PHE A 1 486 ? 15.248 -16.281 -42.417 1.00 48.47 486 PHE A CA 1
ATOM 4015 C C . PHE A 1 486 ? 16.653 -16.410 -43.029 1.00 48.47 486 PHE A C 1
ATOM 4017 O O . PHE A 1 486 ? 17.038 -15.625 -43.898 1.00 48.47 486 PHE A O 1
ATOM 4024 N N . GLN A 1 487 ? 17.403 -17.446 -42.646 1.00 46.75 487 GLN A N 1
ATOM 4025 C CA . GLN A 1 487 ? 18.754 -17.692 -43.156 1.00 46.75 487 GLN A CA 1
ATOM 4026 C C . GLN A 1 487 ? 18.757 -18.035 -44.659 1.00 46.75 487 GLN A C 1
ATOM 4028 O O . GLN A 1 487 ? 19.606 -17.544 -45.407 1.00 46.75 487 GLN A O 1
ATOM 4033 N N . ALA A 1 488 ? 17.751 -18.780 -45.130 1.00 55.34 488 ALA A N 1
ATOM 4034 C CA . ALA A 1 488 ? 17.582 -19.102 -46.550 1.00 55.34 488 ALA A CA 1
ATOM 4035 C C . ALA A 1 488 ? 17.308 -17.857 -47.420 1.00 55.34 488 ALA A C 1
ATOM 4037 O O . ALA A 1 488 ? 17.778 -17.763 -48.559 1.00 55.34 488 ALA A O 1
ATOM 4038 N N . GLN A 1 489 ? 16.584 -16.868 -46.885 1.00 52.81 489 GLN A N 1
ATOM 4039 C CA . GLN A 1 489 ? 16.295 -15.618 -47.596 1.00 52.81 489 GLN A CA 1
ATOM 4040 C C . GLN A 1 489 ? 17.535 -14.719 -47.727 1.00 52.81 489 GLN A C 1
ATOM 4042 O O . GLN A 1 489 ? 17.720 -14.071 -48.765 1.00 52.81 489 GLN A O 1
ATOM 4047 N N . LEU A 1 490 ? 18.415 -14.718 -46.719 1.00 48.28 490 LEU A N 1
ATOM 4048 C CA . LEU A 1 490 ? 19.678 -13.977 -46.747 1.00 48.28 490 LEU A CA 1
ATOM 4049 C C . LEU A 1 490 ? 20.652 -14.561 -47.776 1.00 48.28 490 LEU A C 1
ATOM 4051 O O . LEU A 1 490 ? 21.143 -13.826 -48.636 1.00 48.28 490 LEU A O 1
ATOM 4055 N N . GLU A 1 491 ? 20.872 -15.878 -47.771 1.00 59.81 491 GLU A N 1
ATOM 4056 C CA . GLU A 1 491 ? 21.750 -16.538 -48.751 1.00 59.81 491 GLU A CA 1
ATOM 4057 C C . GLU A 1 491 ? 21.265 -16.348 -50.199 1.00 59.81 491 GLU A C 1
ATOM 4059 O O . GLU A 1 491 ? 22.072 -16.125 -51.110 1.00 59.81 491 GLU A O 1
ATOM 4064 N N . GLY A 1 492 ? 19.944 -16.343 -50.416 1.00 57.38 492 GLY A N 1
ATOM 4065 C CA . GLY A 1 492 ? 19.340 -16.038 -51.715 1.00 57.38 492 GLY A CA 1
ATOM 4066 C C . GLY A 1 492 ? 19.666 -14.624 -52.214 1.00 57.38 492 GLY A C 1
ATOM 4067 O O . GLY A 1 492 ? 20.004 -14.437 -53.387 1.00 57.38 492 GLY A O 1
ATOM 4068 N N . CYS A 1 493 ? 19.639 -13.629 -51.324 1.00 48.34 493 CYS A N 1
ATOM 4069 C CA . CYS A 1 493 ? 19.996 -12.249 -51.662 1.00 48.34 493 CYS A CA 1
ATOM 4070 C C . CYS A 1 493 ? 21.495 -12.089 -51.967 1.00 48.34 493 CYS A C 1
ATOM 4072 O O . CYS A 1 493 ? 21.860 -11.384 -52.914 1.00 48.34 493 CYS A O 1
ATOM 4074 N N . PHE A 1 494 ? 22.367 -12.775 -51.221 1.00 46.25 494 PHE A N 1
ATOM 4075 C CA . PHE A 1 494 ? 23.818 -12.714 -51.429 1.00 46.25 494 PHE A CA 1
ATOM 4076 C C . PHE A 1 494 ? 24.256 -13.355 -52.750 1.00 46.25 494 PHE A C 1
ATOM 4078 O O . PHE A 1 494 ? 25.065 -12.777 -53.483 1.00 46.25 494 PHE A O 1
ATOM 4085 N N . ASN A 1 495 ? 23.683 -14.507 -53.103 1.00 61.59 495 ASN A N 1
ATOM 4086 C CA . ASN A 1 495 ? 24.005 -15.188 -54.358 1.00 61.59 495 ASN A CA 1
ATOM 4087 C C . ASN A 1 495 ? 23.534 -14.397 -55.585 1.00 61.59 495 ASN A C 1
ATOM 4089 O O . ASN A 1 495 ? 24.249 -14.331 -56.588 1.00 61.59 495 ASN A O 1
ATOM 4093 N N . LYS A 1 496 ? 22.385 -13.719 -55.485 1.00 64.56 496 LYS A N 1
ATOM 4094 C CA . LYS A 1 496 ? 21.881 -12.845 -56.549 1.00 64.56 496 LYS A CA 1
ATOM 4095 C C . LYS A 1 496 ? 22.826 -11.665 -56.812 1.00 64.56 496 LYS A C 1
ATOM 4097 O O . LYS A 1 496 ? 23.233 -11.451 -57.951 1.00 64.56 496 LYS A O 1
ATOM 4102 N N . LYS A 1 497 ? 23.287 -10.987 -55.755 1.00 50.84 497 LYS A N 1
ATOM 4103 C CA . LYS A 1 497 ? 24.223 -9.851 -55.855 1.00 50.84 497 LYS A CA 1
ATOM 4104 C C . LYS A 1 497 ? 25.607 -10.264 -56.375 1.00 50.84 497 LYS A C 1
ATOM 4106 O O . LYS A 1 497 ? 26.243 -9.514 -57.112 1.00 50.84 497 LYS A O 1
ATOM 4111 N N . ARG A 1 498 ? 26.067 -11.478 -56.045 1.00 55.44 498 ARG A N 1
ATOM 4112 C CA . ARG A 1 498 ? 27.330 -12.043 -56.555 1.00 55.44 498 ARG A CA 1
ATOM 4113 C C . ARG A 1 498 ? 27.282 -12.324 -58.059 1.00 55.44 498 ARG A C 1
ATOM 4115 O O . ARG A 1 498 ? 28.304 -12.177 -58.728 1.00 55.44 498 ARG A O 1
ATOM 4122 N N . ASN A 1 499 ? 26.119 -12.705 -58.583 1.00 62.97 499 ASN A N 1
ATOM 4123 C CA . ASN A 1 499 ? 25.920 -12.934 -60.013 1.00 62.97 499 ASN A CA 1
ATOM 4124 C C . ASN A 1 499 ? 25.750 -11.611 -60.775 1.00 62.97 499 ASN A C 1
ATOM 4126 O O . ASN A 1 499 ? 26.410 -11.421 -61.792 1.00 62.97 499 ASN A O 1
ATOM 4130 N N . GLU A 1 500 ? 25.004 -10.654 -60.216 1.00 64.69 500 GLU A N 1
ATOM 4131 C CA . GLU A 1 500 ? 24.860 -9.303 -60.780 1.00 64.69 500 GLU A CA 1
ATOM 4132 C C . GLU A 1 500 ? 26.210 -8.560 -60.855 1.00 64.69 500 GLU A C 1
ATOM 4134 O O . GLU A 1 500 ? 26.498 -7.886 -61.839 1.00 64.69 500 GLU A O 1
ATOM 4139 N N . LEU A 1 501 ? 27.099 -8.720 -59.865 1.00 58.22 501 LEU A N 1
ATOM 4140 C CA . LEU A 1 501 ? 28.449 -8.134 -59.893 1.00 58.22 501 LEU A CA 1
ATOM 4141 C C . LEU A 1 501 ? 29.373 -8.784 -60.937 1.00 58.22 501 LEU A C 1
ATOM 4143 O O . LEU A 1 501 ? 30.212 -8.093 -61.512 1.00 58.22 501 LEU A O 1
ATOM 4147 N N . LYS A 1 502 ? 29.213 -10.085 -61.214 1.00 64.56 502 LYS A N 1
ATOM 4148 C CA . LYS A 1 502 ? 29.960 -10.776 -62.280 1.00 64.56 502 LYS A CA 1
ATOM 4149 C C . LYS A 1 502 ? 29.477 -10.359 -63.671 1.00 64.56 502 LYS A C 1
ATOM 4151 O O . LYS A 1 502 ? 30.303 -10.175 -64.561 1.00 64.56 502 LYS A O 1
ATOM 4156 N N . GLU A 1 503 ? 28.172 -10.157 -63.847 1.00 57.38 503 GLU A N 1
ATOM 4157 C CA . GLU A 1 503 ? 27.595 -9.660 -65.103 1.00 57.38 503 GLU A CA 1
ATOM 4158 C C . GLU A 1 503 ? 27.932 -8.182 -65.349 1.00 57.38 503 GLU A C 1
ATOM 4160 O O . GLU A 1 503 ? 28.304 -7.816 -66.466 1.00 57.38 503 GLU A O 1
ATOM 4165 N N . ASN A 1 504 ? 27.907 -7.351 -64.301 1.00 52.25 504 ASN A N 1
ATOM 4166 C CA . ASN A 1 504 ? 28.255 -5.930 -64.382 1.00 52.25 504 ASN A CA 1
ATOM 4167 C C . ASN A 1 504 ? 29.758 -5.698 -64.610 1.00 52.25 504 ASN A C 1
ATOM 4169 O O . ASN A 1 504 ? 30.128 -4.779 -65.338 1.00 52.25 504 ASN A O 1
ATOM 4173 N N . ALA A 1 505 ? 30.635 -6.553 -64.071 1.00 48.94 505 ALA A N 1
ATOM 4174 C CA . ALA A 1 505 ? 32.067 -6.521 -64.383 1.00 48.94 505 ALA A CA 1
ATOM 4175 C C . ALA A 1 505 ? 32.348 -6.863 -65.861 1.00 48.94 505 ALA A C 1
ATOM 4177 O O . ALA A 1 505 ? 33.229 -6.261 -66.469 1.00 48.94 505 ALA A O 1
ATOM 4178 N N . ALA A 1 506 ? 31.554 -7.754 -66.467 1.00 47.00 506 ALA A N 1
ATOM 4179 C CA . ALA A 1 506 ? 31.653 -8.092 -67.890 1.00 47.00 506 ALA A CA 1
ATOM 4180 C C . ALA A 1 506 ? 31.072 -7.007 -68.824 1.00 47.00 506 ALA A C 1
ATOM 4182 O O . ALA A 1 506 ? 31.439 -6.935 -69.998 1.00 47.00 506 ALA A O 1
ATOM 4183 N N . THR A 1 507 ? 30.180 -6.144 -68.324 1.00 45.69 507 THR A N 1
ATOM 4184 C CA . THR A 1 507 ? 29.606 -5.021 -69.092 1.00 45.69 507 THR A CA 1
ATOM 4185 C C . THR A 1 507 ? 30.376 -3.706 -68.920 1.00 45.69 507 THR A C 1
ATOM 4187 O O . THR A 1 507 ? 30.343 -2.870 -69.828 1.00 45.69 507 THR A O 1
ATOM 4190 N N . LEU A 1 508 ? 31.128 -3.529 -67.824 1.00 42.94 508 LEU A N 1
ATOM 4191 C CA . LEU A 1 508 ? 31.925 -2.320 -67.573 1.00 42.94 508 LEU A CA 1
ATOM 4192 C C . LEU A 1 508 ? 33.151 -2.167 -68.494 1.00 42.94 508 LEU A C 1
ATOM 4194 O O . LEU A 1 508 ? 33.628 -1.048 -68.668 1.00 42.94 508 LEU A O 1
ATOM 4198 N N . GLU A 1 509 ? 33.624 -3.235 -69.146 1.00 44.38 509 GLU A N 1
ATOM 4199 C CA . GLU A 1 509 ? 34.702 -3.136 -70.146 1.00 44.38 509 GLU A CA 1
ATOM 4200 C C . GLU A 1 509 ? 34.240 -2.581 -71.509 1.00 44.38 509 GLU A C 1
ATOM 4202 O O . GLU A 1 509 ? 35.079 -2.288 -72.361 1.00 44.38 509 GLU A O 1
ATOM 4207 N N . LYS A 1 510 ? 32.931 -2.379 -71.742 1.00 43.28 510 LYS A N 1
ATOM 4208 C CA . LYS A 1 510 ? 32.422 -1.968 -73.069 1.00 43.28 510 LYS A CA 1
ATOM 4209 C C . LYS A 1 510 ? 31.892 -0.541 -73.207 1.00 43.28 510 LYS A C 1
ATOM 4211 O O . LYS A 1 510 ? 31.828 -0.072 -74.337 1.00 43.28 510 LYS A O 1
ATOM 4216 N N . ASN A 1 511 ? 31.562 0.185 -72.136 1.00 40.12 511 ASN A N 1
ATOM 4217 C CA . ASN A 1 511 ? 30.745 1.407 -72.271 1.00 40.12 511 ASN A CA 1
ATOM 4218 C C . ASN A 1 511 ? 31.271 2.661 -71.547 1.00 40.12 511 ASN A C 1
ATOM 4220 O O . ASN A 1 511 ? 30.497 3.415 -70.963 1.00 40.12 511 ASN A O 1
ATOM 4224 N N . ASN A 1 512 ? 32.567 2.965 -71.655 1.00 35.72 512 ASN A N 1
ATOM 4225 C CA . ASN A 1 512 ? 33.075 4.300 -71.310 1.00 35.72 512 ASN A CA 1
ATOM 4226 C C . ASN A 1 512 ? 33.195 5.189 -72.556 1.00 35.72 512 ASN A C 1
ATOM 4228 O O . ASN A 1 512 ? 34.254 5.235 -73.176 1.00 35.72 512 ASN A O 1
ATOM 4232 N N . ARG A 1 513 ? 32.114 5.907 -72.908 1.00 36.72 513 ARG A N 1
ATOM 4233 C CA . ARG A 1 513 ? 32.111 7.169 -73.690 1.00 36.72 513 ARG A CA 1
ATOM 4234 C C . ARG A 1 513 ? 30.687 7.754 -73.765 1.00 36.72 513 ARG A C 1
ATOM 4236 O O . ARG A 1 513 ? 29.920 7.345 -74.624 1.00 36.72 513 ARG A O 1
ATOM 4243 N N . HIS A 1 514 ? 30.345 8.710 -72.891 1.00 33.44 514 HIS A N 1
ATOM 4244 C CA . HIS A 1 514 ? 29.849 10.058 -73.253 1.00 33.44 514 HIS A CA 1
ATOM 4245 C C . HIS A 1 514 ? 29.164 10.830 -72.099 1.00 33.44 514 HIS A C 1
ATOM 4247 O O . HIS A 1 514 ? 28.151 10.417 -71.556 1.00 33.44 514 HIS A O 1
ATOM 4253 N N . LYS A 1 515 ? 29.789 11.983 -71.811 1.00 34.00 515 LYS A N 1
ATOM 4254 C CA . LYS A 1 515 ? 29.360 13.332 -71.371 1.00 34.00 515 LYS A CA 1
ATOM 4255 C C . LYS A 1 515 ? 28.003 13.638 -70.689 1.00 34.00 515 LYS A C 1
ATOM 4257 O O . LYS A 1 515 ? 26.931 13.274 -71.152 1.00 34.00 515 LYS A O 1
ATOM 4262 N N . ASN A 1 516 ? 28.166 14.520 -69.691 1.00 35.81 516 ASN A N 1
ATOM 4263 C CA . ASN A 1 516 ? 27.258 15.436 -68.981 1.00 35.81 516 ASN A CA 1
ATOM 4264 C C . ASN A 1 516 ? 26.379 16.349 -69.862 1.00 35.81 516 ASN A C 1
ATOM 4266 O O . ASN A 1 516 ? 26.812 16.719 -70.949 1.00 35.81 516 ASN A O 1
ATOM 4270 N N . GLU A 1 517 ? 25.257 16.841 -69.303 1.00 30.36 517 GLU A N 1
ATOM 4271 C CA . GLU A 1 517 ? 25.015 18.281 -69.020 1.00 30.36 517 GLU A CA 1
ATOM 4272 C C . GLU A 1 517 ? 23.691 18.536 -68.252 1.00 30.36 517 GLU A C 1
ATOM 4274 O O . GLU A 1 517 ? 22.658 17.923 -68.521 1.00 30.36 517 GLU A O 1
ATOM 4279 N N . GLU A 1 518 ? 23.744 19.452 -67.276 1.00 31.83 518 GLU A N 1
ATOM 4280 C CA . GLU A 1 518 ? 22.647 19.923 -66.412 1.00 31.83 518 GLU A CA 1
ATOM 4281 C C . GLU A 1 518 ? 21.845 21.089 -67.032 1.00 31.83 518 GLU A C 1
ATOM 4283 O O . GLU A 1 518 ? 22.386 21.904 -67.779 1.00 31.83 518 GLU A O 1
ATOM 4288 N N . LYS A 1 519 ? 20.571 21.252 -66.628 1.00 32.41 519 LYS A N 1
ATOM 4289 C CA . LYS A 1 519 ? 19.795 22.507 -66.760 1.00 32.41 519 LYS A CA 1
ATOM 4290 C C . LYS A 1 519 ? 18.988 22.820 -65.487 1.00 32.41 519 LYS A C 1
ATOM 4292 O O . LYS A 1 519 ? 18.376 21.932 -64.899 1.00 32.41 519 LYS A O 1
ATOM 4297 N N . LEU A 1 520 ? 18.970 24.106 -65.114 1.00 32.09 520 LEU A N 1
ATOM 4298 C CA . LEU A 1 520 ? 18.250 24.724 -63.981 1.00 32.09 520 LEU A CA 1
ATOM 4299 C C . LEU A 1 520 ? 16.731 24.925 -64.247 1.00 32.09 520 LEU A C 1
ATOM 4301 O O . LEU A 1 520 ? 16.335 25.015 -65.411 1.00 32.09 520 LEU A O 1
ATOM 4305 N N . PRO A 1 521 ? 15.874 25.044 -63.202 1.00 39.12 521 PRO A N 1
ATOM 4306 C CA . PRO A 1 521 ? 14.413 24.996 -63.339 1.00 39.12 521 PRO A CA 1
ATOM 4307 C C . PRO A 1 521 ? 13.692 26.362 -63.308 1.00 39.12 521 PRO A C 1
ATOM 4309 O O . PRO A 1 521 ? 14.117 27.310 -62.649 1.00 39.12 521 PRO A O 1
ATOM 4312 N N . GLY A 1 522 ? 12.538 26.417 -63.988 1.00 37.66 522 GLY A N 1
ATOM 4313 C CA . GLY A 1 522 ? 11.584 27.535 -64.014 1.00 37.66 522 GLY A CA 1
ATOM 4314 C C . GLY A 1 522 ? 10.486 27.479 -62.934 1.00 37.66 522 GLY A C 1
ATOM 4315 O O . GLY A 1 522 ? 10.268 26.456 -62.288 1.00 37.66 522 GLY A O 1
ATOM 4316 N N . LYS A 1 523 ? 9.817 28.629 -62.751 1.00 36.91 523 LYS A N 1
ATOM 4317 C CA . LYS A 1 523 ? 8.863 28.999 -61.684 1.00 36.91 523 LYS A CA 1
ATOM 4318 C C . LYS A 1 523 ? 7.601 28.117 -61.600 1.00 36.91 523 LYS A C 1
ATOM 4320 O O . LYS A 1 523 ? 7.086 27.643 -62.606 1.00 36.91 523 LYS A O 1
ATOM 4325 N N . LEU A 1 524 ? 7.102 27.957 -60.369 1.00 39.16 524 LEU A N 1
ATOM 4326 C CA . LEU A 1 524 ? 5.965 27.118 -59.974 1.00 39.16 524 LEU A CA 1
ATOM 4327 C C . LEU A 1 524 ? 4.617 27.844 -60.166 1.00 39.16 524 LEU A C 1
ATOM 4329 O O . LEU A 1 524 ? 4.444 28.958 -59.677 1.00 39.16 524 LEU A O 1
ATOM 4333 N N . ASP A 1 525 ? 3.667 27.186 -60.830 1.00 44.03 525 ASP A N 1
ATOM 4334 C CA . ASP A 1 525 ? 2.283 27.639 -61.031 1.00 44.03 525 ASP A CA 1
ATOM 4335 C C . ASP A 1 525 ? 1.385 27.204 -59.851 1.00 44.03 525 ASP A C 1
ATOM 4337 O O . ASP A 1 525 ? 1.367 26.029 -59.468 1.00 44.03 525 ASP A O 1
ATOM 4341 N N . LEU A 1 526 ? 0.673 28.166 -59.255 1.00 48.91 526 LEU A N 1
ATOM 4342 C CA . LEU A 1 526 ? -0.134 28.016 -58.035 1.00 48.91 526 LEU A CA 1
ATOM 4343 C C . LEU A 1 526 ? -1.620 27.728 -58.301 1.00 48.91 526 LEU A C 1
ATOM 4345 O O . LEU A 1 526 ? -2.374 27.531 -57.352 1.00 48.91 526 LEU A O 1
ATOM 4349 N N . SER A 1 527 ? -2.036 27.600 -59.562 1.00 47.25 527 SER A N 1
ATOM 4350 C CA . SER A 1 527 ? -3.414 27.244 -59.947 1.00 47.25 527 SER A CA 1
ATOM 4351 C C . SER A 1 527 ? -3.858 25.825 -59.536 1.00 47.25 527 SER A C 1
ATOM 4353 O O . SER A 1 527 ? -4.998 25.438 -59.771 1.00 47.25 527 SER A O 1
ATOM 4355 N N . LYS A 1 528 ? -2.977 25.025 -58.916 1.00 44.81 528 LYS A N 1
ATOM 4356 C CA . LYS A 1 528 ? -3.220 23.607 -58.579 1.00 44.81 528 LYS A CA 1
ATOM 4357 C C . LYS A 1 528 ? -3.488 23.329 -57.096 1.00 44.81 528 LYS A C 1
ATOM 4359 O O . LYS A 1 528 ? -3.608 22.166 -56.720 1.00 44.81 528 LYS A O 1
ATOM 4364 N N . PHE A 1 529 ? -3.564 24.358 -56.249 1.00 53.84 529 PHE A N 1
ATOM 4365 C CA . PHE A 1 529 ? -3.684 24.204 -54.791 1.00 53.84 529 PHE A CA 1
ATOM 4366 C C . PHE A 1 529 ? -5.028 24.684 -54.213 1.00 53.84 529 PHE A C 1
ATOM 4368 O O . PHE A 1 529 ? -5.087 25.089 -53.053 1.00 53.84 529 PHE A O 1
ATOM 4375 N N . ASP A 1 530 ? -6.125 24.560 -54.968 1.00 49.84 530 ASP A N 1
ATOM 4376 C CA . ASP A 1 530 ? -7.486 24.868 -54.482 1.00 49.84 530 ASP A CA 1
ATOM 4377 C C . ASP A 1 530 ? -7.919 24.009 -53.277 1.00 49.84 530 ASP A C 1
ATOM 4379 O O . ASP A 1 530 ? -8.777 24.410 -52.498 1.00 49.84 530 ASP A O 1
ATOM 4383 N N . ALA A 1 531 ? -7.287 22.853 -53.055 1.00 49.03 531 ALA A N 1
ATOM 4384 C CA . ALA A 1 531 ? -7.567 22.000 -51.899 1.00 49.03 531 ALA A CA 1
ATOM 4385 C C . ALA A 1 531 ? -7.011 22.549 -50.565 1.00 49.03 531 ALA A C 1
ATOM 4387 O O . ALA A 1 531 ? -7.438 22.115 -49.497 1.00 49.03 531 ALA A O 1
ATOM 4388 N N . VAL A 1 532 ? -6.070 23.503 -50.597 1.00 48.88 532 VAL A N 1
ATOM 4389 C CA . VAL A 1 532 ? -5.407 24.021 -49.382 1.00 48.88 532 VAL A CA 1
ATOM 4390 C C . VAL A 1 532 ? -6.216 25.145 -48.720 1.00 48.88 532 VAL A C 1
ATOM 4392 O O . VAL A 1 532 ? -6.104 25.362 -47.515 1.00 48.88 532 VAL A O 1
ATOM 4395 N N . THR A 1 533 ? -7.108 25.816 -49.451 1.00 48.88 533 THR A N 1
ATOM 4396 C CA . THR A 1 533 ? -7.948 26.897 -48.904 1.00 48.88 533 THR A CA 1
ATOM 4397 C C . THR A 1 533 ? -9.137 26.398 -48.073 1.00 48.88 533 THR A C 1
ATOM 4399 O O . THR A 1 533 ? -9.699 27.174 -47.304 1.00 48.88 533 THR A O 1
ATOM 4402 N N . CYS A 1 534 ? -9.484 25.105 -48.127 1.00 49.22 534 CYS A N 1
ATOM 4403 C CA . CYS A 1 534 ? -10.553 24.522 -47.301 1.00 49.22 534 CYS A CA 1
ATOM 4404 C C . CYS A 1 534 ? -10.112 24.103 -45.884 1.00 49.22 534 CYS A C 1
ATOM 4406 O O . CYS A 1 534 ? -10.968 23.875 -45.033 1.00 49.22 534 CYS A O 1
ATOM 4408 N N . LEU A 1 535 ? -8.805 24.026 -45.605 1.00 42.66 535 LEU A N 1
ATOM 4409 C CA . LEU A 1 535 ? -8.268 23.565 -44.313 1.00 42.66 535 LEU A CA 1
ATOM 4410 C C . LEU A 1 535 ? -8.20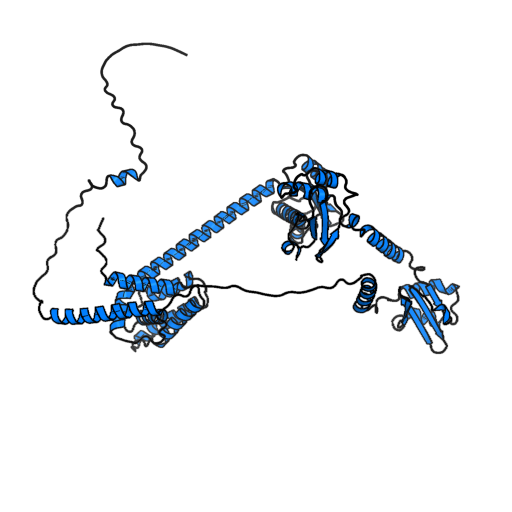2 24.660 -43.234 1.00 42.66 535 LEU A C 1
ATOM 4412 O O . LEU A 1 535 ? -8.113 24.345 -42.051 1.00 42.66 535 LEU A O 1
ATOM 4416 N N . PHE A 1 536 ? -8.314 25.935 -43.614 1.00 44.62 536 PHE A N 1
ATOM 4417 C CA . PHE A 1 536 ? -8.264 27.072 -42.689 1.00 44.62 536 PHE A CA 1
ATOM 4418 C C . PHE A 1 536 ? -9.594 27.824 -42.637 1.00 44.62 536 PHE A C 1
ATOM 4420 O O . PHE A 1 536 ? -9.669 28.976 -43.042 1.00 44.62 536 PHE A O 1
ATOM 4427 N N . GLY A 1 537 ? -10.650 27.158 -42.157 1.00 42.72 537 GLY A N 1
ATOM 4428 C CA . GLY A 1 537 ? -11.733 27.765 -41.362 1.00 42.72 537 GLY A CA 1
ATOM 4429 C C . GLY A 1 537 ? -12.460 29.025 -41.864 1.00 42.72 537 GLY A C 1
ATOM 4430 O O . GLY A 1 537 ? -13.217 29.613 -41.095 1.00 42.72 537 GLY A O 1
ATOM 4431 N N . HIS A 1 538 ? -12.298 29.460 -43.112 1.00 40.66 538 HIS A N 1
ATOM 4432 C CA . HIS A 1 538 ? -13.020 30.603 -43.653 1.00 40.66 538 HIS A CA 1
ATOM 4433 C C . HIS A 1 538 ? -14.351 30.131 -44.237 1.00 40.66 538 HIS A C 1
ATOM 4435 O O . HIS A 1 538 ? -14.440 29.690 -45.383 1.00 40.66 538 HIS A O 1
ATOM 4441 N N . LYS A 1 539 ? -15.420 30.250 -43.442 1.00 41.12 539 LYS A N 1
ATOM 4442 C CA . LYS A 1 539 ? -16.791 30.198 -43.962 1.00 41.12 539 LYS A CA 1
ATOM 4443 C C . LYS A 1 539 ? -16.933 31.271 -45.048 1.00 41.12 539 LYS A C 1
ATOM 4445 O O . LYS A 1 539 ? -16.876 32.464 -44.751 1.00 41.12 539 LYS A O 1
ATOM 4450 N N . LYS A 1 540 ? -17.135 30.855 -46.304 1.00 42.22 540 LYS A N 1
ATOM 4451 C CA . LYS A 1 540 ? -17.610 31.743 -47.373 1.00 42.22 540 LYS A CA 1
ATOM 4452 C C . LYS A 1 540 ? -18.937 32.357 -46.915 1.00 42.22 540 LYS A C 1
ATOM 4454 O O . LYS A 1 540 ? -19.920 31.640 -46.747 1.00 42.22 540 LYS A O 1
ATOM 4459 N N . LYS A 1 541 ? -18.956 33.678 -46.710 1.00 36.41 541 LYS A N 1
ATOM 4460 C CA . LYS A 1 541 ? -20.197 34.462 -46.643 1.00 36.41 541 LYS A CA 1
ATOM 4461 C C . LYS A 1 541 ? -20.995 34.190 -47.928 1.00 36.41 541 LYS A C 1
ATOM 4463 O O . LYS A 1 541 ? -20.396 34.265 -49.005 1.00 36.41 541 LYS A O 1
ATOM 4468 N N . PRO A 1 542 ? -22.298 33.878 -47.859 1.00 35.38 542 PRO A N 1
ATOM 4469 C CA . PRO A 1 542 ? -23.116 33.812 -49.058 1.00 35.38 542 PRO A CA 1
ATOM 4470 C C . PRO A 1 542 ? -23.194 35.217 -49.660 1.00 35.38 542 PRO A C 1
ATOM 4472 O O . PRO A 1 542 ? -23.556 36.179 -48.985 1.00 35.38 542 PRO A O 1
ATOM 4475 N N . VAL A 1 543 ? -22.792 35.337 -50.923 1.00 39.78 543 VAL A N 1
ATOM 4476 C CA . VAL A 1 543 ? -23.026 36.537 -51.724 1.00 39.78 543 VAL A CA 1
ATOM 4477 C C . VAL A 1 543 ? -24.483 36.476 -52.166 1.00 39.78 543 VAL A C 1
ATOM 4479 O O . VAL A 1 543 ? -24.824 35.776 -53.119 1.00 39.78 543 VAL A O 1
ATOM 4482 N N . GLU A 1 544 ? -25.344 37.179 -51.435 1.00 32.66 544 GLU A N 1
ATOM 4483 C CA . GLU A 1 544 ? -26.649 37.593 -51.938 1.00 32.66 544 GLU A CA 1
ATOM 4484 C C . GLU A 1 544 ? -26.438 38.451 -53.189 1.00 32.66 544 GLU A C 1
ATOM 4486 O O . GLU A 1 544 ? -25.748 39.472 -53.167 1.00 32.66 544 GLU A O 1
ATOM 4491 N N . LYS A 1 545 ? -27.034 38.023 -54.303 1.00 42.38 545 LYS A N 1
ATOM 4492 C CA . LYS A 1 545 ? -27.234 38.879 -55.468 1.00 42.38 545 LYS A CA 1
ATOM 4493 C C . LYS A 1 545 ? -28.329 39.882 -55.121 1.00 42.38 545 LYS A C 1
ATOM 4495 O O . LYS A 1 545 ? -29.507 39.563 -55.230 1.00 42.38 545 LYS A O 1
ATOM 4500 N N . THR A 1 546 ? -27.940 41.094 -54.750 1.00 32.56 546 THR A N 1
ATOM 4501 C CA . THR A 1 546 ? -28.832 42.256 -54.780 1.00 32.56 546 THR A CA 1
ATOM 4502 C C . THR A 1 546 ? -28.623 43.000 -56.093 1.00 32.56 546 THR A C 1
ATOM 4504 O O . THR A 1 546 ? -27.713 43.805 -56.266 1.00 32.56 546 THR A O 1
ATOM 4507 N N . SER A 1 547 ? -29.494 42.693 -57.047 1.00 38.12 547 SER A N 1
ATOM 4508 C CA . SER A 1 547 ? -29.963 43.645 -58.045 1.00 38.12 547 SER A CA 1
ATOM 4509 C C . SER A 1 547 ? -30.806 44.705 -57.336 1.00 38.12 547 SER A C 1
ATOM 4511 O O . SER A 1 547 ? -31.782 44.367 -56.672 1.00 38.12 547 SER A O 1
ATOM 4513 N N . LEU A 1 548 ? -30.442 45.977 -57.484 1.00 34.47 548 LEU A N 1
ATOM 4514 C CA . LEU A 1 548 ? -31.252 47.112 -57.053 1.00 34.47 548 LEU A CA 1
ATOM 4515 C C . LEU A 1 548 ? -31.332 48.119 -58.196 1.00 34.47 548 LEU A C 1
ATOM 4517 O O . LEU A 1 548 ? -30.314 48.692 -58.586 1.00 34.47 548 LEU A O 1
ATOM 4521 N N . LYS A 1 549 ? -32.554 48.312 -58.702 1.00 30.58 549 LYS A N 1
ATOM 4522 C CA . LYS A 1 549 ? -33.148 49.614 -59.035 1.00 30.58 549 LYS A CA 1
ATOM 4523 C C . LYS A 1 549 ? -34.599 49.411 -59.481 1.00 30.58 549 LYS A C 1
ATOM 4525 O O . LYS A 1 549 ? -34.827 48.900 -60.572 1.00 30.58 549 LYS A O 1
ATOM 4530 N N . ASN A 1 550 ? -35.551 49.773 -58.620 1.00 33.25 550 ASN A N 1
ATOM 4531 C CA . ASN A 1 550 ? -36.494 50.879 -58.844 1.00 33.25 550 ASN A CA 1
ATOM 4532 C C . ASN A 1 550 ? -37.600 50.897 -57.776 1.00 33.25 550 ASN A C 1
ATOM 4534 O O . ASN A 1 550 ? -38.084 49.831 -57.418 1.00 33.25 550 ASN A O 1
ATOM 4538 N N . GLU A 1 551 ? -37.969 52.129 -57.372 1.00 33.62 551 GLU A N 1
ATOM 4539 C CA . GLU A 1 551 ? -39.293 52.571 -56.867 1.00 33.62 551 GLU A CA 1
ATOM 4540 C C . GLU A 1 551 ? -39.783 51.949 -55.536 1.00 33.62 551 GLU A C 1
ATOM 4542 O O . GLU A 1 551 ? -39.525 50.796 -55.240 1.00 33.62 551 GLU A O 1
ATOM 4547 N N . GLU A 1 552 ? -40.511 52.577 -54.615 1.00 34.38 552 GLU A N 1
ATOM 4548 C CA . GLU A 1 552 ? -40.995 53.926 -54.307 1.00 34.38 552 GLU A CA 1
ATOM 4549 C C . GLU A 1 552 ? -41.733 53.778 -52.945 1.00 34.38 552 GLU A C 1
ATOM 4551 O O . GLU A 1 552 ? -42.250 52.709 -52.628 1.00 34.38 552 GLU A O 1
ATOM 4556 N N . THR A 1 553 ? -41.868 54.869 -52.185 1.00 34.19 553 THR A N 1
ATOM 4557 C CA . THR A 1 553 ? -42.949 55.151 -51.203 1.00 34.19 553 THR A CA 1
ATOM 4558 C C . THR A 1 553 ? -43.071 54.410 -49.844 1.00 34.19 553 THR A C 1
ATOM 4560 O O . THR A 1 553 ? -43.451 53.253 -49.744 1.00 34.19 553 THR A O 1
ATOM 4563 N N . SER A 1 554 ? -42.941 55.231 -48.787 1.00 35.97 554 SER A N 1
ATOM 4564 C CA . SER A 1 554 ? -43.961 55.500 -47.745 1.00 35.97 554 SER A CA 1
ATOM 4565 C C . SER A 1 554 ? -44.133 54.614 -46.492 1.00 35.97 554 SER A C 1
ATOM 4567 O O . SER A 1 554 ? -44.574 53.477 -46.543 1.00 35.97 554 SER A O 1
ATOM 4569 N N . ALA A 1 555 ? -44.005 55.319 -45.354 1.00 39.75 555 ALA A N 1
ATOM 4570 C CA . ALA A 1 555 ? -44.951 55.374 -44.226 1.00 39.75 555 ALA A CA 1
ATOM 4571 C C . ALA A 1 555 ? -44.879 54.340 -43.066 1.00 39.75 555 ALA A C 1
ATOM 4573 O O . ALA A 1 555 ? -45.335 53.213 -43.163 1.00 39.75 555 ALA A O 1
ATOM 4574 N N . LEU A 1 556 ? -44.469 54.881 -41.905 1.00 39.59 556 LEU A N 1
ATOM 4575 C CA . LEU A 1 556 ? -45.261 55.007 -40.663 1.00 39.59 556 LEU A CA 1
ATOM 4576 C C . LEU A 1 556 ? -45.466 53.799 -39.704 1.00 39.59 556 LEU A C 1
ATOM 4578 O O . LEU A 1 556 ? -46.142 52.829 -40.008 1.00 39.59 556 LEU A O 1
ATOM 4582 N N . ASN A 1 557 ? -45.062 54.066 -38.452 1.00 36.06 557 ASN A N 1
ATOM 4583 C CA . ASN A 1 557 ? -45.704 53.747 -37.162 1.00 36.06 557 ASN A CA 1
ATOM 4584 C C . ASN A 1 557 ? -45.640 52.351 -36.496 1.00 36.06 557 ASN A C 1
ATOM 4586 O O . ASN A 1 557 ? -46.195 51.370 -36.966 1.00 36.06 557 ASN A O 1
ATOM 4590 N N . GLN A 1 558 ? -45.110 52.407 -35.260 1.00 41.66 558 GLN A N 1
ATOM 4591 C CA . GLN A 1 558 ? -45.687 51.938 -33.983 1.00 41.66 558 GLN A CA 1
ATOM 4592 C C . GLN A 1 558 ? -46.237 50.502 -33.892 1.00 41.66 558 GLN A C 1
ATOM 4594 O O . GLN A 1 558 ? -47.358 50.241 -34.318 1.00 41.66 558 GLN A O 1
ATOM 4599 N N . LYS A 1 559 ? -45.579 49.651 -33.097 1.00 40.41 559 LYS A N 1
ATOM 4600 C CA . LYS A 1 559 ? -45.922 49.383 -31.683 1.00 40.41 559 LYS A CA 1
ATOM 4601 C C . LYS A 1 559 ? -44.905 48.449 -31.042 1.00 40.41 559 LYS A C 1
ATOM 4603 O O . LYS A 1 559 ? -44.430 47.541 -31.755 1.00 40.41 559 LYS A O 1
#

Solvent-accessible surface area (backbone atoms only — not comparable to full-atom values): 33731 Å² total; per-residue (Å²): 129,85,76,77,72,82,76,49,75,65,58,52,52,39,43,52,51,30,50,52,49,49,54,50,73,56,38,75,46,71,68,39,47,49,46,53,49,50,22,50,52,50,27,64,69,70,53,69,69,80,92,46,89,81,41,59,66,57,51,51,53,52,53,48,50,50,56,49,35,49,48,47,42,71,79,37,84,53,56,64,58,36,46,51,39,51,43,58,54,71,67,32,89,86,53,54,67,46,85,76,21,63,49,39,42,33,54,49,31,47,53,17,49,74,72,71,36,92,74,66,77,91,47,77,70,54,52,54,52,52,49,70,31,46,61,51,32,52,51,51,52,51,51,51,47,49,52,53,54,50,51,51,50,54,52,52,50,51,51,52,51,52,50,53,50,51,52,49,53,52,56,57,56,50,72,41,53,47,77,29,74,39,61,66,61,15,23,54,46,6,49,75,38,66,90,40,47,20,24,20,48,37,78,54,97,94,39,80,46,38,31,40,29,41,58,85,42,53,77,42,82,46,81,80,50,72,68,51,49,57,59,55,70,77,46,58,97,88,64,70,71,87,44,72,67,60,53,51,47,53,48,52,51,51,50,54,55,51,59,54,53,38,70,41,73,63,69,53,78,79,68,59,76,78,46,49,35,28,38,35,40,40,72,50,72,85,52,73,44,42,31,40,22,36,84,87,49,54,75,42,72,47,66,54,84,90,37,59,71,56,52,51,52,55,58,70,40,88,69,92,52,81,86,51,44,67,60,49,49,58,53,53,66,75,54,53,68,53,68,47,61,51,45,48,58,56,49,49,51,48,47,49,52,56,53,51,59,72,72,39,76,79,71,71,48,50,79,39,73,61,67,58,81,82,72,60,67,86,36,53,38,23,41,39,36,43,74,55,99,89,48,78,47,41,31,42,18,37,89,84,44,55,73,41,81,52,83,58,82,89,36,63,67,55,53,52,53,59,63,70,41,84,74,81,52,81,86,49,44,67,62,50,44,59,54,56,66,74,54,79,80,66,86,70,67,47,67,67,56,54,49,49,54,50,47,54,62,59,55,78,72,58,87,89,81,89,86,86,88,90,80,91,84,91,91,88,89,80,92,85,84,70,69,66,66,56,54,56,54,51,53,54,54,52,54,51,52,56,50,51,51,56,55,48,59,69,50,63,81,75,70,89,83,84,86,87,87,90,83,88,87,82,87,87,80,73,92,81,52,75,78,62,68,72,76,63,84,69,78,78,74,83,80,76,85,78,87,82,89,80,90,80,86,87,81,86,83,89,134

pLDDT: mean 72.89, std 19.98, range [26.72, 96.25]

Foldseek 3Di:
DPDPDPDDPLNVVLLVLLVLLLVLLQDLDPLSLVLLLLLLVVLLVPLPDDDDPVCPVVNVVLNVLSVVLSVQSVVDSHSQSNLVSVLCALVPPSFDLQLNTSQLSSLQSSSCSSVVRNDRDSDPVSSVSSSVSSVSNSVVSVVVSVVVVVVVVVVVVVVVVVVVVVVVVLVVLLVLEDEACDLVVQLVCCLVCQSGWGKYWHADPNDIWIWTAHNNSDIDTFDQDPQLVVVVVVDDRPDDPCDSSNSVSNVVRVVVVLVLEAEAEQDDPVVLPQDASYWYWYDAAPDTWIWGQHRVSDIDTFDCVVPVVLNVVSNPDNDDDPVCVVVNSVSVVPDDRCVRRCVVVVVVVVCCVVVVCVPPQQPPEAEAECDDPVVLPPHAQYWYWYDDPVGIWIWGQHRVSDTDTDDCVVPVVLRVVCVVCNDCDPVCSSVNSVSVSPGDPPPPPPVVVVVVVVVVVVVVPDDDDDDDDDDYDDDDDDDDDDCVVVVVVVVVVVVVVVVVVVVVVVVVVPDPDDDDDDDDDDDDDPPPPPVVVVVPDDDPDDDDDDDDDDDDDDDDDDD

Sequence (559 aa):
MPRKKPETIQERVLSNIADSLIAFLTDESENGREKILNAIKLAGRDYKGEEYNWLFTYWRKRKEIATHTERDIDDSLSIIPRLQALAKVFLDPTGGWKSTSYNTTLLFYFLGALENNTNPTTDPFFNSIVYDLAEPFKRKLQDSLHEHLITQKIAQEKARELESISDKAKKEALNFVHIFSNHEKAREYAMQKPQQISFALFFEKGKWQLAWYDVLGDDYSLEINKELNKQLSLYDEKDIIYDDAIKFECIKLRDAFIEKRKLFINPSASELSNIKSTFVLKGQKENYELYWYDNEGDCRQIDLAPYPSFLEYLNSQDKMDENNLPQLQALLRKLNPAVSTGISKARQTLEKFFKNQKIEGVNSFKLLVNPAVHALDNLISTFVIYKNRKGIRLEWYDAFGNGREISLEPYDKLISWLKAHEDIAEEDYPELKQQLLCIDTSQRINRDEFKKQLEECLLKGRPQVVKEEKNTSRLKDTLSFDLKDFQAQLEGCFNKKRNELKENAATLEKNNRHKNEEKLPGKLDLSKFDAVTCLFGHKKKPVEKTSLKNEETSALNQK

Radius of gyration: 45.84 Å; Cα contacts (8 Å, |Δi|>4): 482; chains: 1; bounding box: 98×93×140 Å

Secondary structure (DSSP, 8-state):
-PPPPPPPHHHHHHHHHHHHHHHHHT--SHHHHHHHHHHHHHHHHH------TTSHHHHHHHHHHHHHHHHHHHS--SHHHHHHHHHHHHS-TT---STTSHHHHHHHHHHHHHTT-SS----HHHHHHHHHHHHHHHHHHHHHHHHHHHHHHHHHHHHHHHHHHHHHHHHHHHTTEEEESSHHHHHHHHHH-TTSEEEEEEEETTEEEEEEE-TT--EEEEPPPHHHHHHHTTS-TT-----HHHHHHHHHHHHHHHHTTEEEES--TTGGGG--SEEEEEEETTEEEEEEE-TT--EEEEP-TT-HHHHHHHHH-SS--GGGHHHHHHHHHT--HHHHTSHHHHHHHHHHHHHHHHH-TTTSSEEEES--GGGGTT--SEEEEEEETTEEEEEEE-TT--EEEEP-TT-HHHHHHHHH-SS--GGGHHHHHHHHTTS---TT--HHHHHHHHHHHHHTT-----------------PPP-THHHHHHHHHHHHHHHHHHHHHHHHHTT---------PPPPPP-TT-TTTTTSS-----------------------

Mean predicted aligned error: 21.43 Å